Protein AF-0000000068831706 (afdb_homodimer)

Organism: Rhodotorula toruloides (NCBI:txid5286)

Secondary structure (DSSP, 8-state):
-------TTSPP-HHHHHHHHHHHBHHHHHHHHHHHHHHHHHHHHHHH-GGG--HHHHHHHHHHHHHHHHHHHHHHHHGGGGHHHHHHHHHHHH-TTTS-SSHHHHHHHHHHHHHHHHHHHHHHHHHHHHTTSS---HHHHHHHHHHHHHHHHHHHHHHHHHHHHHHHHHHHHHHHHHHHHHHHHHTT---HHHHHHHHHHHHHHHHHHHHHHHHHHHHHHHHHHHHHHHSTT-SSSSHHHHHHHHHHHHHHHHHHHHHHT-/-------TTSPP-HHHHHHHHHHHBHHHHHHHHHHHHHHHHHHHHHHH-GGG--HHHHHHHHHHHHHHHHHHHHHHHHGGGGHHHHHHHHHHHT-TTTS-SSHHHHHHHHHHHHHHHHHHHHHHHHHHHHTTSS---HHHHHHHHHHHHHHHHHHHHHHHHHHHHHHHHHHHHHHHHHHHHHHHHHTT---HHHHHHHHHHHHHHHHHHHHHHHHHHHHHHHHHHHHHHHSTT-SSSSHHHHHHHHHHHHHHHHHHHHHHT-

InterPro domains:
  IPR008733 Peroxisomal biogenesis factor 11 [PF05648] (16-258)

Structure (mmCIF, N/CA/C/O backbone):
data_AF-0000000068831706-model_v1
#
loop_
_entity.id
_entity.type
_entity.pdbx_description
1 polymer 'Peroxisomal biogenesis factor 11'
#
loop_
_atom_site.group_PDB
_atom_site.id
_atom_site.type_symbol
_atom_site.label_atom_id
_atom_site.label_alt_id
_atom_site.label_comp_id
_atom_site.label_asym_id
_atom_site.label_entity_id
_atom_site.label_seq_id
_atom_site.pdbx_PDB_ins_code
_atom_site.Cartn_x
_atom_site.Cartn_y
_atom_site.Cartn_z
_atom_site.occupancy
_atom_site.B_iso_or_equiv
_atom_site.auth_seq_id
_atom_site.auth_comp_id
_atom_site.auth_asym_id
_atom_site.auth_atom_id
_atom_site.pdbx_PDB_model_num
ATOM 1 N N . MET A 1 1 ? -4.203 22.672 -15.922 1 45.06 1 MET A N 1
ATOM 2 C CA . MET A 1 1 ? -4.152 21.219 -15.766 1 45.06 1 MET A CA 1
ATOM 3 C C . MET A 1 1 ? -2.713 20.734 -15.617 1 45.06 1 MET A C 1
ATOM 5 O O . MET A 1 1 ? -1.87 21.016 -16.469 1 45.06 1 MET A O 1
ATOM 9 N N . SER A 1 2 ? -2.395 20.594 -14.414 1 63.03 2 SER A N 1
ATOM 10 C CA . SER A 1 2 ? -0.98 20.312 -14.203 1 63.03 2 SER A CA 1
ATOM 11 C C . SER A 1 2 ? -0.504 19.172 -15.109 1 63.03 2 SER A C 1
ATOM 13 O O . SER A 1 2 ? -1.163 18.141 -15.211 1 63.03 2 SER A O 1
ATOM 15 N N . LYS A 1 3 ? 0.271 19.469 -16.109 1 72.88 3 LYS A N 1
ATOM 16 C CA . LYS A 1 3 ? 0.772 18.609 -17.188 1 72.88 3 LYS A CA 1
ATOM 17 C C . LYS A 1 3 ? 1.496 17.391 -16.625 1 72.88 3 LYS A C 1
ATOM 19 O O . LYS A 1 3 ? 2.311 17.516 -15.703 1 72.88 3 LYS A O 1
ATOM 24 N N . LEU A 1 4 ? 0.941 16.125 -16.922 1 80.69 4 LEU A N 1
ATOM 25 C CA . LEU A 1 4 ? 1.598 14.859 -16.594 1 80.69 4 LEU A CA 1
ATOM 26 C C . LEU A 1 4 ? 2.799 14.617 -17.5 1 80.69 4 LEU A C 1
ATOM 28 O O . LEU A 1 4 ? 2.68 14.688 -18.719 1 80.69 4 LEU A O 1
ATOM 32 N N . SER A 1 5 ? 4.012 14.703 -16.906 1 82.25 5 SER A N 1
ATOM 33 C CA . SER A 1 5 ? 5.219 14.359 -17.656 1 82.25 5 SER A CA 1
ATOM 34 C C . SER A 1 5 ? 5.82 13.055 -17.156 1 82.25 5 SER A C 1
ATOM 36 O O . SER A 1 5 ? 6.141 12.914 -15.977 1 82.25 5 SER A O 1
ATOM 38 N N . LEU A 1 6 ? 6.035 12.125 -18.094 1 84.25 6 LEU A N 1
ATOM 39 C CA . LEU A 1 6 ? 6.609 10.828 -17.734 1 84.25 6 LEU A CA 1
ATOM 40 C C . LEU A 1 6 ? 8.031 10.703 -18.281 1 84.25 6 LEU A C 1
ATOM 42 O O . LEU A 1 6 ? 8.617 9.617 -18.219 1 84.25 6 LEU A O 1
ATOM 46 N N . SER A 1 7 ? 8.555 11.82 -18.719 1 86.62 7 SER A N 1
ATOM 47 C CA . SER A 1 7 ? 9.938 11.797 -19.172 1 86.62 7 SER A CA 1
ATOM 48 C C . SER A 1 7 ? 10.906 11.992 -18.016 1 86.62 7 SER A C 1
ATOM 50 O O . SER A 1 7 ? 10.797 12.969 -17.281 1 86.62 7 SER A O 1
ATOM 52 N N . PRO A 1 8 ? 11.867 11.102 -17.891 1 86.94 8 PRO A N 1
ATOM 53 C CA . PRO A 1 8 ? 12.844 11.234 -16.812 1 86.94 8 PRO A CA 1
ATOM 54 C C . PRO A 1 8 ? 13.75 12.445 -16.984 1 86.94 8 PRO A C 1
ATOM 56 O O . PRO A 1 8 ? 14.469 12.82 -16.047 1 86.94 8 PRO A O 1
ATOM 59 N N . PHE A 1 9 ? 13.656 13.086 -18.109 1 86.62 9 PHE A N 1
ATOM 60 C CA . PHE A 1 9 ? 14.547 14.211 -18.391 1 86.62 9 PHE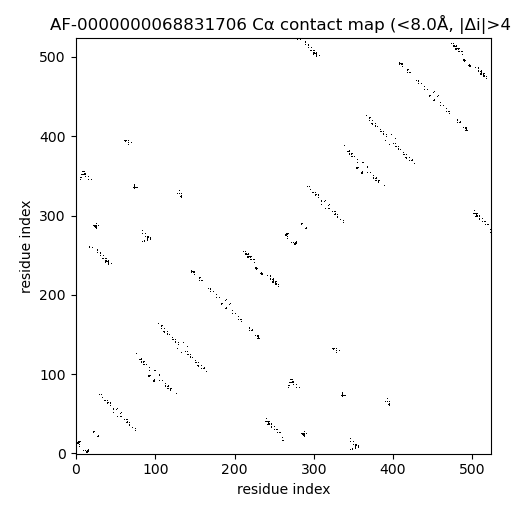 A CA 1
ATOM 61 C C . PHE A 1 9 ? 13.852 15.531 -18.094 1 86.62 9 PHE A C 1
ATOM 63 O O . PHE A 1 9 ? 14.492 16.594 -18.078 1 86.62 9 PHE A O 1
ATOM 70 N N . ASP A 1 10 ? 12.594 15.406 -17.781 1 90.12 10 ASP A N 1
ATOM 71 C CA . ASP A 1 10 ? 11.805 16.609 -17.531 1 90.12 10 ASP A CA 1
ATOM 72 C C . ASP A 1 10 ? 11.906 17.031 -16.062 1 90.12 10 ASP A C 1
ATOM 74 O O . ASP A 1 10 ? 12.531 16.328 -15.258 1 90.12 10 ASP A O 1
ATOM 78 N N . LEU A 1 11 ? 11.352 18.141 -15.781 1 88.5 11 LEU A N 1
ATOM 79 C CA . LEU A 1 11 ? 11.211 18.609 -14.406 1 88.5 11 LEU A CA 1
ATOM 80 C C . LEU A 1 11 ? 10.031 17.922 -13.719 1 88.5 11 LEU A C 1
ATOM 82 O O . LEU A 1 11 ? 9.18 17.312 -14.383 1 88.5 11 LEU A O 1
ATOM 86 N N . PRO A 1 12 ? 10.047 17.984 -12.422 1 88.25 12 PRO A N 1
ATOM 87 C CA . PRO A 1 12 ? 8.992 17.297 -11.688 1 88.25 12 PRO A CA 1
ATOM 88 C C . PRO A 1 12 ? 7.59 17.766 -12.07 1 88.25 12 PRO A C 1
ATOM 90 O O . PRO A 1 12 ? 7.375 18.969 -12.273 1 88.25 12 PRO A O 1
ATOM 93 N N . SER A 1 13 ? 6.742 16.844 -12.211 1 90.38 13 SER A N 1
ATOM 94 C CA . SER A 1 13 ? 5.348 17.094 -12.57 1 90.38 13 SER A CA 1
ATOM 95 C C . SER A 1 13 ? 4.43 16.938 -11.359 1 90.38 13 SER A C 1
ATOM 97 O O . SER A 1 13 ? 4.496 15.922 -10.656 1 90.38 13 SER A O 1
ATOM 99 N N . PRO A 1 14 ? 3.621 17.891 -11.148 1 90.44 14 PRO A N 1
ATOM 100 C CA . PRO A 1 14 ? 2.695 17.781 -10.016 1 90.44 14 PRO A CA 1
ATOM 101 C C . PRO A 1 14 ? 1.72 16.625 -10.148 1 90.44 14 PRO A C 1
ATOM 103 O O . PRO A 1 14 ? 1.352 16 -9.148 1 90.44 14 PRO A O 1
ATOM 106 N N . ALA A 1 15 ? 1.323 16.344 -11.344 1 92.44 15 ALA A N 1
ATOM 107 C CA . ALA A 1 15 ? 0.407 15.227 -11.57 1 92.44 15 ALA A CA 1
ATOM 108 C C . ALA A 1 15 ? 1.064 13.898 -11.219 1 92.44 15 ALA A C 1
ATOM 110 O O . ALA A 1 15 ? 0.427 13.016 -10.633 1 92.44 15 ALA A O 1
ATOM 111 N N . LEU A 1 16 ? 2.303 13.789 -11.562 1 93.88 16 LEU A N 1
ATOM 112 C CA . LEU A 1 16 ? 3.033 12.57 -11.242 1 93.88 16 LEU A CA 1
ATOM 113 C C . LEU A 1 16 ? 3.225 12.43 -9.742 1 93.88 16 LEU A C 1
ATOM 115 O O . LEU A 1 16 ? 3.113 11.328 -9.195 1 93.88 16 LEU A O 1
ATOM 119 N N . ALA A 1 17 ? 3.486 13.547 -9.148 1 93.94 17 ALA A N 1
ATOM 120 C CA . ALA A 1 17 ? 3.643 13.531 -7.695 1 93.94 17 ALA A CA 1
ATOM 121 C C . ALA A 1 17 ? 2.348 13.109 -7.008 1 93.94 17 ALA A C 1
ATOM 123 O O . ALA A 1 17 ? 2.371 12.336 -6.047 1 93.94 17 ALA A O 1
ATOM 124 N N . HIS A 1 18 ? 1.278 13.609 -7.531 1 94.5 18 HIS A N 1
ATOM 125 C CA . HIS A 1 18 ? -0.026 13.242 -6.992 1 94.5 18 HIS A CA 1
ATOM 126 C C . HIS A 1 18 ? -0.305 11.758 -7.195 1 94.5 18 HIS A C 1
ATOM 128 O O . HIS A 1 18 ? -0.748 11.07 -6.27 1 94.5 18 HIS A O 1
ATOM 134 N N . PHE A 1 19 ? -0.031 11.266 -8.328 1 95.31 19 PHE A N 1
ATOM 135 C CA . PHE A 1 19 ? -0.219 9.844 -8.625 1 95.31 19 PHE A CA 1
ATOM 136 C C . PHE A 1 19 ? 0.627 8.984 -7.695 1 95.31 19 PHE A C 1
ATOM 138 O O . PHE A 1 19 ? 0.165 7.949 -7.203 1 95.31 19 PHE A O 1
ATOM 145 N N . ASN A 1 20 ? 1.804 9.422 -7.449 1 95 20 ASN A N 1
ATOM 146 C CA . ASN A 1 20 ? 2.699 8.672 -6.578 1 95 20 ASN A CA 1
ATOM 147 C C . ASN A 1 20 ? 2.174 8.625 -5.145 1 95 20 ASN A C 1
ATOM 149 O O . ASN A 1 20 ? 2.359 7.629 -4.445 1 95 20 ASN A O 1
ATOM 153 N N . ARG A 1 21 ? 1.544 9.672 -4.746 1 95.38 21 ARG A N 1
ATOM 154 C CA . ARG A 1 21 ? 0.948 9.672 -3.416 1 95.38 21 ARG A CA 1
ATOM 155 C C . ARG A 1 21 ? -0.199 8.672 -3.328 1 95.38 21 ARG A C 1
ATOM 157 O O . ARG A 1 21 ? -0.336 7.961 -2.33 1 95.38 21 ARG A O 1
ATOM 164 N N . VAL A 1 22 ? -0.949 8.625 -4.355 1 95.31 22 VAL A N 1
ATOM 165 C CA . VAL A 1 22 ? -2.068 7.691 -4.398 1 95.31 22 VAL A CA 1
ATOM 166 C C . VAL A 1 22 ? -1.543 6.258 -4.438 1 95.31 22 VAL A C 1
ATOM 168 O O . VAL A 1 22 ? -1.919 5.43 -3.605 1 95.31 22 VAL A O 1
ATOM 171 N N . ALA A 1 23 ? -0.618 6.016 -5.297 1 94.62 23 ALA A N 1
ATOM 172 C CA . ALA A 1 23 ? -0.093 4.668 -5.488 1 94.62 23 ALA A CA 1
ATOM 173 C C . ALA A 1 23 ? 0.802 4.258 -4.32 1 94.62 23 ALA A C 1
ATOM 175 O O . ALA A 1 23 ? 1.089 3.07 -4.141 1 94.62 23 ALA A O 1
ATOM 176 N N . GLY A 1 24 ? 1.241 5.266 -3.566 1 93.94 24 GLY A N 1
ATOM 177 C CA . GLY A 1 24 ? 2.131 4.988 -2.449 1 93.94 24 GLY A CA 1
ATOM 178 C C . GLY A 1 24 ? 1.396 4.562 -1.192 1 93.94 24 GLY A C 1
ATOM 179 O O . GLY A 1 24 ? 2.008 4.047 -0.255 1 93.94 24 GLY A O 1
ATOM 180 N N . SER A 1 25 ? 0.139 4.695 -1.206 1 93.62 25 SER A N 1
ATOM 181 C CA . SER A 1 25 ? -0.684 4.207 -0.105 1 93.62 25 SER A CA 1
ATOM 182 C C . SER A 1 25 ? -1.293 2.848 -0.43 1 93.62 25 SER A C 1
ATOM 184 O O . SER A 1 25 ? -1.514 2.523 -1.6 1 93.62 25 SER A O 1
ATOM 186 N N . GLN A 1 26 ? -1.488 2.094 0.613 1 93.44 26 GLN A N 1
ATOM 187 C CA . GLN A 1 26 ? -2.088 0.78 0.405 1 93.44 26 GLN A CA 1
ATOM 188 C C . GLN A 1 26 ? -3.492 0.903 -0.179 1 93.44 26 GLN A C 1
ATOM 190 O O . GLN A 1 26 ? -3.85 0.179 -1.11 1 93.44 26 GLN A O 1
ATOM 195 N N . SER A 1 27 ? -4.281 1.811 0.367 1 93.38 27 SER A N 1
ATOM 196 C CA . SER A 1 27 ? -5.652 1.994 -0.092 1 93.38 27 SER A CA 1
ATOM 197 C C . SER A 1 27 ? -5.691 2.494 -1.532 1 93.38 27 SER A C 1
ATOM 199 O O . SER A 1 27 ? -6.504 2.029 -2.336 1 93.38 27 SER A O 1
ATOM 201 N N . GLY A 1 28 ? -4.84 3.42 -1.818 1 95.38 28 GLY A N 1
ATOM 202 C CA . GLY A 1 28 ? -4.789 3.947 -3.172 1 95.38 28 GLY A CA 1
ATOM 203 C C . GLY A 1 28 ? -4.391 2.91 -4.203 1 95.38 28 GLY A C 1
ATOM 204 O O . GLY A 1 28 ? -5.023 2.799 -5.258 1 95.38 28 GLY A O 1
ATOM 205 N N . GLN A 1 29 ? -3.346 2.211 -3.893 1 95.94 29 GLN A N 1
ATOM 206 C CA . GLN A 1 29 ? -2.896 1.178 -4.82 1 95.94 29 GLN A CA 1
ATOM 207 C C . GLN A 1 29 ? -3.953 0.088 -4.98 1 95.94 29 GLN A C 1
ATOM 209 O O . GLN A 1 29 ? -4.164 -0.422 -6.082 1 95.94 29 GLN A O 1
ATOM 214 N N . ASP A 1 30 ? -4.574 -0.257 -3.938 1 96.19 30 ASP A N 1
ATOM 215 C CA . ASP A 1 30 ? -5.645 -1.25 -3.99 1 96.19 30 ASP A CA 1
ATOM 216 C C . ASP A 1 30 ? -6.77 -0.797 -4.918 1 96.19 30 ASP A C 1
ATOM 218 O O . ASP A 1 30 ? -7.289 -1.591 -5.707 1 96.19 30 ASP A O 1
ATOM 222 N N . LYS A 1 31 ? -7.125 0.476 -4.836 1 97.06 31 LYS A N 1
ATOM 223 C CA . LYS A 1 31 ? -8.211 0.981 -5.672 1 97.06 31 LYS A CA 1
ATOM 224 C C . LYS A 1 31 ? -7.809 0.987 -7.145 1 97.06 31 LYS A C 1
ATOM 226 O O . LYS A 1 31 ? -8.648 0.76 -8.023 1 97.06 31 LYS A O 1
ATOM 231 N N . LEU A 1 32 ? -6.582 1.266 -7.387 1 97.19 32 LEU A N 1
ATOM 232 C CA . LEU A 1 32 ? -6.105 1.218 -8.766 1 97.19 32 LEU A CA 1
ATOM 233 C C . LEU A 1 32 ? -6.238 -0.189 -9.336 1 97.19 32 LEU A C 1
ATOM 235 O O . LEU A 1 32 ? -6.734 -0.365 -10.453 1 97.19 32 LEU A O 1
ATOM 239 N N . PHE A 1 33 ? -5.848 -1.152 -8.539 1 97.88 33 PHE A N 1
ATOM 240 C CA . PHE A 1 33 ? -5.957 -2.543 -8.969 1 97.88 33 PHE A CA 1
ATOM 241 C C . PHE A 1 33 ? -7.414 -2.971 -9.055 1 97.88 33 PHE A C 1
ATOM 243 O O . PHE A 1 33 ? -7.785 -3.752 -9.93 1 97.88 33 PHE A O 1
ATOM 250 N N . MET A 1 34 ? -8.172 -2.4 -8.164 1 97.88 34 MET A N 1
ATOM 251 C CA . MET A 1 34 ? -9.594 -2.734 -8.141 1 97.88 34 MET A CA 1
ATOM 252 C C . MET A 1 34 ? -10.289 -2.277 -9.422 1 97.88 34 MET A C 1
ATOM 254 O O . MET A 1 34 ? -11.148 -2.982 -9.953 1 97.88 34 MET A O 1
ATOM 258 N N . VAL A 1 35 ? -9.961 -1.185 -9.906 1 97.88 35 VAL A N 1
ATOM 259 C CA . VAL A 1 35 ? -10.539 -0.67 -11.141 1 97.88 35 VAL A CA 1
ATOM 260 C C . VAL A 1 35 ? -10.242 -1.629 -12.289 1 97.88 35 VAL A C 1
ATOM 262 O O . VAL A 1 35 ? -11.141 -1.997 -13.047 1 97.88 35 VAL A O 1
ATOM 265 N N . TYR A 1 36 ? -9 -2.049 -12.391 1 97.5 36 TYR A N 1
ATOM 266 C CA . TYR A 1 36 ? -8.656 -2.992 -13.445 1 97.5 36 TYR A CA 1
ATOM 267 C C . TYR A 1 36 ? -9.406 -4.309 -13.273 1 97.5 36 TYR A C 1
ATOM 269 O O . TYR A 1 36 ? -9.953 -4.852 -14.234 1 97.5 36 TYR A O 1
ATOM 277 N N . GLN A 1 37 ? -9.391 -4.773 -12.102 1 97.38 37 GLN A N 1
ATOM 278 C CA . GLN A 1 37 ? -9.969 -6.082 -11.812 1 97.38 37 GLN A CA 1
ATOM 279 C C . GLN A 1 37 ? -11.422 -6.156 -12.273 1 97.38 37 GLN A C 1
ATOM 281 O O . GLN A 1 37 ? -11.812 -7.105 -12.953 1 97.38 37 GLN A O 1
ATOM 286 N N . TYR A 1 38 ? -12.18 -5.164 -11.977 1 97.56 38 TYR A N 1
ATOM 287 C CA . TYR A 1 38 ? -13.602 -5.227 -12.273 1 97.56 38 TYR A CA 1
ATOM 288 C C . TYR A 1 38 ? -13.891 -4.754 -13.695 1 97.56 38 TYR A C 1
ATOM 290 O O . TYR A 1 38 ? -14.766 -5.297 -14.375 1 97.56 38 TYR A O 1
ATOM 298 N N . ALA A 1 39 ? -13.172 -3.775 -14.148 1 97.69 39 ALA A N 1
ATOM 299 C CA . ALA A 1 39 ? -13.336 -3.336 -15.531 1 97.69 39 ALA A CA 1
ATOM 300 C C . ALA A 1 39 ? -12.992 -4.461 -16.5 1 97.69 39 ALA A C 1
ATOM 302 O O . ALA A 1 39 ? -13.562 -4.539 -17.594 1 97.69 39 ALA A O 1
ATOM 303 N N . ALA A 1 40 ? -12.078 -5.285 -16.078 1 97.5 40 ALA A N 1
ATOM 304 C CA . ALA A 1 40 ? -11.641 -6.395 -16.938 1 97.5 40 ALA A CA 1
ATOM 305 C C . ALA A 1 40 ? -12.812 -7.305 -17.281 1 97.5 40 ALA A C 1
ATOM 307 O O . ALA A 1 40 ? -12.898 -7.809 -18.406 1 97.5 40 ALA A O 1
ATOM 308 N N . TYR A 1 41 ? -13.766 -7.492 -16.328 1 96.25 41 TYR A N 1
ATOM 309 C CA . TYR A 1 41 ? -14.93 -8.328 -16.609 1 96.25 41 TYR A CA 1
ATOM 310 C C . TYR A 1 41 ? -15.727 -7.773 -17.781 1 96.25 41 TYR A C 1
ATOM 312 O O . TYR A 1 41 ? -16.172 -8.531 -18.656 1 96.25 41 TYR A O 1
ATOM 320 N N . VAL A 1 42 ? -15.867 -6.527 -17.828 1 96 42 VAL A N 1
ATOM 321 C CA . VAL A 1 42 ? -16.656 -5.871 -18.875 1 96 42 VAL A CA 1
ATOM 322 C C . VAL A 1 42 ? -15.914 -5.934 -20.203 1 96 42 VAL A C 1
ATOM 324 O O . VAL A 1 42 ? -16.516 -6.227 -21.234 1 96 42 VAL A O 1
ATOM 327 N N . VAL A 1 43 ? -14.609 -5.695 -20.188 1 95.62 43 VAL A N 1
ATOM 328 C CA . VAL A 1 43 ? -13.797 -5.711 -21.391 1 95.62 43 VAL A CA 1
ATOM 329 C C . VAL A 1 43 ? -13.781 -7.117 -21.984 1 95.62 43 VAL A C 1
ATOM 331 O O . VAL A 1 43 ? -13.891 -7.289 -23.203 1 95.62 43 VAL A O 1
ATOM 334 N N . ILE A 1 44 ? -13.656 -8.094 -21.125 1 95.12 44 ILE A N 1
ATOM 335 C CA . ILE A 1 44 ? -13.633 -9.484 -21.562 1 95.12 44 ILE A CA 1
ATOM 336 C C . ILE A 1 44 ? -14.961 -9.836 -22.234 1 95.12 44 ILE A C 1
ATOM 338 O O . ILE A 1 44 ? -14.984 -10.484 -23.281 1 95.12 44 ILE A O 1
ATOM 342 N N . ALA A 1 45 ? -16.078 -9.406 -21.656 1 92.81 45 ALA A N 1
ATOM 343 C CA . ALA A 1 45 ? -17.391 -9.648 -22.234 1 92.81 45 ALA A CA 1
ATOM 344 C C . ALA A 1 45 ? -17.531 -8.992 -23.609 1 92.81 45 ALA A C 1
ATOM 346 O O . ALA A 1 45 ? -18.078 -9.586 -24.531 1 92.81 45 ALA A O 1
ATOM 347 N N . ALA A 1 46 ? -17.031 -7.805 -23.688 1 91.94 46 ALA A N 1
ATOM 348 C CA . ALA A 1 46 ? -17.078 -7.082 -24.953 1 91.94 46 ALA A CA 1
ATOM 349 C C . ALA A 1 46 ? -16.234 -7.777 -26.016 1 91.94 46 ALA A C 1
ATOM 351 O O . ALA A 1 46 ? -16.625 -7.852 -27.188 1 91.94 46 ALA A O 1
ATOM 352 N N . LEU A 1 47 ? -15.086 -8.312 -25.609 1 92.38 47 LEU A N 1
ATOM 353 C CA . LEU A 1 47 ? -14.18 -8.977 -26.531 1 92.38 47 LEU A CA 1
ATOM 354 C C . LEU A 1 47 ? -14.734 -10.32 -26.969 1 92.38 47 LEU A C 1
ATOM 356 O O . LEU A 1 47 ? -14.492 -10.758 -28.094 1 92.38 47 LEU A O 1
ATOM 360 N N . ASN A 1 48 ? -15.469 -10.961 -26.125 1 89 48 ASN A N 1
ATOM 361 C CA . ASN A 1 48 ? -16.016 -12.281 -26.438 1 89 48 ASN A CA 1
ATOM 362 C C . ASN A 1 48 ? -17.375 -12.164 -27.125 1 89 48 ASN A C 1
ATOM 364 O O . ASN A 1 48 ? -17.953 -13.18 -27.531 1 89 48 ASN A O 1
ATOM 368 N N . SER A 1 49 ? -17.812 -10.984 -27.234 1 82.88 49 SER A N 1
ATOM 369 C CA . SER A 1 49 ? -19.109 -10.828 -27.906 1 82.88 49 SER A CA 1
ATOM 370 C C . SER A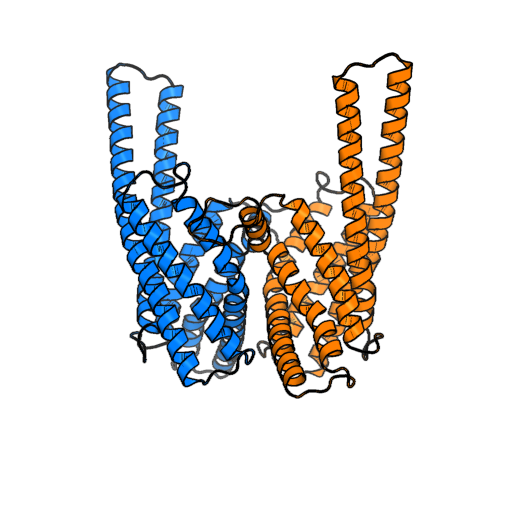 1 49 ? -19.016 -11.234 -29.375 1 82.88 49 SER A C 1
ATOM 372 O O . SER A 1 49 ? -17.969 -11.109 -30 1 82.88 49 SER A O 1
ATOM 374 N N . LYS A 1 50 ? -19.781 -12.273 -29.797 1 69.56 50 LYS A N 1
ATOM 375 C CA . LYS A 1 50 ? -19.891 -12.945 -31.094 1 69.56 50 LYS A CA 1
ATOM 376 C C . LYS A 1 50 ? -19.734 -11.961 -32.25 1 69.56 50 LYS A C 1
ATOM 378 O O . LYS A 1 50 ? -19.297 -12.328 -33.344 1 69.56 50 LYS A O 1
ATOM 383 N N . ARG A 1 51 ? -20.125 -10.82 -31.984 1 58.25 51 ARG A N 1
ATOM 384 C CA . ARG A 1 51 ? -20.203 -9.992 -33.188 1 58.25 51 ARG A CA 1
ATOM 385 C C . ARG A 1 51 ? -18.828 -9.836 -33.812 1 58.25 51 ARG A C 1
ATOM 387 O O . ARG A 1 51 ? -18.719 -9.711 -35.062 1 58.25 51 ARG A O 1
ATOM 394 N N . PHE A 1 52 ? -17.797 -10.023 -32.969 1 62.5 52 PHE A N 1
ATOM 395 C CA . PHE A 1 52 ? -16.484 -9.734 -33.531 1 62.5 52 PHE A CA 1
ATOM 396 C C . PHE A 1 52 ? -15.5 -10.859 -33.219 1 62.5 52 PHE A C 1
ATOM 398 O O . PHE A 1 52 ? -14.328 -10.617 -32.938 1 62.5 52 PHE A O 1
ATOM 405 N N . GLY A 1 53 ? -16.062 -12.141 -33.188 1 61.81 53 GLY A N 1
ATOM 406 C CA . GLY A 1 53 ? -15.312 -13.281 -32.688 1 61.81 53 GLY A CA 1
ATOM 407 C C . GLY A 1 53 ? -14.062 -13.57 -33.5 1 61.81 53 GLY A C 1
ATOM 408 O O . GLY A 1 53 ? -14.148 -13.984 -34.656 1 61.81 53 GLY A O 1
ATOM 409 N N . ASN A 1 54 ? -13.047 -12.766 -33.406 1 81.88 54 ASN A N 1
ATOM 410 C CA . ASN A 1 54 ? -11.727 -13.016 -33.969 1 81.88 54 ASN A CA 1
ATOM 411 C C . ASN A 1 54 ? -10.766 -13.594 -32.969 1 81.88 54 ASN A C 1
ATOM 413 O O . ASN A 1 54 ? -10.914 -13.367 -31.75 1 81.88 54 ASN A O 1
ATOM 417 N N . LYS A 1 55 ? -10.07 -14.57 -33.344 1 86.38 55 LYS A N 1
ATOM 418 C CA . LYS A 1 55 ? -9.102 -15.297 -32.531 1 86.38 55 LYS A CA 1
ATOM 419 C C . LYS A 1 55 ? -8.234 -14.328 -31.734 1 86.38 55 LYS A C 1
ATOM 421 O O . LYS A 1 55 ? -7.938 -14.586 -30.562 1 86.38 55 LYS A O 1
ATOM 426 N N . ALA A 1 56 ? -7.824 -13.273 -32.344 1 88 56 ALA A N 1
ATOM 427 C CA . ALA A 1 56 ? -6.984 -12.281 -31.672 1 88 56 ALA A CA 1
ATOM 428 C C . ALA A 1 56 ? -7.703 -11.664 -30.484 1 88 56 ALA A C 1
ATOM 430 O O . ALA A 1 56 ? -7.09 -11.43 -29.438 1 88 56 ALA A O 1
ATOM 431 N N . ARG A 1 57 ? -8.938 -11.484 -30.594 1 90.81 57 ARG A N 1
ATOM 432 C CA . ARG A 1 57 ? -9.727 -10.898 -29.516 1 90.81 57 ARG A CA 1
ATOM 433 C C . ARG A 1 57 ? -9.883 -11.883 -28.359 1 90.81 57 ARG A C 1
ATOM 435 O O . ARG A 1 57 ? -9.828 -11.484 -27.188 1 90.81 57 ARG A O 1
ATOM 442 N N . ARG A 1 58 ? -10.055 -13.086 -28.75 1 91.56 58 ARG A N 1
ATOM 443 C CA . ARG A 1 58 ? -10.188 -14.117 -27.719 1 91.56 58 ARG A CA 1
ATOM 444 C C . ARG A 1 58 ? -8.898 -14.281 -26.938 1 91.56 58 ARG A C 1
ATOM 446 O O . ARG A 1 58 ? -8.922 -14.43 -25.703 1 91.56 58 ARG A O 1
ATOM 453 N N . ASP A 1 59 ? -7.84 -14.25 -27.656 1 92.62 59 ASP A N 1
ATOM 454 C CA . ASP A 1 59 ? -6.539 -14.352 -27 1 92.62 59 ASP A CA 1
ATOM 455 C C . ASP A 1 59 ? -6.316 -13.18 -26.047 1 92.62 59 ASP A C 1
ATOM 457 O O . ASP A 1 59 ? -5.789 -13.359 -24.953 1 92.62 59 ASP A O 1
ATOM 461 N N . LEU A 1 60 ? -6.664 -12.039 -26.5 1 93.56 60 LEU A N 1
ATOM 462 C CA . LEU A 1 60 ? -6.535 -10.852 -25.672 1 93.56 60 LEU A CA 1
ATOM 463 C C . LEU A 1 60 ? -7.41 -10.961 -24.422 1 93.56 60 LEU A C 1
ATOM 465 O O . LEU A 1 60 ? -6.996 -10.57 -23.328 1 93.56 60 LEU A O 1
ATOM 469 N N . ALA A 1 61 ? -8.578 -11.492 -24.578 1 94.94 61 ALA A N 1
ATOM 470 C CA . ALA A 1 61 ? -9.492 -11.68 -23.453 1 94.94 61 ALA A CA 1
ATOM 471 C C . ALA A 1 61 ? -8.883 -12.609 -22.406 1 94.94 61 ALA A C 1
ATOM 473 O O . ALA A 1 61 ? -8.992 -12.359 -21.203 1 94.94 61 ALA A O 1
ATOM 474 N N . VAL A 1 62 ? -8.242 -13.586 -22.891 1 94.94 62 VAL A N 1
ATOM 475 C CA . VAL A 1 62 ? -7.621 -14.555 -22 1 94.94 62 VAL A CA 1
ATOM 476 C C . VAL A 1 62 ? -6.48 -13.883 -21.219 1 94.94 62 VAL A C 1
ATOM 478 O O . VAL A 1 62 ? -6.332 -14.086 -20.016 1 94.94 62 VAL A O 1
ATOM 481 N N . ARG A 1 63 ? -5.703 -13.086 -21.922 1 95.94 63 ARG A N 1
ATOM 482 C CA . ARG A 1 63 ? -4.602 -12.367 -21.281 1 95.94 63 ARG A CA 1
ATOM 483 C C . ARG A 1 63 ? -5.109 -11.414 -20.219 1 95.94 63 ARG A C 1
ATOM 485 O O . ARG A 1 63 ? -4.547 -11.344 -19.125 1 95.94 63 ARG A O 1
ATOM 492 N N . ILE A 1 64 ? -6.152 -10.781 -20.547 1 96.88 64 ILE A N 1
ATOM 493 C CA . ILE A 1 64 ? -6.742 -9.82 -19.609 1 96.88 64 ILE A CA 1
ATOM 494 C C . ILE A 1 64 ? -7.285 -10.555 -18.391 1 96.88 64 ILE A C 1
ATOM 496 O O . ILE A 1 64 ? -7.145 -10.086 -17.266 1 96.88 64 ILE A O 1
ATOM 500 N N . ASP A 1 65 ? -7.816 -11.664 -18.594 1 96.88 65 ASP A N 1
ATOM 501 C CA . ASP A 1 65 ? -8.398 -12.445 -17.516 1 96.88 65 ASP A CA 1
ATOM 502 C C . ASP A 1 65 ? -7.312 -12.992 -16.578 1 96.88 65 ASP A C 1
ATOM 504 O O . ASP A 1 65 ? -7.504 -13.062 -15.367 1 96.88 65 ASP A O 1
ATOM 508 N N . LYS A 1 66 ? -6.238 -13.375 -17.172 1 96.75 66 LYS A N 1
ATOM 509 C CA . LYS A 1 66 ? -5.125 -13.867 -16.359 1 96.75 66 LYS A CA 1
ATOM 510 C C . LYS A 1 66 ? -4.605 -12.781 -15.422 1 96.75 66 LYS A C 1
ATOM 512 O O . LYS A 1 66 ? -4.352 -13.039 -14.242 1 96.75 66 LYS A O 1
ATOM 517 N N . LEU A 1 67 ? -4.477 -11.602 -15.977 1 97 67 LEU A N 1
ATOM 518 C CA . LEU A 1 67 ? -4.027 -10.492 -15.148 1 97 67 LEU A CA 1
ATOM 519 C C . LEU A 1 67 ? -5.07 -10.141 -14.094 1 97 67 LEU A C 1
ATOM 521 O O . LEU A 1 67 ? -4.727 -9.867 -12.945 1 97 67 LEU A O 1
ATOM 525 N N . ARG A 1 68 ? -6.277 -10.172 -14.453 1 97.5 68 ARG A N 1
ATOM 526 C CA . ARG A 1 68 ? -7.359 -9.898 -13.516 1 97.5 68 ARG A CA 1
ATOM 527 C C . ARG A 1 68 ? -7.332 -10.875 -12.344 1 97.5 68 ARG A C 1
ATOM 529 O O . ARG A 1 68 ? -7.453 -10.461 -11.188 1 97.5 68 ARG A O 1
ATOM 536 N N . ALA A 1 69 ? -7.176 -12.125 -12.664 1 96.69 69 ALA A N 1
ATOM 537 C CA . ALA A 1 69 ? -7.152 -13.164 -11.641 1 96.69 69 ALA A CA 1
ATOM 538 C C . ALA A 1 69 ? -5.957 -12.984 -10.703 1 96.69 69 ALA A C 1
ATOM 540 O O . ALA A 1 69 ? -6.082 -13.164 -9.492 1 96.69 69 ALA A O 1
ATOM 541 N N . THR A 1 70 ? -4.816 -12.625 -11.289 1 96.69 70 THR A N 1
ATOM 542 C CA . THR A 1 70 ? -3.607 -12.391 -10.508 1 96.69 70 THR A CA 1
ATOM 543 C C . THR A 1 70 ? -3.793 -11.203 -9.57 1 96.69 70 THR A C 1
ATOM 545 O O . THR A 1 70 ? -3.41 -11.266 -8.398 1 96.69 70 THR A O 1
ATOM 548 N N . ILE A 1 71 ? -4.426 -10.219 -10.078 1 97.56 71 ILE A N 1
ATOM 549 C CA . ILE A 1 71 ? -4.676 -9.016 -9.297 1 97.56 71 ILE A CA 1
ATOM 550 C C . ILE A 1 71 ? -5.648 -9.32 -8.164 1 97.56 71 ILE A C 1
ATOM 552 O O . ILE A 1 71 ? -5.43 -8.914 -7.02 1 97.56 71 ILE A O 1
ATOM 556 N N . SER A 1 72 ? -6.719 -10.008 -8.469 1 96.94 72 SER A N 1
ATOM 557 C CA . SER A 1 72 ? -7.715 -10.367 -7.465 1 96.94 72 SER A CA 1
ATOM 558 C C . SER A 1 72 ? -7.086 -11.148 -6.316 1 96.94 72 SER A C 1
ATOM 560 O O . SER A 1 72 ? -7.363 -10.867 -5.148 1 96.94 72 SER A O 1
ATOM 562 N N . ASP A 1 73 ? -6.23 -12 -6.695 1 96.62 73 ASP A N 1
ATOM 563 C CA . ASP A 1 73 ? -5.543 -12.82 -5.707 1 96.62 73 ASP A CA 1
ATOM 564 C C . ASP A 1 73 ? -4.629 -11.969 -4.824 1 96.62 73 ASP A C 1
ATOM 566 O O . ASP A 1 73 ? -4.672 -12.078 -3.598 1 96.62 73 ASP A O 1
ATOM 570 N N . ALA A 1 74 ? -3.863 -11.141 -5.43 1 96.81 74 ALA A N 1
ATOM 571 C CA . ALA A 1 74 ? -2.918 -10.297 -4.703 1 96.81 74 ALA A CA 1
ATOM 572 C C . ALA A 1 74 ? -3.648 -9.32 -3.787 1 96.81 74 ALA A C 1
ATOM 574 O O . ALA A 1 74 ? -3.207 -9.062 -2.664 1 96.81 74 ALA A O 1
ATOM 575 N N . ARG A 1 75 ? -4.707 -8.789 -4.238 1 96.56 75 ARG A N 1
ATOM 576 C CA . ARG A 1 75 ? -5.48 -7.844 -3.436 1 96.56 75 ARG A CA 1
ATOM 577 C C . ARG A 1 75 ? -6.012 -8.508 -2.17 1 96.56 75 ARG A C 1
ATOM 579 O O . ARG A 1 75 ? -6.02 -7.902 -1.099 1 96.56 75 ARG A O 1
ATOM 586 N N . THR A 1 76 ? -6.457 -9.719 -2.311 1 96.62 76 THR A N 1
ATOM 587 C CA . THR A 1 76 ? -6.984 -10.438 -1.155 1 96.62 76 THR A CA 1
ATOM 588 C C . THR A 1 76 ? -5.887 -10.68 -0.123 1 96.62 76 THR A C 1
ATOM 590 O O . THR A 1 76 ? -6.105 -10.5 1.076 1 96.62 76 THR A O 1
ATOM 593 N N . LEU A 1 77 ? -4.73 -11.023 -0.596 1 96.69 77 LEU A N 1
ATOM 594 C CA . LEU A 1 77 ? -3.617 -11.242 0.318 1 96.69 77 LEU A CA 1
ATOM 595 C C . LEU A 1 77 ? -3.25 -9.961 1.053 1 96.69 77 LEU A C 1
ATOM 597 O O . LEU A 1 77 ? -3.016 -9.977 2.264 1 96.69 77 LEU A O 1
ATOM 601 N N . TYR A 1 78 ? -3.238 -8.883 0.301 1 95.5 78 TYR A N 1
ATOM 602 C CA . TYR A 1 78 ? -2.811 -7.605 0.867 1 95.5 78 TYR A CA 1
ATOM 603 C C . TYR A 1 78 ? -3.846 -7.07 1.847 1 95.5 78 TYR A C 1
ATOM 605 O O . TYR A 1 78 ? -3.574 -6.121 2.588 1 95.5 78 TYR A O 1
ATOM 613 N N . ARG A 1 79 ? -5.008 -7.688 1.922 1 95 79 ARG A N 1
ATOM 614 C CA . ARG A 1 79 ? -6.016 -7.309 2.906 1 95 79 ARG A CA 1
ATOM 615 C C . ARG A 1 79 ? -5.801 -8.047 4.223 1 95 79 ARG A C 1
ATOM 617 O O . ARG A 1 79 ? -6.555 -7.855 5.18 1 95 79 ARG A O 1
ATOM 624 N N . LEU A 1 80 ? -4.785 -8.758 4.312 1 94.31 80 LEU A N 1
ATOM 625 C CA . LEU A 1 80 ? -4.508 -9.57 5.492 1 94.31 80 LEU A CA 1
ATOM 626 C C . LEU A 1 80 ? -4.34 -8.695 6.727 1 94.31 80 LEU A C 1
ATOM 628 O O . LEU A 1 80 ? -4.703 -9.102 7.836 1 94.31 80 LEU A O 1
ATOM 632 N N . PHE A 1 81 ? -3.83 -7.5 6.516 1 94.38 81 PHE A N 1
ATOM 633 C CA . PHE A 1 81 ? -3.596 -6.629 7.66 1 94.38 81 PHE A CA 1
ATOM 634 C C . PHE A 1 81 ? -4.777 -5.688 7.871 1 94.38 81 PHE A C 1
ATOM 636 O O . PHE A 1 81 ? -4.703 -4.766 8.688 1 94.38 81 PHE A O 1
ATOM 643 N N . GLY A 1 82 ? -5.824 -5.965 7.207 1 93.94 82 GLY A N 1
ATOM 644 C CA . GLY A 1 82 ? -6.973 -5.078 7.25 1 93.94 82 GLY A CA 1
ATOM 645 C C . GLY A 1 82 ? -7.727 -5.137 8.562 1 93.94 82 GLY A C 1
ATOM 646 O O . GLY A 1 82 ? -8.5 -4.23 8.883 1 93.94 82 GLY A O 1
ATOM 647 N N . ILE A 1 83 ? -7.445 -6.141 9.344 1 95.38 83 ILE A N 1
ATOM 648 C CA . ILE A 1 83 ? -8.172 -6.305 10.602 1 95.38 83 ILE A CA 1
ATOM 649 C C . ILE A 1 83 ? -7.664 -5.289 11.625 1 95.38 83 ILE A C 1
ATOM 651 O O . ILE A 1 83 ? -8.414 -4.859 12.5 1 95.38 83 ILE A O 1
ATOM 655 N N . PHE A 1 84 ? -6.48 -4.824 11.539 1 95.69 84 PHE A N 1
ATOM 656 C CA . PHE A 1 84 ? -5.871 -3.99 12.57 1 95.69 84 PHE A CA 1
ATOM 657 C C . PHE A 1 84 ? -6.465 -2.586 12.555 1 95.69 84 PHE A C 1
ATOM 659 O O . PHE A 1 84 ? -6.801 -2.033 13.602 1 95.69 84 PHE A O 1
ATOM 666 N N . PRO A 1 85 ? -6.641 -2.051 11.383 1 95.62 85 PRO A N 1
ATOM 667 C CA . PRO A 1 85 ? -7.348 -0.769 11.367 1 95.62 85 PRO A CA 1
ATOM 668 C C . PRO A 1 85 ? -8.773 -0.876 11.906 1 95.62 85 PRO A C 1
ATOM 670 O O . PRO A 1 85 ? -9.289 0.079 12.492 1 95.62 85 PRO A O 1
ATOM 673 N N . ILE A 1 86 ? -9.383 -1.999 11.75 1 96.62 86 ILE A N 1
ATOM 674 C CA . ILE A 1 86 ? -10.742 -2.199 12.242 1 96.62 86 ILE A CA 1
ATOM 675 C C . ILE A 1 86 ? -10.734 -2.238 13.766 1 96.62 86 ILE A C 1
ATOM 677 O O . ILE A 1 86 ? -11.609 -1.663 14.414 1 96.62 86 ILE A O 1
ATOM 681 N N . ILE A 1 87 ? -9.773 -2.885 14.305 1 96.38 87 ILE A N 1
ATOM 682 C CA . ILE A 1 87 ? -9.648 -2.92 15.758 1 96.38 87 ILE A CA 1
ATOM 683 C C . ILE A 1 87 ? -9.422 -1.508 16.297 1 96.38 87 ILE A C 1
ATOM 685 O O . ILE A 1 87 ? -10.047 -1.101 17.281 1 96.38 87 ILE A O 1
ATOM 689 N N . SER A 1 88 ? -8.562 -0.816 15.648 1 95.12 88 SER A N 1
ATOM 690 C CA . SER A 1 88 ? -8.312 0.566 16.047 1 95.12 88 SER A CA 1
ATOM 691 C C . SER A 1 88 ? -9.578 1.405 15.953 1 95.12 88 SER A C 1
ATOM 693 O O . SER A 1 88 ? -9.844 2.242 16.828 1 95.12 88 SER A O 1
ATOM 695 N N . TRP A 1 89 ? -10.32 1.179 14.945 1 94.94 89 TRP A N 1
ATOM 696 C CA . TRP A 1 89 ? -11.594 1.871 14.766 1 94.94 89 TRP A CA 1
ATOM 697 C C . TRP A 1 89 ? -12.57 1.516 15.883 1 94.94 89 TRP A C 1
ATOM 699 O O . TRP A 1 89 ? -13.188 2.398 16.484 1 94.94 89 TRP A O 1
ATOM 709 N N . ALA A 1 90 ? -12.648 0.292 16.188 1 95.56 90 ALA A N 1
ATOM 710 C CA . ALA A 1 90 ? -13.516 -0.149 17.281 1 95.56 90 ALA A CA 1
ATOM 711 C C . ALA A 1 90 ? -13.102 0.493 18.609 1 95.56 90 ALA A C 1
ATOM 713 O O . ALA A 1 90 ? -13.953 0.922 19.391 1 95.56 90 ALA A O 1
ATOM 714 N N . GLN A 1 91 ? -11.836 0.577 18.812 1 95.38 91 GLN A N 1
ATOM 715 C CA . GLN A 1 91 ? -11.328 1.209 20.016 1 95.38 91 GLN A CA 1
ATOM 716 C C . GLN A 1 91 ? -11.672 2.695 20.062 1 95.38 91 GLN A C 1
ATOM 718 O O . GLN A 1 91 ? -12.016 3.232 21.109 1 95.38 91 GLN A O 1
ATOM 723 N N . SER A 1 92 ? -11.625 3.311 18.969 1 94.62 92 SER A N 1
ATOM 724 C CA . SER A 1 92 ? -11.938 4.734 18.891 1 94.62 92 SER A CA 1
ATOM 725 C C . SER A 1 92 ? -13.406 4.996 19.203 1 94.62 92 SER A C 1
ATOM 727 O O . SER A 1 92 ? -13.758 6.059 19.719 1 94.62 92 SER A O 1
ATOM 729 N N . LEU A 1 93 ? -14.242 4.059 18.906 1 95 93 LEU A N 1
ATOM 730 C CA . LEU A 1 93 ? -15.68 4.188 19.156 1 95 93 LEU A CA 1
ATOM 731 C C . LEU A 1 93 ? -15.969 4.059 20.656 1 95 93 LEU A C 1
ATOM 733 O O . LEU A 1 93 ? -17.047 4.449 21.109 1 95 93 LEU A O 1
ATOM 737 N N . ASN A 1 94 ? -15.039 3.516 21.344 1 92.31 94 ASN A N 1
ATOM 738 C CA . ASN A 1 94 ? -15.203 3.371 22.781 1 92.31 94 ASN A CA 1
ATOM 739 C C . ASN A 1 94 ? -14.625 4.57 23.531 1 92.31 94 ASN A C 1
ATOM 741 O O . ASN A 1 94 ? -14.805 4.691 24.75 1 92.31 94 ASN A O 1
ATOM 745 N N . ASP A 1 95 ? -13.922 5.375 22.828 1 92.19 95 ASP A N 1
ATOM 746 C CA . ASP A 1 95 ? -13.32 6.57 23.422 1 92.19 95 ASP A CA 1
ATOM 747 C C . ASP A 1 95 ? -14.266 7.762 23.328 1 92.19 95 ASP A C 1
ATOM 749 O O . ASP A 1 95 ? -14.562 8.25 22.234 1 92.19 95 ASP A O 1
ATOM 753 N N . PRO A 1 96 ? -14.641 8.289 24.391 1 91.62 96 PRO A N 1
ATOM 754 C CA . PRO A 1 96 ? -15.555 9.43 24.375 1 91.62 96 PRO A CA 1
ATOM 755 C C . PRO A 1 96 ? -14.977 10.641 23.641 1 91.62 96 PRO A C 1
ATOM 757 O O . PRO A 1 96 ? -15.727 11.469 23.109 1 91.62 96 PRO A O 1
ATOM 760 N N . ALA A 1 97 ? -13.734 10.672 23.562 1 91.25 97 ALA A N 1
ATOM 761 C CA . ALA A 1 97 ? -13.078 11.812 22.922 1 91.25 97 ALA A CA 1
ATOM 762 C C . ALA A 1 97 ? -13.164 11.703 21.391 1 91.25 97 ALA A C 1
ATOM 764 O O . ALA A 1 97 ? -13.18 12.719 20.703 1 91.25 97 ALA A O 1
ATOM 765 N N . SER A 1 98 ? -13.281 10.492 20.922 1 90.75 98 SER A N 1
ATOM 766 C CA . SER A 1 98 ? -13.18 10.305 19.484 1 90.75 98 SER A CA 1
ATOM 767 C C . SER A 1 98 ? -14.492 9.805 18.891 1 90.75 98 SER A C 1
ATOM 769 O O . SER A 1 98 ? -14.719 9.906 17.688 1 90.75 98 SER A O 1
ATOM 771 N N . GLN A 1 99 ? -15.375 9.383 19.703 1 91.5 99 GLN A N 1
ATOM 772 C CA . GLN A 1 99 ? -16.609 8.789 19.188 1 91.5 99 GLN A CA 1
ATOM 773 C C . GLN A 1 99 ? -17.516 9.852 18.609 1 91.5 99 GLN A C 1
ATOM 775 O O . GLN A 1 99 ? -17.453 11.023 18.984 1 91.5 99 GLN A O 1
ATOM 780 N N . PRO A 1 100 ? -18.297 9.414 17.625 1 92.88 100 PRO A N 1
ATOM 781 C CA . PRO A 1 100 ? -19.266 10.359 17.047 1 92.88 100 PRO A CA 1
ATOM 782 C C . PRO A 1 100 ? -20.25 10.898 18.078 1 92.88 100 PRO A C 1
ATOM 784 O O . PRO A 1 100 ? -20.672 10.164 18.969 1 92.88 100 PRO A O 1
ATOM 787 N N . LYS A 1 101 ? -20.656 12.086 17.938 1 92.38 101 LYS A N 1
ATOM 788 C CA . LYS A 1 101 ? -21.578 12.742 18.875 1 92.38 101 LYS A CA 1
ATOM 789 C C . LYS A 1 101 ? -23 12.258 18.688 1 92.38 101 LYS A C 1
ATOM 791 O O . LYS A 1 101 ? -23.766 12.141 19.641 1 92.38 101 LYS A O 1
ATOM 796 N N . ASP A 1 102 ? -23.312 12 17.406 1 95.5 102 ASP A N 1
ATOM 797 C CA . ASP A 1 102 ? -24.656 11.492 17.125 1 95.5 102 ASP A CA 1
ATOM 798 C C . ASP A 1 102 ? -24.797 10.039 17.562 1 95.5 102 ASP A C 1
ATOM 800 O O . ASP A 1 102 ? -24.062 9.164 17.094 1 95.5 102 ASP A O 1
ATOM 804 N N . LYS A 1 103 ? -25.75 9.789 18.406 1 95.62 103 LYS A N 1
ATOM 805 C CA . LYS A 1 103 ? -25.922 8.469 19 1 95.62 103 LYS A CA 1
ATOM 806 C C . LYS A 1 103 ? -26.297 7.438 17.953 1 95.62 103 LYS A C 1
ATOM 808 O O . LYS A 1 103 ? -25.922 6.27 18.047 1 95.62 103 LYS A O 1
ATOM 813 N N . GLN A 1 104 ? -27.078 7.812 17.031 1 96.69 104 GLN A N 1
ATOM 814 C CA . GLN A 1 104 ? -27.469 6.879 15.984 1 96.69 104 GLN A CA 1
ATOM 815 C C . GLN A 1 104 ? -26.281 6.453 15.148 1 96.69 104 GLN A C 1
ATOM 817 O O . GLN A 1 104 ? -26.109 5.27 14.844 1 96.69 104 GLN A O 1
ATOM 822 N N . ILE A 1 105 ? -25.438 7.387 14.797 1 97.25 105 ILE A N 1
ATOM 823 C CA . ILE A 1 105 ? -24.234 7.086 14.023 1 97.25 105 ILE A CA 1
ATOM 824 C C . ILE A 1 105 ? -23.312 6.191 14.844 1 97.25 105 ILE A C 1
ATOM 826 O O . ILE A 1 105 ? -22.703 5.258 14.305 1 97.25 105 ILE A O 1
ATOM 830 N N . LEU A 1 106 ? -23.188 6.492 16.094 1 97.31 106 LEU A N 1
ATOM 831 C CA . LEU A 1 106 ? -22.344 5.688 16.969 1 97.31 106 LEU A CA 1
ATOM 832 C C . LEU A 1 106 ? -22.812 4.238 16.984 1 97.31 106 LEU A C 1
ATOM 834 O O . LEU A 1 106 ? -22 3.32 16.859 1 97.31 106 LEU A O 1
ATOM 838 N N . ARG A 1 107 ? -24.078 4.062 17.141 1 97.19 107 ARG A N 1
ATOM 839 C CA . ARG A 1 107 ? -24.625 2.709 17.172 1 97.19 107 ARG A CA 1
ATOM 840 C C . ARG A 1 107 ? -24.391 1.995 15.844 1 97.19 107 ARG A C 1
ATOM 842 O O . ARG A 1 107 ? -24 0.826 15.828 1 97.19 107 ARG A O 1
ATOM 849 N N . LEU A 1 108 ? -24.625 2.68 14.781 1 97.69 108 LEU A N 1
ATOM 850 C CA . LEU A 1 108 ? -24.422 2.1 13.461 1 97.69 108 LEU A CA 1
ATOM 851 C C . LEU A 1 108 ? -22.969 1.727 13.242 1 97.69 108 LEU A C 1
ATOM 853 O O . LEU A 1 108 ? -22.656 0.636 12.75 1 97.69 108 LEU A O 1
ATOM 857 N N . GLN A 1 109 ? -22.062 2.57 13.648 1 97.5 109 GLN A N 1
ATOM 858 C CA . GLN A 1 109 ? -20.641 2.332 13.445 1 97.5 109 GLN A CA 1
ATOM 859 C C . GLN A 1 109 ? -20.141 1.198 14.336 1 97.5 109 GLN A C 1
ATOM 861 O O . GLN A 1 109 ? -19.25 0.438 13.938 1 97.5 109 GLN A O 1
ATOM 866 N N . LYS A 1 110 ? -20.656 1.112 15.5 1 97.06 110 LYS A N 1
ATOM 867 C CA . LYS A 1 110 ? -20.312 -0.014 16.359 1 97.06 110 LYS A CA 1
ATOM 868 C C . LYS A 1 110 ? -20.719 -1.34 15.727 1 97.06 110 LYS A C 1
ATOM 870 O O . LYS A 1 110 ? -19.953 -2.309 15.742 1 97.06 110 LYS A O 1
ATOM 875 N N . LEU A 1 111 ? -21.891 -1.357 15.18 1 97.75 111 LEU A N 1
ATOM 876 C CA . LEU A 1 111 ? -22.359 -2.559 14.492 1 97.75 111 LEU A CA 1
ATOM 877 C C . LEU A 1 111 ? -21.516 -2.855 13.266 1 97.75 111 LEU A C 1
ATOM 879 O O . LEU A 1 111 ? -21.219 -4.016 12.977 1 97.75 111 LEU A O 1
ATOM 883 N N . GLN A 1 112 ? -21.125 -1.834 12.609 1 97.94 112 GLN A N 1
ATOM 884 C CA . GLN A 1 112 ? -20.266 -1.991 11.445 1 97.94 112 GLN A CA 1
ATOM 885 C C . GLN A 1 112 ? -18.906 -2.568 11.852 1 97.94 112 GLN A C 1
ATOM 887 O O . GLN A 1 112 ? -18.359 -3.426 11.156 1 97.94 112 GLN A O 1
ATOM 892 N N . ALA A 1 113 ? -18.391 -2.051 12.891 1 97.31 113 ALA A N 1
ATOM 893 C CA . ALA A 1 113 ? -17.109 -2.549 13.383 1 97.31 113 ALA A CA 1
ATOM 894 C C . ALA A 1 113 ? -17.172 -4.039 13.703 1 97.31 113 ALA A C 1
ATOM 896 O O . ALA A 1 113 ? -16.281 -4.801 13.344 1 97.31 113 ALA A O 1
ATOM 897 N N . TRP A 1 114 ? -18.281 -4.422 14.273 1 97.06 114 TRP A N 1
ATOM 898 C CA . TRP A 1 114 ? -18.453 -5.832 14.602 1 97.06 114 TRP A CA 1
ATOM 899 C C . TRP A 1 114 ? -18.578 -6.676 13.336 1 97.06 114 TRP A C 1
ATOM 901 O O . TRP A 1 114 ? -18.031 -7.777 13.266 1 97.06 114 TRP A O 1
ATOM 911 N N . SER A 1 115 ? -19.297 -6.164 12.461 1 98.06 115 SER A N 1
ATOM 912 C CA . SER A 1 115 ? -19.422 -6.867 11.188 1 98.06 115 SER A CA 1
ATOM 913 C C . SER A 1 115 ? -18.078 -7.094 10.531 1 98.06 115 SER A C 1
ATOM 915 O O . SER A 1 115 ? -17.766 -8.195 10.086 1 98.06 115 SER A O 1
ATOM 917 N N . MET A 1 116 ? -17.234 -6.129 10.57 1 97.56 116 MET A N 1
ATOM 918 C CA . MET A 1 116 ? -15.922 -6.215 9.93 1 97.56 116 MET A CA 1
ATOM 919 C C . MET A 1 116 ? -14.977 -7.102 10.734 1 97.56 116 MET A C 1
ATOM 921 O O . MET A 1 116 ? -14.125 -7.789 10.172 1 97.56 116 MET A O 1
ATOM 925 N N . LEU A 1 117 ? -15.117 -7.125 12.062 1 97.38 117 LEU A N 1
ATOM 926 C CA . LEU A 1 117 ? -14.289 -7.961 12.922 1 97.38 117 LEU A CA 1
ATOM 927 C C . LEU A 1 117 ? -14.562 -9.438 12.672 1 97.38 117 LEU A C 1
ATOM 929 O O . LEU A 1 117 ? -13.695 -10.281 12.883 1 97.38 117 LEU A O 1
ATOM 933 N N . LEU A 1 118 ? -15.734 -9.688 12.188 1 97.56 118 LEU A N 1
ATOM 934 C CA . LEU A 1 118 ? -16.094 -11.062 11.859 1 97.56 118 LEU A CA 1
ATOM 935 C C . LEU A 1 118 ? -15.75 -11.367 10.398 1 97.56 118 LEU A C 1
ATOM 937 O O . LEU A 1 118 ? -15.352 -12.492 10.078 1 97.56 118 LEU A O 1
ATOM 941 N N . TYR A 1 119 ? -15.805 -10.43 9.617 1 97.81 119 TYR A N 1
ATOM 942 C CA . TYR A 1 119 ? -15.539 -10.57 8.188 1 97.81 119 TYR A CA 1
ATOM 943 C C . TYR A 1 119 ? -14.078 -10.945 7.945 1 97.81 119 TYR A C 1
ATOM 945 O O . TYR A 1 119 ? -13.789 -11.906 7.23 1 97.81 119 TYR A O 1
ATOM 953 N N . TYR A 1 120 ? -13.156 -10.258 8.531 1 97.25 120 TYR A N 1
ATOM 954 C CA . TYR A 1 120 ? -11.742 -10.352 8.18 1 97.25 120 TYR A CA 1
ATOM 955 C C . TYR A 1 120 ? -11.18 -11.719 8.547 1 97.25 120 TYR A C 1
ATOM 957 O O . TYR A 1 120 ? -10.531 -12.367 7.727 1 97.25 120 TYR A O 1
ATOM 965 N N . PRO A 1 121 ? -11.43 -12.234 9.758 1 97.25 121 PRO A N 1
ATOM 966 C CA . PRO A 1 121 ? -10.906 -13.57 10.062 1 97.25 121 PRO A CA 1
ATOM 967 C C . PRO A 1 121 ? -11.453 -14.648 9.125 1 97.25 121 PRO A C 1
ATOM 969 O O . PRO A 1 121 ? -10.727 -15.57 8.75 1 97.25 121 PRO A O 1
ATOM 972 N N . LEU A 1 122 ? -12.68 -14.484 8.766 1 97.38 122 LEU A N 1
ATOM 973 C CA . LEU A 1 122 ? -13.273 -15.453 7.844 1 97.38 122 LEU A CA 1
ATOM 974 C C . LEU A 1 122 ? -12.641 -15.352 6.461 1 97.38 122 LEU A C 1
ATOM 976 O O . LEU A 1 122 ? -12.352 -16.359 5.828 1 97.38 122 LEU A O 1
ATOM 980 N N . GLU A 1 123 ? -12.453 -14.141 6.035 1 96.75 123 GLU A N 1
ATOM 981 C CA . GLU A 1 123 ? -11.805 -13.953 4.742 1 96.75 123 GLU A CA 1
ATOM 982 C C . GLU A 1 123 ? -10.383 -14.508 4.754 1 96.75 123 GLU A C 1
ATOM 984 O O . GLU A 1 123 ? -9.953 -15.156 3.795 1 96.75 123 GLU A O 1
ATOM 989 N N . HIS A 1 124 ? -9.648 -14.289 5.812 1 96.88 124 HIS A N 1
ATOM 990 C CA . HIS A 1 124 ? -8.289 -14.805 5.93 1 96.88 124 HIS A CA 1
ATOM 991 C C . HIS A 1 124 ? -8.281 -16.328 5.91 1 96.88 124 HIS A C 1
ATOM 993 O O . HIS A 1 124 ? -7.445 -16.938 5.238 1 96.88 124 HIS A O 1
ATOM 999 N N . LEU A 1 125 ? -9.227 -16.844 6.547 1 96.69 125 LEU A N 1
ATOM 1000 C CA . LEU A 1 125 ? -9.273 -18.281 6.691 1 96.69 125 LEU A CA 1
ATOM 1001 C C . LEU A 1 125 ? -9.57 -18.953 5.355 1 96.69 125 LEU A C 1
ATOM 1003 O O . LEU A 1 125 ? -8.844 -19.859 4.934 1 96.69 125 LEU A O 1
ATOM 1007 N N . TYR A 1 126 ? -10.594 -18.578 4.699 1 96.25 126 TYR A N 1
ATOM 1008 C CA . TYR A 1 126 ? -10.93 -19.266 3.459 1 96.25 126 TYR A CA 1
ATOM 1009 C C . TYR A 1 126 ? -9.891 -18.984 2.381 1 96.25 126 TYR A C 1
ATOM 1011 O O . TYR A 1 126 ? -9.617 -19.844 1.536 1 96.25 126 TYR A O 1
ATOM 1019 N N . TYR A 1 127 ? -9.328 -17.812 2.389 1 97.25 127 TYR A N 1
ATOM 1020 C CA . TYR A 1 127 ? -8.305 -17.5 1.402 1 97.25 127 TYR A CA 1
ATOM 1021 C C . TYR A 1 127 ? -7.066 -18.359 1.6 1 97.25 127 TYR A C 1
ATOM 1023 O O . TYR A 1 127 ? -6.59 -19 0.658 1 97.25 127 TYR A O 1
ATOM 1031 N N . LEU A 1 128 ? -6.551 -18.391 2.828 1 96.81 128 LEU A N 1
ATOM 1032 C CA . LEU A 1 128 ? -5.348 -19.156 3.133 1 96.81 128 LEU A CA 1
ATOM 1033 C C . LEU A 1 128 ? -5.598 -20.656 2.949 1 96.81 128 LEU A C 1
ATOM 1035 O O . LEU A 1 128 ? -4.703 -21.391 2.531 1 96.81 128 LEU A O 1
ATOM 1039 N N . ALA A 1 129 ? -6.777 -21.047 3.281 1 97 129 ALA A N 1
ATOM 1040 C CA . ALA A 1 129 ? -7.129 -22.438 3.043 1 97 129 ALA A CA 1
ATOM 1041 C C . ALA A 1 129 ? -7.168 -22.75 1.55 1 97 129 ALA A C 1
ATOM 1043 O O . ALA A 1 129 ? -6.766 -23.828 1.122 1 97 129 ALA A O 1
ATOM 1044 N N . GLY A 1 130 ? -7.66 -21.828 0.829 1 95.75 130 GLY A N 1
ATOM 1045 C CA . GLY A 1 130 ? -7.684 -21.984 -0.617 1 95.75 130 GLY A CA 1
ATOM 1046 C C . GLY A 1 130 ? -6.301 -22.094 -1.229 1 95.75 130 GLY A C 1
ATOM 1047 O O . GLY A 1 130 ? -6.117 -22.719 -2.268 1 95.75 130 GLY A O 1
ATOM 1048 N N . LYS A 1 131 ? -5.34 -21.484 -0.587 1 95.81 131 LYS A N 1
ATOM 1049 C CA . LYS A 1 131 ? -3.959 -21.531 -1.057 1 95.81 131 LYS A CA 1
ATOM 1050 C C . LYS A 1 131 ? -3.236 -22.766 -0.532 1 95.81 131 LYS A C 1
ATOM 1052 O O . LYS A 1 131 ? -2.053 -22.953 -0.809 1 95.81 131 LYS A O 1
ATOM 1057 N N . GLY A 1 132 ? -3.889 -23.562 0.261 1 94.12 132 GLY A N 1
ATOM 1058 C CA . GLY A 1 132 ? -3.328 -24.797 0.772 1 94.12 132 GLY A CA 1
ATOM 1059 C C . GLY A 1 132 ? -2.564 -24.625 2.07 1 94.12 132 GLY A C 1
ATOM 1060 O O . GLY A 1 132 ? -1.824 -25.516 2.49 1 94.12 132 GLY A O 1
ATOM 1061 N N . VAL A 1 133 ? -2.668 -23.516 2.719 1 94.31 133 VAL A N 1
ATOM 1062 C CA . VAL A 1 133 ? -1.979 -23.25 3.977 1 94.31 133 VAL A CA 1
ATOM 1063 C C . VAL A 1 133 ? -2.654 -24.031 5.105 1 94.31 133 VAL A C 1
ATOM 1065 O O . VAL A 1 133 ? -1.979 -24.578 5.973 1 94.31 133 VAL A O 1
ATOM 1068 N N . PHE A 1 134 ? -3.965 -24.031 5.055 1 94.12 134 PHE A N 1
ATOM 1069 C CA . PHE A 1 134 ? -4.73 -24.812 6.016 1 94.12 134 PHE A CA 1
ATOM 1070 C C . PHE A 1 134 ? -5.445 -25.969 5.328 1 94.12 134 PHE A C 1
ATOM 1072 O O . PHE A 1 134 ? -5.934 -25.828 4.203 1 94.12 134 PHE A O 1
ATOM 1079 N N . LYS A 1 135 ? -5.496 -27.031 6.008 1 92.25 135 LYS A N 1
ATOM 1080 C CA . LYS A 1 135 ? -6.18 -28.203 5.469 1 92.25 135 LYS A CA 1
ATOM 1081 C C . LYS A 1 135 ? -7.664 -28.188 5.824 1 92.25 135 LYS A C 1
ATOM 1083 O O . LYS A 1 135 ? -8.055 -28.672 6.891 1 92.25 135 LYS A O 1
ATOM 1088 N N . ILE A 1 136 ? -8.414 -27.609 5.016 1 94.5 136 ILE A N 1
ATOM 1089 C CA . ILE A 1 136 ? -9.859 -27.531 5.16 1 94.5 136 ILE A CA 1
ATOM 1090 C C . ILE A 1 136 ? -10.539 -28.047 3.893 1 94.5 136 ILE A C 1
ATOM 1092 O O . ILE A 1 136 ? -10.031 -27.844 2.785 1 94.5 136 ILE A O 1
ATOM 1096 N N . SER A 1 137 ? -11.594 -28.719 4 1 95.81 137 SER A N 1
ATOM 1097 C CA . SER A 1 137 ? -12.305 -29.266 2.855 1 95.81 137 SER A CA 1
ATOM 1098 C C . SER A 1 137 ? -12.859 -28.172 1.962 1 95.81 137 SER A C 1
ATOM 1100 O O . SER A 1 137 ? -13.227 -27.094 2.447 1 95.81 137 SER A O 1
ATOM 1102 N N . PRO A 1 138 ? -12.914 -28.406 0.726 1 94.81 138 PRO A N 1
ATOM 1103 C CA . PRO A 1 138 ? -13.43 -27.406 -0.208 1 94.81 138 PRO A CA 1
ATOM 1104 C C . PRO A 1 138 ? -14.852 -26.969 0.131 1 94.81 138 PRO A C 1
ATOM 1106 O O . PRO A 1 138 ? -15.188 -25.781 -0.019 1 94.81 138 PRO A O 1
ATOM 1109 N N . LYS A 1 139 ? -15.672 -27.859 0.542 1 95 139 LYS A N 1
ATOM 1110 C CA . LYS A 1 139 ? -17.031 -27.516 0.92 1 95 139 LYS A CA 1
ATOM 1111 C C . LYS A 1 139 ? -17.047 -26.516 2.068 1 95 139 LYS A C 1
ATOM 1113 O O . LYS A 1 139 ? -17.781 -25.531 2.021 1 95 139 LYS A O 1
ATOM 1118 N N . ARG A 1 140 ? -16.25 -26.766 3.051 1 96.5 140 ARG A N 1
ATOM 1119 C CA . ARG A 1 140 ? -16.188 -25.875 4.211 1 96.5 140 ARG A CA 1
ATOM 1120 C C . ARG A 1 140 ? -15.602 -24.516 3.83 1 96.5 140 ARG A C 1
ATOM 1122 O O . ARG A 1 140 ? -16.016 -23.484 4.363 1 96.5 140 ARG A O 1
ATOM 1129 N N . ILE A 1 141 ? -14.617 -24.562 2.951 1 96.19 141 ILE A N 1
ATOM 1130 C CA . ILE A 1 141 ? -14.039 -23.312 2.463 1 96.19 141 ILE A CA 1
ATOM 1131 C C . ILE A 1 141 ? -15.133 -22.453 1.822 1 96.19 141 ILE A C 1
ATOM 1133 O O . ILE A 1 141 ? -15.211 -21.25 2.072 1 96.19 141 ILE A O 1
ATOM 1137 N N . GLY A 1 142 ? -15.953 -23.078 1.037 1 94.75 142 GLY A N 1
ATOM 1138 C CA . GLY A 1 142 ? -17.047 -22.359 0.4 1 94.75 142 GLY A CA 1
ATOM 1139 C C . GLY A 1 142 ? -18.031 -21.766 1.393 1 94.75 142 GLY A C 1
ATOM 1140 O O . GLY A 1 142 ? -18.484 -20.641 1.223 1 94.75 142 GLY A O 1
ATOM 1141 N N . GLU A 1 143 ? -18.297 -22.484 2.416 1 96.19 143 GLU A N 1
ATOM 1142 C CA . GLU A 1 143 ? -19.219 -22.016 3.449 1 96.19 143 GLU A CA 1
ATOM 1143 C C . GLU A 1 143 ? -18.641 -20.812 4.188 1 96.19 143 GLU A C 1
ATOM 1145 O O . GLU A 1 143 ? -19.375 -19.844 4.457 1 96.19 143 GLU A O 1
ATOM 1150 N N . ILE A 1 144 ? -17.391 -20.922 4.512 1 97.19 144 ILE A N 1
ATOM 1151 C CA . ILE A 1 144 ? -16.734 -19.828 5.215 1 97.19 144 ILE A CA 1
ATOM 1152 C C . ILE A 1 144 ? -16.719 -18.594 4.332 1 97.19 144 ILE A C 1
ATOM 1154 O O . ILE A 1 144 ? -16.922 -17.469 4.816 1 97.19 144 ILE A O 1
ATOM 1158 N N . ALA A 1 145 ? -16.516 -18.797 3.09 1 95.69 145 ALA A N 1
ATOM 1159 C CA . ALA A 1 145 ? -16.5 -17.688 2.143 1 95.69 145 ALA A CA 1
ATOM 1160 C C . ALA A 1 145 ? -17.859 -17 2.088 1 95.69 145 ALA A C 1
ATOM 1162 O O . ALA A 1 145 ? -17.922 -15.766 2.068 1 95.69 145 ALA A O 1
ATOM 1163 N N . VAL A 1 146 ? -18.922 -17.766 2.1 1 96.31 146 VAL A N 1
ATOM 1164 C CA . VAL A 1 146 ? -20.266 -17.219 2.037 1 96.31 146 VAL A CA 1
ATOM 1165 C C . VAL A 1 146 ? -20.547 -16.391 3.291 1 96.31 146 VAL A C 1
ATOM 1167 O O . VAL A 1 146 ? -21.094 -15.289 3.209 1 96.31 146 VAL A O 1
ATOM 1170 N N . TRP A 1 147 ? -20.156 -16.891 4.371 1 97 147 TRP A N 1
ATOM 1171 C CA . TRP A 1 147 ? -20.391 -16.172 5.621 1 97 147 TRP A CA 1
ATOM 1172 C C . TRP A 1 147 ? -19.562 -14.891 5.676 1 97 147 TRP A C 1
ATOM 1174 O O . TRP A 1 147 ? -20.016 -13.867 6.199 1 97 147 TRP A O 1
ATOM 1184 N N . SER A 1 148 ? -18.328 -14.969 5.211 1 97.06 148 SER A N 1
ATOM 1185 C CA . SER A 1 148 ? -17.531 -13.75 5.113 1 97.06 148 SER A CA 1
ATOM 1186 C C . SER A 1 148 ? -18.25 -12.688 4.281 1 97.06 148 SER A C 1
ATOM 1188 O O . SER A 1 148 ? -18.312 -11.523 4.68 1 97.06 148 SER A O 1
ATOM 1190 N N . CYS A 1 149 ? -18.844 -13.102 3.238 1 96.44 149 CYS A N 1
ATOM 1191 C CA . CYS A 1 149 ? -19.531 -12.18 2.346 1 96.44 149 CYS A CA 1
ATOM 1192 C C . CYS A 1 149 ? -20.797 -11.625 3.008 1 96.44 149 CYS A C 1
ATOM 1194 O O . CYS A 1 149 ? -21.156 -10.469 2.791 1 96.44 149 CYS A O 1
ATOM 1196 N N . ARG A 1 150 ? -21.422 -12.453 3.77 1 97.56 150 ARG A N 1
ATOM 1197 C CA . ARG A 1 150 ? -22.625 -12 4.461 1 97.56 150 ARG A CA 1
ATOM 1198 C C . ARG A 1 150 ? -22.297 -10.906 5.473 1 97.56 150 ARG A C 1
ATOM 1200 O O . ARG A 1 150 ? -23.062 -9.953 5.641 1 97.56 150 ARG A O 1
ATOM 1207 N N . PHE A 1 151 ? -21.188 -11.055 6.102 1 98.25 151 PHE A N 1
ATOM 1208 C CA . PHE A 1 151 ? -20.781 -10.008 7.031 1 98.25 151 PHE A CA 1
ATOM 1209 C C . PHE A 1 151 ? -20.391 -8.742 6.285 1 98.25 151 PHE A C 1
ATOM 1211 O O . PHE A 1 151 ? -20.625 -7.633 6.766 1 98.25 151 PHE A O 1
ATOM 1218 N N . TRP A 1 152 ? -19.781 -8.906 5.184 1 97.88 152 TRP A N 1
ATOM 1219 C CA . TRP A 1 152 ? -19.5 -7.754 4.336 1 97.88 152 TRP A CA 1
ATOM 1220 C C . TRP A 1 152 ? -20.797 -7.078 3.887 1 97.88 152 TRP A C 1
ATOM 1222 O O . TRP A 1 152 ? -20.906 -5.852 3.906 1 97.88 152 TRP A O 1
ATOM 1232 N N . ALA A 1 153 ? -21.781 -7.852 3.512 1 97.69 153 ALA A N 1
ATOM 1233 C CA . ALA A 1 153 ? -23.094 -7.328 3.113 1 97.69 153 ALA A CA 1
ATOM 1234 C C . ALA A 1 153 ? -23.75 -6.555 4.258 1 97.69 153 ALA A C 1
ATOM 1236 O O . ALA A 1 153 ? -24.328 -5.492 4.039 1 97.69 153 ALA A O 1
ATOM 1237 N N . ALA A 1 154 ? -23.641 -7.133 5.383 1 98.12 154 ALA A N 1
ATOM 1238 C CA . ALA A 1 154 ? -24.172 -6.445 6.551 1 98.12 154 ALA A CA 1
ATOM 1239 C C . ALA A 1 154 ? -23.531 -5.074 6.73 1 98.12 154 ALA A C 1
ATOM 1241 O O . ALA A 1 154 ? -24.219 -4.09 7.023 1 98.12 154 ALA A O 1
ATOM 1242 N N . TYR A 1 155 ? -22.25 -5.023 6.566 1 98.31 155 TYR A N 1
ATOM 1243 C CA . TYR A 1 155 ? -21.547 -3.746 6.648 1 98.31 155 TYR A CA 1
ATOM 1244 C C . TYR A 1 155 ? -22.094 -2.756 5.629 1 98.31 155 TYR A C 1
ATOM 1246 O O . TYR A 1 155 ? -22.328 -1.589 5.949 1 98.31 155 TYR A O 1
ATOM 1254 N N . VAL A 1 156 ? -22.297 -3.207 4.434 1 98.12 156 VAL A N 1
ATOM 1255 C CA . VAL A 1 156 ? -22.734 -2.342 3.346 1 98.12 156 VAL A CA 1
ATOM 1256 C C . VAL A 1 156 ? -24.125 -1.772 3.664 1 98.12 156 VAL A C 1
ATOM 1258 O O . VAL A 1 156 ? -24.359 -0.574 3.496 1 98.12 156 VAL A O 1
ATOM 1261 N N . VAL A 1 157 ? -25.016 -2.566 4.117 1 98.06 157 VAL A N 1
ATOM 1262 C CA . VAL A 1 157 ? -26.359 -2.131 4.461 1 98.06 157 VAL A CA 1
ATOM 1263 C C . VAL A 1 157 ? -26.297 -1.1 5.586 1 98.06 157 VAL A C 1
ATOM 1265 O O . VAL A 1 157 ? -26.938 -0.05 5.508 1 98.06 157 VAL A O 1
ATOM 1268 N N . LEU A 1 158 ? -25.516 -1.406 6.547 1 98.31 158 LEU A N 1
ATOM 1269 C CA . LEU A 1 158 ? -25.375 -0.477 7.664 1 98.31 158 LEU A CA 1
ATOM 1270 C C . LEU A 1 158 ? -24.75 0.838 7.199 1 98.31 158 LEU A C 1
ATOM 1272 O O . LEU A 1 158 ? -25.094 1.905 7.711 1 98.31 158 LEU A O 1
ATOM 1276 N N . GLN A 1 159 ? -23.859 0.729 6.262 1 98.19 159 GLN A N 1
ATOM 1277 C CA . GLN A 1 159 ? -23.219 1.93 5.738 1 98.19 159 GLN A CA 1
ATOM 1278 C C . GLN A 1 159 ? -24.219 2.816 5.008 1 98.19 159 GLN A C 1
ATOM 1280 O O . GLN A 1 159 ? -24.125 4.043 5.059 1 98.19 159 GLN A O 1
ATOM 1285 N N . ILE A 1 160 ? -25.125 2.217 4.352 1 97.94 160 ILE A N 1
ATOM 1286 C CA . ILE A 1 160 ? -26.156 2.98 3.666 1 97.94 160 ILE A CA 1
ATOM 1287 C C . ILE A 1 160 ? -26.969 3.779 4.684 1 97.94 160 ILE A C 1
ATOM 1289 O O . ILE A 1 160 ? -27.266 4.957 4.469 1 97.94 160 ILE A O 1
ATOM 1293 N N . PHE A 1 161 ? -27.234 3.223 5.812 1 97.88 161 PHE A N 1
ATOM 1294 C CA . PHE A 1 161 ? -27.969 3.926 6.863 1 97.88 161 PHE A CA 1
ATOM 1295 C C . PHE A 1 161 ? -27.109 5.031 7.469 1 97.88 161 PHE A C 1
ATOM 1297 O O . PHE A 1 161 ? -27.609 6.098 7.816 1 97.88 161 PHE A O 1
ATOM 1304 N N . THR A 1 162 ? -25.891 4.734 7.598 1 97.88 162 THR A N 1
ATOM 1305 C CA . THR A 1 162 ? -24.969 5.742 8.125 1 97.88 162 THR A CA 1
ATOM 1306 C C . THR A 1 162 ? -24.906 6.941 7.18 1 97.88 162 THR A C 1
ATOM 1308 O O . THR A 1 162 ? -24.922 8.094 7.629 1 97.88 162 THR A O 1
ATOM 1311 N N . ILE A 1 163 ? -24.812 6.641 5.918 1 97.88 163 ILE A N 1
ATOM 1312 C CA . ILE A 1 163 ? -24.766 7.703 4.918 1 97.88 163 ILE A CA 1
ATOM 1313 C C . ILE A 1 163 ? -26.047 8.523 4.969 1 97.88 163 ILE A C 1
ATOM 1315 O O . ILE A 1 163 ? -26 9.758 4.934 1 97.88 163 ILE A O 1
ATOM 1319 N N . ARG A 1 164 ? -27.156 7.855 5.066 1 97.5 164 ARG A N 1
ATOM 1320 C CA . ARG A 1 164 ? -28.438 8.539 5.148 1 97.5 164 ARG A CA 1
ATOM 1321 C C . ARG A 1 164 ? -28.484 9.477 6.352 1 97.5 164 ARG A C 1
ATOM 1323 O O . ARG A 1 164 ? -28.875 10.641 6.23 1 97.5 164 ARG A O 1
ATOM 1330 N N . ARG A 1 165 ? -28.094 8.961 7.438 1 97.56 165 ARG A N 1
ATOM 1331 C CA . ARG A 1 165 ? -28.078 9.773 8.648 1 97.56 165 ARG A CA 1
ATOM 1332 C C . ARG A 1 165 ? -27.094 10.922 8.531 1 97.56 165 ARG A C 1
ATOM 1334 O O . ARG A 1 165 ? -27.359 12.039 8.977 1 97.56 165 ARG A O 1
ATOM 1341 N N . SER A 1 166 ? -25.984 10.68 7.98 1 97.12 166 SER A N 1
ATOM 1342 C CA . SER A 1 166 ? -24.969 11.711 7.805 1 97.12 166 SER A CA 1
ATOM 1343 C C . SER A 1 166 ? -25.469 12.836 6.91 1 97.12 166 SER A C 1
ATOM 1345 O O . SER A 1 166 ? -25.188 14.008 7.16 1 97.12 166 SER A O 1
ATOM 1347 N N . PHE A 1 167 ? -26.25 12.469 5.891 1 96.81 167 PHE A N 1
ATOM 1348 C CA . PHE A 1 167 ? -26.844 13.484 5.035 1 96.81 167 PHE A CA 1
ATOM 1349 C C . PHE A 1 167 ? -27.797 14.375 5.828 1 96.81 167 PHE A C 1
ATOM 1351 O O . PHE A 1 167 ? -27.812 15.594 5.645 1 96.81 167 PHE A O 1
ATOM 1358 N N . GLN A 1 168 ? -28.531 13.82 6.699 1 97.06 168 GLN A N 1
ATOM 1359 C CA . GLN A 1 168 ? -29.453 14.578 7.535 1 97.06 168 GLN A CA 1
ATOM 1360 C C . GLN A 1 168 ? -28.703 15.547 8.445 1 97.06 168 GLN A C 1
ATOM 1362 O O . GLN A 1 168 ? -29.109 16.703 8.586 1 97.06 168 GLN A O 1
ATOM 1367 N N . LEU A 1 169 ? -27.672 15.047 8.977 1 96.12 169 LEU A N 1
ATOM 1368 C CA . LEU A 1 169 ? -26.891 15.875 9.883 1 96.12 169 LEU A CA 1
ATOM 1369 C C . LEU A 1 169 ? -26.25 17.047 9.141 1 96.12 169 LEU A C 1
ATOM 1371 O O . LEU A 1 169 ? -26.203 18.156 9.656 1 96.12 169 LEU A O 1
ATOM 1375 N N . VAL A 1 170 ? -25.766 16.766 7.926 1 96 170 VAL A N 1
ATOM 1376 C CA . VAL A 1 170 ? -25.141 17.812 7.125 1 96 170 VAL A CA 1
ATOM 1377 C C . VAL A 1 170 ? -26.188 18.844 6.73 1 96 170 VAL A C 1
ATOM 1379 O O . VAL A 1 170 ? -25.906 20.047 6.742 1 96 170 VAL A O 1
ATOM 1382 N N . ARG A 1 171 ? -27.344 18.453 6.441 1 95.38 171 ARG A N 1
ATOM 1383 C CA . ARG A 1 171 ? -28.438 19.359 6.098 1 95.38 171 ARG A CA 1
ATOM 1384 C C . ARG A 1 171 ? -28.828 20.219 7.293 1 95.38 171 ARG A C 1
ATOM 1386 O O . ARG A 1 171 ? -29.047 21.422 7.148 1 95.38 171 ARG A O 1
ATOM 1393 N N . GLU A 1 172 ? -28.859 19.609 8.43 1 95.62 172 GLU A N 1
ATOM 1394 C CA . GLU A 1 172 ? -29.172 20.344 9.648 1 95.62 172 GLU A CA 1
ATOM 1395 C C . GLU A 1 172 ? -28.094 21.375 9.977 1 95.62 172 GLU A C 1
ATOM 1397 O O . GLU A 1 172 ? -28.406 22.5 10.375 1 95.62 172 GLU A O 1
ATOM 1402 N N . GLU A 1 173 ? -26.922 20.875 9.836 1 94.75 173 GLU A N 1
ATOM 1403 C CA . GLU A 1 173 ? -25.797 21.797 10.086 1 94.75 173 GLU A CA 1
ATOM 1404 C C . GLU A 1 173 ? -25.797 22.953 9.086 1 94.75 173 GLU A C 1
ATOM 1406 O O . GLU A 1 173 ? -25.516 24.094 9.453 1 94.75 173 GLU A O 1
ATOM 1411 N N . ARG A 1 174 ? -26.094 22.672 7.871 1 94.5 174 ARG A N 1
ATOM 1412 C CA . ARG A 1 174 ? -26.172 23.703 6.84 1 94.5 174 ARG A CA 1
ATOM 1413 C C . ARG A 1 174 ? -27.281 24.703 7.156 1 94.5 174 ARG A C 1
ATOM 1415 O O . ARG A 1 174 ? -27.062 25.922 7.039 1 94.5 174 ARG A O 1
ATOM 1422 N N . ALA A 1 175 ? -28.359 24.266 7.598 1 94.62 175 ALA A N 1
ATOM 1423 C CA . ALA A 1 175 ? -29.469 25.141 7.977 1 94.62 175 ALA A CA 1
ATOM 1424 C C . ALA A 1 175 ? -29.094 26.016 9.156 1 94.62 175 ALA A C 1
ATOM 1426 O O . ALA A 1 175 ? -29.438 27.203 9.195 1 94.62 175 ALA A O 1
ATOM 1427 N N . SER A 1 176 ? -28.406 25.422 10.047 1 94.19 176 SER A N 1
ATOM 1428 C CA . SER A 1 176 ? -27.984 26.172 11.219 1 94.19 176 SER A CA 1
ATOM 1429 C C . SER A 1 176 ? -27 27.281 10.836 1 94.19 176 SER A C 1
ATOM 1431 O O . SER A 1 176 ? -27.094 28.406 11.344 1 94.19 176 SER A O 1
ATOM 1433 N N . VAL A 1 177 ? -26.094 26.938 9.953 1 93.19 177 VAL A N 1
ATOM 1434 C CA . VAL A 1 177 ? -25.109 27.906 9.508 1 93.19 177 VAL A CA 1
ATOM 1435 C C . VAL A 1 177 ? -25.781 29.031 8.742 1 93.19 177 VAL A C 1
ATOM 1437 O O . VAL A 1 177 ? -25.469 30.203 8.938 1 93.19 177 VAL A O 1
ATOM 1440 N N . LEU A 1 178 ? -26.766 28.766 7.938 1 92.5 178 LEU A N 1
ATOM 1441 C CA . LEU A 1 178 ? -27.484 29.766 7.16 1 92.5 178 LEU A CA 1
ATOM 1442 C C . LEU A 1 178 ? -28.328 30.656 8.07 1 92.5 178 LEU A C 1
ATOM 1444 O O . LEU A 1 178 ? -28.438 31.859 7.84 1 92.5 178 LEU A O 1
ATOM 1448 N N . ARG A 1 179 ? -28.891 30.094 9.07 1 93.5 179 ARG A N 1
ATOM 1449 C CA . ARG A 1 179 ? -29.672 30.859 10.047 1 93.5 179 ARG A CA 1
ATOM 1450 C C . ARG A 1 179 ? -28.766 31.812 10.82 1 93.5 179 ARG A C 1
ATOM 1452 O O . ARG A 1 179 ? -29.141 32.969 11.031 1 93.5 179 ARG A O 1
ATOM 1459 N N . ALA A 1 180 ? -27.672 31.25 11.188 1 91.44 180 ALA A N 1
ATOM 1460 C CA . ALA A 1 180 ? -26.703 32.094 11.898 1 91.44 180 ALA A CA 1
ATOM 1461 C C . ALA A 1 180 ? -26.234 33.25 11.031 1 91.44 180 ALA A C 1
ATOM 1463 O O . ALA A 1 180 ? -26.047 34.375 11.523 1 91.44 180 ALA A O 1
ATOM 1464 N N . ASN A 1 181 ? -26.047 32.969 9.766 1 90.06 181 ASN A N 1
ATOM 1465 C CA . ASN A 1 181 ? -25.641 34 8.82 1 90.06 181 ASN A CA 1
ATOM 1466 C C . ASN A 1 181 ? -26.719 35.062 8.641 1 90.06 181 ASN A C 1
ATOM 1468 O O . ASN A 1 181 ? -26.422 36.25 8.578 1 90.06 181 ASN A O 1
ATOM 1472 N N . ARG A 1 182 ? -27.938 34.656 8.547 1 90.56 182 ARG A N 1
ATOM 1473 C CA . ARG A 1 182 ? -29.062 35.594 8.398 1 90.56 182 ARG A CA 1
ATOM 1474 C C . ARG A 1 182 ? -29.172 36.5 9.617 1 90.56 182 ARG A C 1
ATOM 1476 O O . ARG A 1 182 ? -29.453 37.688 9.484 1 90.56 182 ARG A O 1
ATOM 1483 N N . GLU A 1 183 ? -28.984 35.906 10.75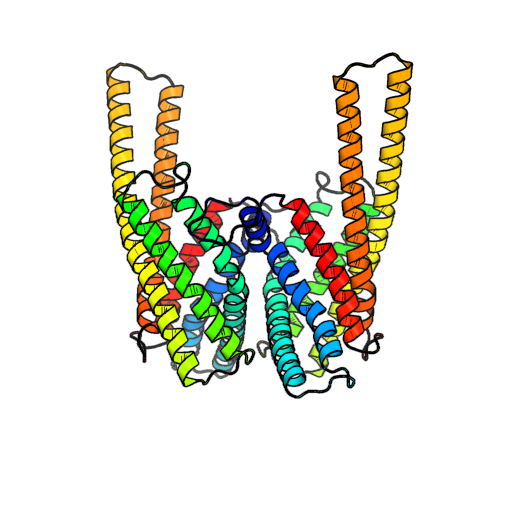8 1 91.56 183 GLU A N 1
ATOM 1484 C CA . GLU A 1 183 ? -29.031 36.688 12 1 91.56 183 GLU A CA 1
ATOM 1485 C C . GLU A 1 183 ? -27.875 37.688 12.078 1 91.56 183 GLU A C 1
ATOM 1487 O O . GLU A 1 183 ? -28.031 38.812 12.57 1 91.56 183 GLU A O 1
ATOM 1492 N N . ARG A 1 184 ? -26.75 37.156 11.625 1 89.44 184 ARG A N 1
ATOM 1493 C CA . ARG A 1 184 ? -25.578 38.031 11.594 1 89.44 184 ARG A CA 1
ATOM 1494 C C . ARG A 1 184 ? -25.812 39.219 10.672 1 89.44 184 ARG A C 1
ATOM 1496 O O . ARG A 1 184 ? -25.5 40.375 11.039 1 89.44 184 ARG A O 1
ATOM 1503 N N . ILE A 1 185 ? -26.281 39.062 9.516 1 88.75 185 ILE A N 1
ATOM 1504 C CA . ILE A 1 185 ? -26.562 40.125 8.547 1 88.75 185 ILE A CA 1
ATOM 1505 C C . ILE A 1 185 ? -27.625 41.062 9.109 1 88.75 185 ILE A C 1
ATOM 1507 O O . ILE A 1 185 ? -27.531 42.281 8.953 1 88.75 185 ILE A O 1
ATOM 1511 N N . ARG A 1 186 ? -28.594 40.531 9.789 1 91.62 186 ARG A N 1
ATOM 1512 C CA . ARG A 1 186 ? -29.656 41.344 10.391 1 91.62 186 ARG A CA 1
ATOM 1513 C C . ARG A 1 186 ? -29.109 42.25 11.477 1 91.62 186 ARG A C 1
ATOM 1515 O O . ARG A 1 186 ? -29.578 43.375 11.633 1 91.62 186 ARG A O 1
ATOM 1522 N N . LYS A 1 187 ? -28.125 41.781 12.133 1 92.31 187 LYS A N 1
ATOM 1523 C CA . LYS A 1 187 ? -27.5 42.562 13.188 1 92.31 187 LYS A CA 1
ATOM 1524 C C . LYS A 1 187 ? -26.516 43.562 12.609 1 92.31 187 LYS A C 1
ATOM 1526 O O . LYS A 1 187 ? -25.906 44.344 13.352 1 92.31 187 LYS A O 1
ATOM 1531 N N . GLY A 1 188 ? -26.234 43.594 11.273 1 88.31 188 GLY A N 1
ATOM 1532 C CA . GLY A 1 188 ? -25.438 44.594 10.586 1 88.31 188 GLY A CA 1
ATOM 1533 C C . GLY A 1 188 ? -23.969 44.25 10.516 1 88.31 188 GLY A C 1
ATOM 1534 O O . GLY A 1 188 ? -23.125 45.094 10.203 1 88.31 188 GLY A O 1
ATOM 1535 N N . ASP A 1 189 ? -23.609 43 10.891 1 85.62 189 ASP A N 1
ATOM 1536 C CA . ASP A 1 189 ? -22.219 42.562 10.852 1 85.62 189 ASP A CA 1
ATOM 1537 C C . ASP A 1 189 ? -21.828 42.125 9.438 1 85.62 189 ASP A C 1
ATOM 1539 O O . ASP A 1 189 ? -22.188 41.031 9 1 85.62 189 ASP A O 1
ATOM 1543 N N . THR A 1 190 ? -21.188 42.906 8.602 1 83.62 190 THR A N 1
ATOM 1544 C CA . THR A 1 190 ? -20.75 42.594 7.25 1 83.62 190 THR A CA 1
ATOM 1545 C C . THR A 1 190 ? -19.219 42.594 7.176 1 83.62 190 THR A C 1
ATOM 1547 O O . THR A 1 190 ? -18.641 42.844 6.113 1 83.62 190 THR A O 1
ATOM 1550 N N . ALA A 1 191 ? -18.625 42.344 8.367 1 90.25 191 ALA A N 1
ATOM 1551 C CA . ALA A 1 191 ? -17.172 42.312 8.398 1 90.25 191 ALA A CA 1
ATOM 1552 C C . ALA A 1 191 ? -16.625 41.25 7.469 1 90.25 191 ALA A C 1
ATOM 1554 O O . ALA A 1 191 ? -17.188 40.156 7.375 1 90.25 191 ALA A O 1
ATOM 1555 N N . PRO A 1 192 ? -15.617 41.5 6.777 1 90.44 192 PRO A N 1
ATOM 1556 C CA . PRO A 1 192 ? -15.023 40.562 5.828 1 90.44 192 PRO A CA 1
ATOM 1557 C C . PRO A 1 192 ? -14.617 39.25 6.484 1 90.44 192 PRO A C 1
ATOM 1559 O O . PRO A 1 192 ? -14.734 38.188 5.867 1 90.44 192 PRO A O 1
ATOM 1562 N N . GLU A 1 193 ? -14.156 39.281 7.703 1 90.25 193 GLU A N 1
ATOM 1563 C CA . GLU A 1 193 ? -13.75 38.094 8.422 1 90.25 193 GLU A CA 1
ATOM 1564 C C . GLU A 1 193 ? -14.945 37.188 8.672 1 90.25 193 GLU A C 1
ATOM 1566 O O . GLU A 1 193 ? -14.82 35.938 8.578 1 90.25 193 GLU A O 1
ATOM 1571 N N . SER A 1 194 ? -16.047 37.844 9.023 1 88.81 194 SER A N 1
ATOM 1572 C CA . SER A 1 194 ? -17.266 37.062 9.281 1 88.81 194 SER A CA 1
ATOM 1573 C C . SER A 1 194 ? -17.781 36.406 8.008 1 88.81 194 SER A C 1
ATOM 1575 O O . SER A 1 194 ? -18.25 35.281 8.039 1 88.81 194 SER A O 1
ATOM 1577 N N . VAL A 1 195 ? -17.688 37.125 6.98 1 89.31 195 VAL A N 1
ATOM 1578 C CA . VAL A 1 195 ? -18.141 36.625 5.691 1 89.31 195 VAL A CA 1
ATOM 1579 C C . VAL A 1 195 ? -17.25 35.469 5.254 1 89.31 195 VAL A C 1
ATOM 1581 O O . VAL A 1 195 ? -17.734 34.438 4.754 1 89.31 195 VAL A O 1
ATOM 1584 N N . LYS A 1 196 ? -15.953 35.625 5.422 1 92.44 196 LYS A N 1
ATOM 1585 C CA . LYS A 1 196 ? -15 34.594 5.078 1 92.44 196 LYS A CA 1
ATOM 1586 C C . LYS A 1 196 ? -15.258 33.312 5.902 1 92.44 196 LYS A C 1
ATOM 1588 O O . LYS A 1 196 ? -15.203 32.219 5.375 1 92.44 196 LYS A O 1
ATOM 1593 N N . HIS A 1 197 ? -15.461 33.5 7.184 1 91.44 197 HIS A N 1
ATOM 1594 C CA . HIS A 1 197 ? -15.75 32.375 8.062 1 91.44 197 HIS A CA 1
ATOM 1595 C C . HIS A 1 197 ? -16.984 31.609 7.594 1 91.44 197 HIS A C 1
ATOM 1597 O O . HIS A 1 197 ? -16.984 30.375 7.609 1 91.44 197 HIS A O 1
ATOM 1603 N N . GLU A 1 198 ? -17.969 32.344 7.191 1 90.06 198 GLU A N 1
ATOM 1604 C CA . GLU A 1 198 ? -19.188 31.719 6.676 1 90.06 198 GLU A CA 1
ATOM 1605 C C . GLU A 1 198 ? -18.906 30.922 5.406 1 90.06 198 GLU A C 1
ATOM 1607 O O . GLU A 1 198 ? -19.375 29.797 5.262 1 90.06 198 GLU A O 1
ATOM 1612 N N . LYS A 1 199 ? -18.172 31.516 4.598 1 91.81 199 LYS A N 1
ATOM 1613 C CA . LYS A 1 199 ? -17.859 30.844 3.34 1 91.81 199 LYS A CA 1
ATOM 1614 C C . LYS A 1 199 ? -17.047 29.578 3.586 1 91.81 199 LYS A C 1
ATOM 1616 O O . LYS A 1 199 ? -17.25 28.562 2.918 1 91.81 199 LYS A O 1
ATOM 1621 N N . ASP A 1 200 ? -16.156 29.625 4.492 1 93.94 200 ASP A N 1
ATOM 1622 C CA . ASP A 1 200 ? -15.336 28.469 4.832 1 93.94 200 ASP A CA 1
ATOM 1623 C C . ASP A 1 200 ? -16.188 27.359 5.426 1 93.94 200 ASP A C 1
ATOM 1625 O O . ASP A 1 200 ? -15.977 26.172 5.113 1 93.94 200 ASP A O 1
ATOM 1629 N N . GLN A 1 201 ? -17.078 27.734 6.215 1 93.44 201 GLN A N 1
ATOM 1630 C CA . GLN A 1 201 ? -17.953 26.734 6.816 1 93.44 201 GLN A CA 1
ATOM 1631 C C . GLN A 1 201 ? -18.797 26.047 5.754 1 93.44 201 GLN A C 1
ATOM 1633 O O . GLN A 1 201 ? -18.953 24.828 5.781 1 93.44 201 GLN A O 1
ATOM 1638 N N . LEU A 1 202 ? -19.266 26.828 4.891 1 93.75 202 LEU A N 1
ATOM 1639 C CA . LEU A 1 202 ? -20.094 26.266 3.83 1 93.75 202 LEU A CA 1
ATOM 1640 C C . LEU A 1 202 ? -19.266 25.375 2.902 1 93.75 202 LEU A C 1
ATOM 1642 O O . LEU A 1 202 ? -19.766 24.375 2.389 1 93.75 202 LEU A O 1
ATOM 1646 N N . ARG A 1 203 ? -18.062 25.766 2.703 1 94.06 203 ARG A N 1
ATOM 1647 C CA . ARG A 1 203 ? -17.172 24.969 1.881 1 94.06 203 ARG A CA 1
ATOM 1648 C C . ARG A 1 203 ? -16.906 23.609 2.535 1 94.06 203 ARG A C 1
ATOM 1650 O O . ARG A 1 203 ? -16.891 22.578 1.858 1 94.06 203 ARG A O 1
ATOM 1657 N N . VAL A 1 204 ? -16.688 23.625 3.768 1 94.44 204 VAL A N 1
ATOM 1658 C CA . VAL A 1 204 ? -16.438 22.391 4.516 1 94.44 204 VAL A CA 1
ATOM 1659 C C . VAL A 1 204 ? 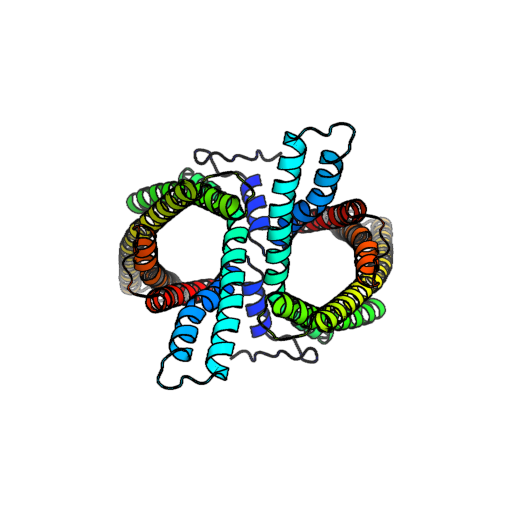-17.641 21.469 4.395 1 94.44 204 VAL A C 1
ATOM 1661 O O . VAL A 1 204 ? -17.484 20.266 4.176 1 94.44 204 VAL A O 1
ATOM 1664 N N . LEU A 1 205 ? -18.781 22.047 4.531 1 95 205 LEU A N 1
ATOM 1665 C CA . LEU A 1 205 ? -20 21.25 4.445 1 95 205 LEU A CA 1
ATOM 1666 C C . LEU A 1 205 ? -20.188 20.703 3.031 1 95 205 LEU A C 1
ATOM 1668 O O . LEU A 1 205 ? -20.656 19.578 2.855 1 95 205 LEU A O 1
ATOM 1672 N N . ALA A 1 206 ? -19.875 21.484 2.084 1 94.69 206 ALA A N 1
ATOM 1673 C CA . ALA A 1 206 ? -19.984 21.047 0.694 1 94.69 206 ALA A CA 1
ATOM 1674 C C . ALA A 1 206 ? -19.047 19.875 0.419 1 94.69 206 ALA A C 1
ATOM 1676 O O . ALA A 1 206 ? -19.406 18.922 -0.289 1 94.69 206 ALA A O 1
ATOM 1677 N N . ASN A 1 207 ? -17.875 19.938 0.933 1 94.75 207 ASN A N 1
ATOM 1678 C CA . ASN A 1 207 ? -16.906 18.859 0.782 1 94.75 207 ASN A CA 1
ATOM 1679 C C . ASN A 1 207 ? -17.406 17.578 1.462 1 94.75 207 ASN A C 1
ATOM 1681 O O . ASN A 1 207 ? -17.234 16.484 0.93 1 94.75 207 ASN A O 1
ATOM 1685 N N . LYS A 1 208 ? -17.969 17.781 2.562 1 95 208 LYS A N 1
ATOM 1686 C CA . LYS A 1 208 ? -18.547 16.641 3.26 1 95 208 LYS A CA 1
ATOM 1687 C C . LYS A 1 208 ? -19.641 15.977 2.43 1 95 208 LYS A C 1
ATOM 1689 O O . LYS A 1 208 ? -19.719 14.75 2.354 1 95 208 LYS A O 1
ATOM 1694 N N . GLU A 1 209 ? -20.469 16.75 1.897 1 96 209 GLU A N 1
ATOM 1695 C CA . GLU A 1 209 ? -21.547 16.234 1.06 1 96 209 GLU A CA 1
ATOM 1696 C C . GLU A 1 209 ? -21 15.492 -0.157 1 96 209 GLU A C 1
ATOM 1698 O O . GLU A 1 209 ? -21.531 14.461 -0.554 1 96 209 GLU A O 1
ATOM 1703 N N . ARG A 1 210 ? -20.016 16.047 -0.704 1 95.69 210 ARG A N 1
ATOM 1704 C CA . ARG A 1 210 ? -19.391 15.398 -1.855 1 95.69 210 ARG A CA 1
ATOM 1705 C C . ARG A 1 210 ? -18.812 14.039 -1.476 1 95.69 210 ARG A C 1
ATOM 1707 O O . ARG A 1 210 ? -18.953 13.07 -2.223 1 95.69 210 ARG A O 1
ATOM 1714 N N . ASP A 1 211 ? -18.203 13.969 -0.393 1 95.81 211 ASP A N 1
ATOM 1715 C CA . ASP A 1 211 ? -17.656 12.711 0.09 1 95.81 211 ASP A CA 1
ATOM 1716 C C . ASP A 1 211 ? -18.766 11.68 0.326 1 95.81 211 ASP A C 1
ATOM 1718 O O . ASP A 1 211 ? -18.594 10.5 0.033 1 95.81 211 ASP A O 1
ATOM 1722 N N . LEU A 1 212 ? -19.828 12.156 0.87 1 96.94 212 LEU A N 1
ATOM 1723 C CA . LEU A 1 212 ? -20.953 11.273 1.12 1 96.94 212 LEU A CA 1
ATOM 1724 C C . LEU A 1 212 ? -21.531 10.75 -0.189 1 96.94 212 LEU A C 1
ATOM 1726 O O . LEU A 1 212 ? -21.922 9.586 -0.281 1 96.94 212 LEU A O 1
ATOM 1730 N N . LYS A 1 213 ? -21.609 11.609 -1.124 1 97.25 213 LYS A N 1
ATOM 1731 C CA . LYS A 1 213 ? -22.109 11.188 -2.428 1 97.25 213 LYS A CA 1
ATOM 1732 C C . LYS A 1 213 ? -21.219 10.125 -3.049 1 97.25 213 LYS A C 1
ATOM 1734 O O . LYS A 1 213 ? -21.703 9.156 -3.633 1 97.25 213 LYS A O 1
ATOM 1739 N N . LEU A 1 214 ? -19.969 10.305 -2.967 1 96.94 214 LEU A N 1
ATOM 1740 C CA . LEU A 1 214 ? -19.031 9.297 -3.465 1 96.94 214 LEU A CA 1
ATOM 1741 C C . LEU A 1 214 ? -19.219 7.977 -2.73 1 96.94 214 LEU A C 1
ATOM 1743 O O . LEU A 1 214 ? -19.188 6.91 -3.35 1 96.94 214 LEU A O 1
ATOM 1747 N N . ASP A 1 215 ? -19.391 8.117 -1.479 1 97.25 215 ASP A N 1
ATOM 1748 C CA . ASP A 1 215 ? -19.609 6.918 -0.68 1 97.25 215 ASP A CA 1
ATOM 1749 C C . ASP A 1 215 ? -20.906 6.211 -1.091 1 97.25 215 ASP A C 1
ATOM 1751 O O . ASP A 1 215 ? -20.984 4.98 -1.058 1 97.25 215 ASP A O 1
ATOM 1755 N N . CYS A 1 216 ? -21.891 6.98 -1.398 1 97.44 216 CYS A N 1
ATOM 1756 C CA . CYS A 1 216 ? -23.141 6.41 -1.895 1 97.44 216 CYS A CA 1
ATOM 1757 C C . CYS A 1 216 ? -22.891 5.57 -3.145 1 97.44 216 CYS A C 1
ATOM 1759 O O . CYS A 1 216 ? -23.406 4.461 -3.264 1 97.44 216 CYS A O 1
ATOM 1761 N N . TRP A 1 217 ? -22.109 6.066 -3.984 1 97.5 217 TRP A N 1
ATOM 1762 C CA . TRP A 1 217 ? -21.797 5.352 -5.219 1 97.5 217 TRP A CA 1
ATOM 1763 C C . TRP A 1 217 ? -21 4.086 -4.93 1 97.5 217 TRP A C 1
ATOM 1765 O O . TRP A 1 217 ? -21.203 3.055 -5.574 1 97.5 217 TRP A O 1
ATOM 1775 N N . VAL A 1 218 ? -20.109 4.168 -4.047 1 97.62 218 VAL A N 1
ATOM 1776 C CA . VAL A 1 218 ? -19.344 2.992 -3.656 1 97.62 218 VAL A CA 1
ATOM 1777 C C . VAL A 1 218 ? -20.281 1.893 -3.164 1 97.62 218 VAL A C 1
ATOM 1779 O O . VAL A 1 218 ? -20.203 0.749 -3.619 1 97.62 218 VAL A O 1
ATOM 1782 N N . GLN A 1 219 ? -21.188 2.301 -2.293 1 98 219 GLN A N 1
ATOM 1783 C CA . GLN A 1 219 ? -22.094 1.312 -1.718 1 98 219 GLN A CA 1
ATOM 1784 C C . GLN A 1 219 ? -23.094 0.819 -2.754 1 98 219 GLN A C 1
ATOM 1786 O O . GLN A 1 219 ? -23.516 -0.34 -2.717 1 98 219 GLN A O 1
ATOM 1791 N N . ALA A 1 220 ? -23.484 1.71 -3.682 1 96.88 220 ALA A N 1
ATOM 1792 C CA . ALA A 1 220 ? -24.391 1.303 -4.762 1 96.88 220 ALA A CA 1
ATOM 1793 C C . ALA A 1 220 ? -23.766 0.182 -5.594 1 96.88 220 ALA A C 1
ATOM 1795 O O . ALA A 1 220 ? -24.484 -0.688 -6.102 1 96.88 220 ALA A O 1
ATOM 1796 N N . GLY A 1 221 ? -22.469 0.234 -5.715 1 97.31 221 GLY A N 1
ATOM 1797 C CA . GLY A 1 221 ? -21.766 -0.827 -6.418 1 97.31 221 GLY A CA 1
ATOM 1798 C C . GLY A 1 221 ? -21.609 -2.086 -5.586 1 97.31 221 GLY A C 1
ATOM 1799 O O . GLY A 1 221 ? -21.766 -3.197 -6.098 1 97.31 221 GLY A O 1
ATOM 1800 N N . TYR A 1 222 ? -21.375 -1.917 -4.336 1 97.31 222 TYR A N 1
ATOM 1801 C CA . TYR A 1 222 ? -21.062 -3.047 -3.465 1 97.31 222 TYR A CA 1
ATOM 1802 C C . TYR A 1 222 ? -22.344 -3.809 -3.102 1 97.31 222 TYR A C 1
ATOM 1804 O O . TYR A 1 222 ? -22.297 -5.023 -2.898 1 97.31 222 TYR A O 1
ATOM 1812 N N . LEU A 1 223 ? -23.453 -3.131 -2.994 1 96.81 223 LEU A N 1
ATOM 1813 C CA . LEU A 1 223 ? -24.672 -3.75 -2.496 1 96.81 223 LEU A CA 1
ATOM 1814 C C . LEU A 1 223 ? -25.062 -4.949 -3.355 1 96.81 223 LEU A C 1
ATOM 1816 O O . LEU A 1 223 ? -25.203 -6.062 -2.846 1 96.81 223 LEU A O 1
ATOM 1820 N N . PRO A 1 224 ? -25.172 -4.766 -4.645 1 96.31 224 PRO A N 1
ATOM 1821 C CA . PRO A 1 224 ? -25.516 -5.93 -5.461 1 96.31 224 PRO A CA 1
ATOM 1822 C C . PRO A 1 224 ? -24.422 -7 -5.461 1 96.31 224 PRO A C 1
ATOM 1824 O O . PRO A 1 224 ? -24.734 -8.195 -5.559 1 96.31 224 PRO A O 1
ATOM 1827 N N . LEU A 1 225 ? -23.203 -6.617 -5.348 1 95.31 225 LEU A N 1
ATOM 1828 C CA . LEU A 1 225 ? -22.094 -7.559 -5.359 1 95.31 225 LEU A CA 1
ATOM 1829 C C . LEU A 1 225 ? -22.109 -8.445 -4.117 1 95.31 225 LEU A C 1
ATOM 1831 O O . LEU A 1 225 ? -21.969 -9.664 -4.215 1 95.31 225 LEU A O 1
ATOM 1835 N N . THR A 1 226 ? -22.25 -7.793 -2.986 1 95.44 226 THR A N 1
ATOM 1836 C CA . THR A 1 226 ? -22.25 -8.547 -1.735 1 95.44 226 THR A CA 1
ATOM 1837 C C . THR A 1 226 ? -23.469 -9.453 -1.656 1 95.44 226 THR A C 1
ATOM 1839 O O . THR A 1 226 ? -23.391 -10.578 -1.15 1 95.44 226 THR A O 1
ATOM 1842 N N . ALA A 1 227 ? -24.609 -8.992 -2.143 1 94.25 227 ALA A N 1
ATOM 1843 C CA . ALA A 1 227 ? -25.797 -9.844 -2.199 1 94.25 227 ALA A CA 1
ATOM 1844 C C . ALA A 1 227 ? -25.562 -11.055 -3.096 1 94.25 227 ALA A C 1
ATOM 1846 O O . ALA A 1 227 ? -25.969 -12.172 -2.762 1 94.25 227 ALA A O 1
ATOM 1847 N N . HIS A 1 228 ? -24.891 -10.812 -4.172 1 93.62 228 HIS A N 1
ATOM 1848 C CA . HIS A 1 228 ? -24.594 -11.859 -5.141 1 93.62 228 HIS A CA 1
ATOM 1849 C C . HIS A 1 228 ? -23.703 -12.938 -4.523 1 93.62 228 HIS A C 1
ATOM 1851 O O . HIS A 1 228 ? -23.984 -14.133 -4.676 1 93.62 228 HIS A O 1
ATOM 1857 N N . TRP A 1 229 ? -22.703 -12.562 -3.756 1 92.94 229 TRP A N 1
ATOM 1858 C CA . TRP A 1 229 ? -21.719 -13.508 -3.234 1 92.94 229 TRP A CA 1
ATOM 1859 C C . TRP A 1 229 ? -22.188 -14.109 -1.914 1 92.94 229 TRP A C 1
ATOM 1861 O O . TRP A 1 229 ? -21.641 -15.094 -1.438 1 92.94 229 TRP A O 1
ATOM 1871 N N . SER A 1 230 ? -23.25 -13.547 -1.296 1 93.62 230 SER A N 1
ATOM 1872 C CA . SER A 1 230 ? -23.781 -14.062 -0.041 1 93.62 230 SER A CA 1
ATOM 1873 C C . SER A 1 230 ? -24.703 -15.25 -0.281 1 93.62 230 SER A C 1
ATOM 1875 O O . SER A 1 230 ? -25.047 -15.984 0.653 1 93.62 230 SER A O 1
ATOM 1877 N N . LEU A 1 231 ? -25.141 -15.422 -1.492 1 90.56 231 LEU A N 1
ATOM 1878 C CA . LEU A 1 231 ? -26.047 -16.5 -1.841 1 90.56 231 LEU A CA 1
ATOM 1879 C C . LEU A 1 231 ? -25.359 -17.531 -2.734 1 90.56 231 LEU A C 1
ATOM 1881 O O . LEU A 1 231 ? -24.734 -17.156 -3.729 1 90.56 231 LEU A O 1
ATOM 1885 N N . PRO A 1 232 ? -25.609 -18.797 -2.252 1 86.25 232 PRO A N 1
ATOM 1886 C CA . PRO A 1 232 ? -25.062 -19.828 -3.154 1 86.25 232 PRO A CA 1
ATOM 1887 C C . PRO A 1 232 ? -25.688 -19.766 -4.547 1 86.25 232 PRO A C 1
ATOM 1889 O O . PRO A 1 232 ? -26.922 -19.703 -4.672 1 86.25 232 PRO A O 1
ATOM 1892 N N . GLY A 1 233 ? -24.969 -19.656 -5.609 1 84.19 233 GLY A N 1
ATOM 1893 C CA . GLY A 1 233 ? -25.469 -19.547 -6.969 1 84.19 233 GLY A CA 1
ATOM 1894 C C . GLY A 1 233 ? -25.562 -18.125 -7.465 1 84.19 233 GLY A C 1
ATOM 1895 O O . GLY A 1 233 ? -25.734 -17.875 -8.656 1 84.19 233 GLY A O 1
ATOM 1896 N N . GLY A 1 234 ? -25.531 -17.141 -6.602 1 84.56 234 GLY A N 1
ATOM 1897 C CA . GLY A 1 234 ? -25.484 -15.719 -6.938 1 84.56 234 GLY A CA 1
ATOM 1898 C C . GLY A 1 234 ? -26.812 -15.172 -7.422 1 84.56 234 GLY A C 1
ATOM 1899 O O . GLY A 1 234 ? -27.75 -15.938 -7.668 1 84.56 234 GLY A O 1
ATOM 1900 N N . ILE A 1 235 ? -27 -13.883 -7.48 1 88.31 235 ILE A N 1
ATOM 1901 C CA . ILE A 1 235 ? -28.203 -13.227 -7.949 1 88.31 235 ILE A CA 1
ATOM 1902 C C . ILE A 1 235 ? -27.953 -12.57 -9.305 1 88.31 235 ILE A C 1
ATOM 1904 O O . ILE A 1 235 ? -28.891 -12.352 -10.078 1 88.31 235 ILE A O 1
ATOM 1908 N N . LEU A 1 236 ? -26.688 -12.273 -9.562 1 90.12 236 LEU A N 1
ATOM 1909 C CA . LEU A 1 236 ? -26.344 -11.633 -10.828 1 90.12 236 LEU A CA 1
ATOM 1910 C C . LEU A 1 236 ? -26.203 -12.664 -11.938 1 90.12 236 LEU A C 1
ATOM 1912 O O . LEU A 1 236 ? -25.625 -13.734 -11.734 1 90.12 236 LEU A O 1
ATOM 1916 N N . PRO A 1 237 ? -26.688 -12.352 -13.07 1 86 237 PRO A N 1
ATOM 1917 C CA . PRO A 1 237 ? -26.781 -13.344 -14.141 1 86 237 PRO A CA 1
ATOM 1918 C C . PRO A 1 237 ? -25.422 -13.734 -14.711 1 86 237 PRO A C 1
ATOM 1920 O O . PRO A 1 237 ? -25.219 -14.875 -15.141 1 86 237 PRO A O 1
ATOM 1923 N N . ASN A 1 238 ? -24.609 -12.797 -14.867 1 89.06 238 ASN A N 1
ATOM 1924 C CA . ASN A 1 238 ? -23.312 -13.102 -15.453 1 89.06 238 ASN A CA 1
ATOM 1925 C C . ASN A 1 238 ? -22.219 -12.211 -14.875 1 89.06 238 ASN A C 1
ATOM 1927 O O . ASN A 1 238 ? -22.484 -11.344 -14.039 1 89.06 238 ASN A O 1
ATOM 1931 N N . ASN A 1 239 ? -21.031 -12.422 -15.281 1 91.19 239 ASN A N 1
ATOM 1932 C CA . ASN A 1 239 ? -19.859 -11.734 -14.742 1 91.19 239 ASN A CA 1
ATOM 1933 C C . ASN A 1 239 ? -19.797 -10.289 -15.227 1 91.19 239 ASN A C 1
ATOM 1935 O O . ASN A 1 239 ? -19.094 -9.469 -14.633 1 91.19 239 ASN A O 1
ATOM 1939 N N . THR A 1 240 ? -20.484 -9.992 -16.234 1 93.38 240 THR A N 1
ATOM 1940 C CA . THR A 1 240 ? -20.516 -8.625 -16.734 1 93.38 240 THR A CA 1
ATOM 1941 C C . THR A 1 240 ? -21.125 -7.676 -15.703 1 93.38 240 THR A C 1
ATOM 1943 O O . THR A 1 240 ? -20.609 -6.578 -15.484 1 93.38 240 THR A O 1
ATOM 1946 N N . TRP A 1 241 ? -22.156 -8.141 -15.062 1 94.25 241 TRP A N 1
ATOM 1947 C CA . TRP A 1 241 ? -22.812 -7.328 -14.039 1 94.25 241 TRP A CA 1
ATOM 1948 C C . TRP A 1 241 ? -21.922 -7.18 -12.812 1 94.25 241 TRP A C 1
ATOM 1950 O O . TRP A 1 241 ? -21.922 -6.133 -12.164 1 94.25 241 TRP A O 1
ATOM 1960 N N . VAL A 1 242 ? -21.203 -8.211 -12.523 1 95.12 242 VAL A N 1
ATOM 1961 C CA . VAL A 1 242 ? -20.219 -8.133 -11.445 1 95.12 242 VAL A CA 1
ATOM 1962 C C . VAL A 1 242 ? -19.188 -7.059 -11.766 1 95.12 242 VAL A C 1
ATOM 1964 O O . VAL A 1 242 ? -18.844 -6.242 -10.906 1 95.12 242 VAL A O 1
ATOM 1967 N N . GLY A 1 243 ? -18.75 -7.047 -13.023 1 97.38 243 GLY A N 1
ATOM 1968 C CA . GLY A 1 243 ? -17.781 -6.062 -13.469 1 97.38 243 GLY A CA 1
ATOM 1969 C C . GLY A 1 243 ? -18.312 -4.641 -13.43 1 97.38 243 GLY A C 1
ATOM 1970 O O . GLY A 1 243 ? -17.609 -3.719 -13.023 1 97.38 243 GLY A O 1
ATOM 1971 N N . ILE A 1 244 ? -19.516 -4.477 -13.812 1 97.12 244 ILE A N 1
ATOM 1972 C CA . ILE A 1 244 ? -20.109 -3.146 -13.867 1 97.12 244 ILE A CA 1
ATOM 1973 C C . ILE A 1 244 ? -20.25 -2.59 -12.453 1 97.12 244 ILE A C 1
ATOM 1975 O O . ILE A 1 244 ? -19.812 -1.473 -12.172 1 97.12 244 ILE A O 1
ATOM 1979 N N . CYS A 1 245 ? -20.859 -3.393 -11.609 1 97.19 245 CYS A N 1
ATOM 1980 C CA . CYS A 1 245 ? -21.062 -2.963 -10.234 1 97.19 245 CYS A CA 1
ATOM 1981 C C . CYS A 1 245 ? -19.734 -2.715 -9.539 1 97.19 245 CYS A C 1
ATOM 1983 O O . CYS A 1 245 ? -19.562 -1.711 -8.844 1 97.19 245 CYS A O 1
ATOM 1985 N N . GLY A 1 246 ? -18.812 -3.588 -9.805 1 97.5 246 GLY A N 1
ATOM 1986 C CA . GLY A 1 246 ? -17.5 -3.432 -9.211 1 97.5 246 GLY A CA 1
ATOM 1987 C C . GLY A 1 246 ? -16.734 -2.219 -9.727 1 97.5 246 GLY A C 1
ATOM 1988 O O . GLY A 1 246 ? -16.047 -1.541 -8.961 1 97.5 246 GLY A O 1
ATOM 1989 N N . THR A 1 247 ? -16.891 -1.966 -10.953 1 98.12 247 THR A N 1
ATOM 1990 C CA . THR A 1 247 ? -16.219 -0.817 -11.547 1 98.12 247 THR A CA 1
ATOM 1991 C C . THR A 1 247 ? -16.766 0.487 -10.977 1 98.12 247 THR A C 1
ATOM 1993 O O . THR A 1 247 ? -16.016 1.42 -10.703 1 98.12 247 THR A O 1
ATOM 1996 N N . VAL A 1 248 ? -18.031 0.538 -10.781 1 98 248 VAL A N 1
ATOM 1997 C CA . VAL A 1 248 ? -18.641 1.722 -10.195 1 98 248 VAL A CA 1
ATOM 1998 C C . VAL A 1 248 ? -18.062 1.965 -8.797 1 98 248 VAL A C 1
ATOM 2000 O O . VAL A 1 248 ? -17.656 3.082 -8.477 1 98 248 VAL A O 1
ATOM 2003 N N . ALA A 1 249 ? -18.047 0.948 -8.039 1 97.69 249 ALA A N 1
ATOM 2004 C CA . ALA A 1 249 ? -17.516 1.062 -6.684 1 97.69 249 ALA A CA 1
ATOM 2005 C C . ALA A 1 249 ? -16.047 1.444 -6.703 1 97.69 249 ALA A C 1
ATOM 2007 O O . ALA A 1 249 ? -15.602 2.299 -5.93 1 97.69 249 ALA A O 1
ATOM 2008 N N . ALA A 1 250 ? -15.305 0.855 -7.621 1 97.94 250 ALA A N 1
ATOM 2009 C CA . ALA A 1 250 ? -13.867 1.076 -7.699 1 97.94 250 ALA A CA 1
ATOM 2010 C C . ALA A 1 250 ? -13.555 2.508 -8.125 1 97.94 250 ALA A C 1
ATOM 2012 O O . ALA A 1 250 ? -12.688 3.162 -7.531 1 97.94 250 ALA A O 1
ATOM 2013 N N . VAL A 1 251 ? -14.234 3 -9.062 1 98.06 251 VAL A N 1
ATOM 2014 C CA . VAL A 1 251 ? -13.984 4.34 -9.578 1 98.06 251 VAL A CA 1
ATOM 2015 C C . VAL A 1 251 ? -14.383 5.379 -8.531 1 98.06 251 VAL A C 1
ATOM 2017 O O . VAL A 1 251 ? -13.648 6.344 -8.297 1 98.06 251 VAL A O 1
ATOM 2020 N N . ALA A 1 252 ? -15.5 5.137 -7.945 1 97.62 252 ALA A N 1
ATOM 2021 C CA . ALA A 1 252 ? -15.922 6.051 -6.887 1 97.62 252 ALA A CA 1
ATOM 2022 C C . ALA A 1 252 ? -14.938 6.039 -5.723 1 97.62 252 ALA A C 1
ATOM 2024 O O . ALA A 1 252 ? -14.609 7.09 -5.168 1 97.62 252 ALA A O 1
ATOM 2025 N N . GLY A 1 253 ? -14.5 4.895 -5.422 1 96.69 253 GLY A N 1
ATOM 2026 C CA . GLY A 1 253 ? -13.5 4.781 -4.367 1 96.69 253 GLY A CA 1
ATOM 2027 C C . GLY A 1 253 ? -12.188 5.465 -4.715 1 96.69 253 GLY A C 1
ATOM 2028 O O . GLY A 1 253 ? -11.594 6.141 -3.871 1 96.69 253 GLY A O 1
ATOM 2029 N N . LEU A 1 254 ? -11.773 5.254 -5.879 1 96.88 254 LEU A N 1
ATOM 2030 C CA . LEU A 1 254 ? -10.531 5.871 -6.332 1 96.88 254 LEU A CA 1
ATOM 2031 C C . LEU A 1 254 ? -10.656 7.391 -6.34 1 96.88 254 LEU A C 1
ATOM 2033 O O . LEU A 1 254 ? -9.719 8.094 -5.957 1 96.88 254 LEU A O 1
ATOM 2037 N N . LYS A 1 255 ? -11.781 7.848 -6.781 1 96.5 255 LYS A N 1
ATOM 2038 C CA . LYS A 1 255 ? -12.016 9.289 -6.762 1 96.5 255 LYS A CA 1
ATOM 2039 C C . LYS A 1 255 ? -11.938 9.836 -5.34 1 96.5 255 LYS A C 1
ATOM 2041 O O . LYS A 1 255 ? -11.422 10.938 -5.121 1 96.5 255 LYS A O 1
ATOM 2046 N N . GLY A 1 256 ? -12.43 9.109 -4.453 1 94.44 256 GLY A N 1
ATOM 2047 C CA . GLY A 1 256 ? -12.344 9.508 -3.061 1 94.44 256 GLY A CA 1
ATOM 2048 C C . GLY A 1 256 ? -10.914 9.602 -2.555 1 94.44 256 GLY A C 1
ATOM 2049 O O . GLY A 1 256 ? -10.531 10.602 -1.946 1 94.44 256 GLY A O 1
ATOM 2050 N N . VAL A 1 257 ? -10.156 8.641 -2.891 1 93.44 257 VAL A N 1
ATOM 2051 C CA . VAL A 1 257 ? -8.766 8.617 -2.461 1 93.44 257 VAL A CA 1
ATOM 2052 C C . VAL A 1 257 ? -7.988 9.727 -3.166 1 93.44 257 VAL A C 1
ATOM 2054 O O . VAL A 1 257 ? -7.16 10.398 -2.551 1 93.44 257 VAL A O 1
ATOM 2057 N N . TRP A 1 258 ? -8.281 9.914 -4.395 1 93.94 258 TRP A N 1
ATOM 2058 C CA . TRP A 1 258 ? -7.617 10.93 -5.195 1 93.94 258 TRP A CA 1
ATOM 2059 C C . TRP A 1 258 ? -7.848 12.32 -4.605 1 93.94 258 TRP A C 1
ATOM 2061 O O . TRP A 1 258 ? -6.918 13.125 -4.512 1 93.94 258 TRP A O 1
ATOM 2071 N N . ARG A 1 259 ? -8.984 12.508 -4.129 1 92.12 259 ARG A N 1
ATOM 2072 C CA . ARG A 1 259 ? -9.344 13.812 -3.574 1 92.12 259 ARG A CA 1
ATOM 2073 C C . ARG A 1 259 ? -8.695 14.016 -2.207 1 92.12 259 ARG A C 1
ATOM 2075 O O . ARG A 1 259 ? -8.281 15.133 -1.874 1 92.12 259 ARG A O 1
ATOM 2082 N N . ARG A 1 260 ? -8.57 13.023 -1.537 1 90.12 260 ARG A N 1
ATOM 2083 C CA . ARG A 1 260 ? -8.047 13.125 -0.177 1 90.12 260 ARG A CA 1
ATOM 2084 C C . ARG A 1 260 ? -6.535 13.305 -0.181 1 90.12 260 ARG A C 1
ATOM 2086 O O . ARG A 1 260 ? -5.957 13.773 0.805 1 90.12 260 ARG A O 1
ATOM 2093 N N . THR A 1 261 ? -5.93 12.906 -1.255 1 87.56 261 THR A N 1
ATOM 2094 C CA . THR A 1 261 ? -4.477 12.992 -1.322 1 87.56 261 THR A CA 1
ATOM 2095 C C . THR A 1 261 ? -4.039 14.211 -2.127 1 87.56 261 THR A C 1
ATOM 2097 O O . THR A 1 261 ? -2.875 14.312 -2.523 1 87.56 261 THR A O 1
ATOM 2100 N N . ALA A 1 262 ? -4.852 15.133 -2.547 1 80 262 ALA A N 1
ATOM 2101 C CA . ALA A 1 262 ? -4.508 16.297 -3.35 1 80 262 ALA A CA 1
ATOM 2102 C C . ALA A 1 262 ? -3.768 17.344 -2.514 1 80 262 ALA A C 1
ATOM 2104 O O . ALA A 1 262 ? -3.941 17.406 -1.294 1 80 262 ALA A O 1
ATOM 2105 N N . MET B 1 1 ? 6.641 1.782 27.562 1 44.75 1 MET B N 1
ATOM 2106 C CA . MET B 1 1 ? 6.414 0.965 26.359 1 44.75 1 MET B CA 1
ATOM 2107 C C . MET B 1 1 ? 4.934 0.95 25.984 1 44.75 1 MET B C 1
ATOM 2109 O O . MET B 1 1 ? 4.086 0.597 26.812 1 44.75 1 MET B O 1
ATOM 2113 N N . SER B 1 2 ? 4.664 1.818 25.141 1 62.81 2 SER B N 1
ATOM 2114 C CA . SER B 1 2 ? 3.238 1.981 24.859 1 62.81 2 SER B CA 1
ATOM 2115 C C . SER B 1 2 ? 2.564 0.635 24.609 1 62.81 2 SER B C 1
ATOM 2117 O O . SER B 1 2 ? 3.076 -0.186 23.844 1 62.81 2 SER B O 1
ATOM 2119 N N . LYS B 1 3 ? 1.778 0.141 25.531 1 72.19 3 LYS B N 1
ATOM 2120 C CA . LYS B 1 3 ? 1.108 -1.154 25.594 1 72.19 3 LYS B CA 1
ATOM 2121 C C . LYS B 1 3 ? 0.267 -1.403 24.344 1 72.19 3 LYS B C 1
ATOM 2123 O O . LYS B 1 3 ? -0.478 -0.524 23.906 1 72.19 3 LYS B O 1
ATOM 2128 N N . LEU B 1 4 ? 0.629 -2.508 23.516 1 79.94 4 LEU B N 1
ATOM 2129 C CA . LEU B 1 4 ? -0.161 -2.975 22.375 1 79.94 4 LEU B CA 1
ATOM 2130 C C . LEU B 1 4 ? -1.441 -3.654 22.859 1 79.94 4 LEU B C 1
ATOM 2132 O O . LEU B 1 4 ? -1.396 -4.566 23.688 1 79.94 4 LEU B O 1
ATOM 2136 N N . SER B 1 5 ? -2.59 -2.982 22.625 1 82.06 5 SER B N 1
ATOM 2137 C CA . SER B 1 5 ? -3.875 -3.607 22.906 1 82.06 5 SER B CA 1
ATOM 2138 C C . SER B 1 5 ? -4.609 -3.992 21.625 1 82.06 5 SER B C 1
ATOM 2140 O O . SER B 1 5 ? -4.863 -3.141 20.781 1 82.06 5 SER B O 1
ATOM 2142 N N . LEU B 1 6 ? -4.992 -5.27 21.547 1 84.12 6 LEU B N 1
ATOM 2143 C CA . LEU B 1 6 ? -5.703 -5.75 20.359 1 84.12 6 LEU B CA 1
ATOM 2144 C C . LEU B 1 6 ? -7.16 -6.062 20.703 1 84.12 6 LEU B C 1
ATOM 2146 O O . LEU B 1 6 ? -7.879 -6.637 19.875 1 84.12 6 LEU B O 1
ATOM 2150 N N . SER B 1 7 ? -7.566 -5.605 21.875 1 86.38 7 SER B N 1
ATOM 2151 C CA . SER B 1 7 ? -8.969 -5.801 22.219 1 86.38 7 SER B CA 1
ATOM 2152 C C . SER B 1 7 ? -9.836 -4.672 21.672 1 86.38 7 SER B C 1
ATOM 2154 O O . SER B 1 7 ? -9.562 -3.496 21.922 1 86.38 7 SER B O 1
ATOM 2156 N N . PRO B 1 8 ? -10.883 -5.035 20.984 1 86.56 8 PRO B N 1
ATOM 2157 C CA . PRO B 1 8 ? -11.766 -4.008 20.438 1 86.56 8 PRO B CA 1
ATOM 2158 C C . PRO B 1 8 ? -12.531 -3.242 21.516 1 86.56 8 PRO B C 1
ATOM 2160 O O . PRO B 1 8 ? -13.141 -2.211 21.219 1 86.56 8 PRO B O 1
ATOM 2163 N N . PHE B 1 9 ? -12.438 -3.697 22.719 1 86.38 9 PHE B N 1
ATOM 2164 C CA . PHE B 1 9 ? -13.188 -3.076 23.797 1 86.38 9 PHE B CA 1
ATOM 2165 C C . PHE B 1 9 ? -12.32 -2.086 24.562 1 86.38 9 PHE B C 1
ATOM 2167 O O . PHE B 1 9 ? -12.812 -1.33 25.406 1 86.38 9 PHE B O 1
ATOM 2174 N N . ASP B 1 10 ? -11.055 -2.096 24.219 1 89.94 10 ASP B N 1
ATOM 2175 C CA . ASP B 1 10 ? -10.109 -1.228 24.906 1 89.94 10 ASP B CA 1
ATOM 2176 C C . ASP B 1 10 ? -10.07 0.161 24.281 1 89.94 10 ASP B C 1
ATOM 2178 O O . ASP B 1 10 ? -10.719 0.406 23.266 1 89.94 10 ASP B O 1
ATOM 2182 N N . LEU B 1 11 ? -9.367 1.017 24.891 1 88.38 11 LEU B N 1
ATOM 2183 C CA . LEU B 1 11 ? -9.078 2.336 24.344 1 88.38 11 LEU B CA 1
ATOM 2184 C C . LEU B 1 11 ? -7.965 2.262 23.312 1 88.38 11 LEU B C 1
ATOM 2186 O O . LEU B 1 11 ? -7.246 1.263 23.234 1 88.38 11 LEU B O 1
ATOM 2190 N N . PRO B 1 12 ? -7.891 3.285 22.531 1 88.19 12 PRO B N 1
ATOM 2191 C CA . PRO B 1 12 ? -6.891 3.264 21.453 1 88.19 12 PRO B CA 1
ATOM 2192 C C . PRO B 1 12 ? -5.469 3.09 21.984 1 88.19 12 PRO B C 1
ATOM 2194 O O . PRO B 1 12 ? -5.109 3.676 23.016 1 88.19 12 PRO B O 1
ATOM 2197 N N . SER B 1 13 ? -4.75 2.289 21.328 1 90.31 13 SER B N 1
ATOM 2198 C CA . SER B 1 13 ? -3.361 1.99 21.656 1 90.31 13 SER B CA 1
ATOM 2199 C C . SER B 1 13 ? -2.402 2.686 20.703 1 90.31 13 SER B C 1
ATOM 2201 O O . SER B 1 13 ? -2.553 2.582 19.484 1 90.31 13 SER B O 1
ATOM 2203 N N . PRO B 1 14 ? -1.466 3.359 21.234 1 90.44 14 PRO B N 1
ATOM 2204 C CA . PRO B 1 14 ? -0.494 4.035 20.375 1 90.44 14 PRO B CA 1
ATOM 2205 C C . PRO B 1 14 ? 0.314 3.062 19.516 1 90.44 14 PRO B C 1
ATOM 2207 O O . PRO B 1 14 ? 0.657 3.377 18.375 1 90.44 14 PRO B O 1
ATOM 2210 N N . ALA B 1 15 ? 0.602 1.931 20.062 1 92.38 15 ALA B N 1
ATOM 2211 C CA . ALA B 1 15 ? 1.355 0.928 19.312 1 92.38 15 ALA B CA 1
ATOM 2212 C C . ALA B 1 15 ? 0.557 0.425 18.109 1 92.38 15 ALA B C 1
ATOM 2214 O O . ALA B 1 15 ? 1.11 0.231 17.031 1 92.38 15 ALA B O 1
ATOM 2215 N N . LEU B 1 16 ? -0.703 0.252 18.328 1 93.88 16 LEU B N 1
ATOM 2216 C CA . LEU B 1 16 ? -1.562 -0.199 17.234 1 93.88 16 LEU B CA 1
ATOM 2217 C C . LEU B 1 16 ? -1.681 0.874 16.156 1 93.88 16 LEU B C 1
ATOM 2219 O O . LEU B 1 16 ? -1.678 0.564 14.969 1 93.88 16 LEU B O 1
ATOM 2223 N N . ALA B 1 17 ? -1.755 2.076 16.641 1 93.94 17 ALA B N 1
ATOM 2224 C CA . ALA B 1 17 ? -1.824 3.188 15.688 1 93.94 17 ALA B CA 1
ATOM 2225 C C . ALA B 1 17 ? -0.555 3.271 14.852 1 93.94 17 ALA B C 1
ATOM 2227 O O . ALA B 1 17 ? -0.619 3.506 13.641 1 93.94 17 ALA B O 1
ATOM 2228 N N . HIS B 1 18 ? 0.537 3.062 15.516 1 94.44 18 HIS B N 1
ATOM 2229 C CA . HIS B 1 18 ? 1.813 3.066 14.805 1 94.44 18 HIS B CA 1
ATOM 2230 C C . HIS B 1 18 ? 1.891 1.925 13.805 1 94.44 18 HIS B C 1
ATOM 2232 O O . HIS B 1 18 ? 2.297 2.129 12.656 1 94.44 18 HIS B O 1
ATOM 2238 N N . PHE B 1 19 ? 1.485 0.781 14.18 1 95.31 19 PHE B N 1
ATOM 2239 C CA . PHE B 1 19 ? 1.476 -0.374 13.289 1 95.31 19 PHE B CA 1
ATOM 2240 C C . PHE B 1 19 ? 0.582 -0.119 12.078 1 95.31 19 PHE B C 1
ATOM 2242 O O . PHE B 1 19 ? 0.937 -0.471 10.953 1 95.31 19 PHE B O 1
ATOM 2249 N N . ASN B 1 20 ? -0.51 0.499 12.32 1 95.06 20 ASN B N 1
ATOM 2250 C CA . ASN B 1 20 ? -1.438 0.795 11.234 1 95.06 20 ASN B CA 1
ATOM 2251 C C . ASN B 1 20 ? -0.838 1.778 10.234 1 95.06 20 ASN B C 1
ATOM 2253 O O . ASN B 1 20 ? -1.104 1.69 9.039 1 95.06 20 ASN B O 1
ATOM 2257 N N . ARG B 1 21 ? -0.06 2.678 10.734 1 95.31 21 ARG B N 1
ATOM 2258 C CA . ARG B 1 21 ? 0.61 3.609 9.836 1 95.31 21 ARG B CA 1
ATOM 2259 C C . ARG B 1 21 ? 1.624 2.887 8.953 1 95.31 21 ARG B C 1
ATOM 2261 O O . ARG B 1 21 ? 1.73 3.172 7.762 1 95.31 21 ARG B O 1
ATOM 2268 N N . VAL B 1 22 ? 2.303 1.984 9.547 1 95.38 22 VAL B N 1
ATOM 2269 C CA . VAL B 1 22 ? 3.291 1.209 8.797 1 95.38 22 VAL B CA 1
ATOM 2270 C C . VAL B 1 22 ? 2.588 0.326 7.773 1 95.38 22 VAL B C 1
ATOM 2272 O O . VAL B 1 22 ? 2.906 0.375 6.582 1 95.38 22 VAL B O 1
ATOM 2275 N N . ALA B 1 23 ? 1.582 -0.363 8.195 1 94.69 23 ALA B N 1
ATOM 2276 C CA . ALA B 1 23 ? 0.88 -1.308 7.332 1 94.69 23 ALA B CA 1
ATOM 2277 C C . ALA B 1 23 ? 0.012 -0.576 6.312 1 94.69 23 ALA B C 1
ATOM 2279 O O . ALA B 1 23 ? -0.411 -1.163 5.312 1 94.69 23 ALA B O 1
ATOM 2280 N N . GLY B 1 24 ? -0.252 0.7 6.613 1 94 24 GLY B N 1
ATOM 2281 C CA . GLY B 1 24 ? -1.104 1.48 5.727 1 94 24 GLY B CA 1
ATOM 2282 C C . GLY B 1 24 ? -0.359 2.061 4.539 1 94 24 GLY B C 1
ATOM 2283 O O . GLY B 1 24 ? -0.976 2.512 3.574 1 94 24 GLY B O 1
ATOM 2284 N N . SER B 1 25 ? 0.902 1.976 4.574 1 93.62 25 SER B N 1
ATOM 2285 C CA . SER B 1 25 ? 1.719 2.389 3.439 1 93.62 25 SER B CA 1
ATOM 2286 C C . SER B 1 25 ? 2.127 1.191 2.588 1 93.62 25 SER B C 1
ATOM 2288 O O . SER B 1 25 ? 2.234 0.072 3.092 1 93.62 25 SER B O 1
ATOM 2290 N N . GLN B 1 26 ? 2.283 1.471 1.333 1 93.38 26 GLN B N 1
ATOM 2291 C CA . GLN B 1 26 ? 2.697 0.393 0.441 1 93.38 26 GLN B CA 1
ATOM 2292 C C . GLN B 1 26 ? 4.07 -0.148 0.832 1 93.38 26 GLN B C 1
ATOM 2294 O O . GLN B 1 26 ? 4.273 -1.362 0.872 1 93.38 26 GLN B O 1
ATOM 2299 N N . SER B 1 27 ? 5.004 0.746 1.106 1 93.38 27 SER B N 1
ATOM 2300 C CA . SER B 1 27 ? 6.359 0.341 1.463 1 93.38 27 SER B CA 1
ATOM 2301 C C . SER B 1 27 ? 6.379 -0.43 2.779 1 93.38 27 SER B C 1
ATOM 2303 O O . SER B 1 27 ? 7.078 -1.438 2.904 1 93.38 27 SER B O 1
ATOM 2305 N N . GLY B 1 28 ? 5.633 0.063 3.713 1 95.44 28 GLY B N 1
ATOM 2306 C CA . GLY B 1 28 ? 5.574 -0.613 5 1 95.44 28 GLY B CA 1
ATOM 2307 C C . GLY B 1 28 ? 4.988 -2.01 4.914 1 95.44 28 GLY B C 1
ATOM 2308 O O . GLY B 1 28 ? 5.539 -2.957 5.477 1 95.44 28 GLY B O 1
ATOM 2309 N N . GLN B 1 29 ? 3.875 -2.086 4.254 1 96 29 GLN B N 1
ATOM 2310 C CA . GLN B 1 29 ? 3.246 -3.395 4.102 1 96 29 GLN B CA 1
ATOM 2311 C C . GLN B 1 29 ? 4.145 -4.348 3.322 1 96 29 GLN B C 1
ATOM 2313 O O . GLN B 1 29 ? 4.223 -5.535 3.643 1 96 29 GLN B O 1
ATOM 2318 N N . ASP B 1 30 ? 4.777 -3.871 2.346 1 96.19 30 ASP B N 1
ATOM 2319 C CA . ASP B 1 30 ? 5.703 -4.688 1.565 1 96.19 30 ASP B CA 1
ATOM 2320 C C . ASP B 1 30 ? 6.82 -5.242 2.445 1 96.19 30 ASP B C 1
ATOM 2322 O O . ASP B 1 30 ? 7.188 -6.41 2.328 1 96.19 30 ASP B O 1
ATOM 2326 N N . LYS B 1 31 ? 7.344 -4.391 3.326 1 97.06 31 LYS B N 1
ATOM 2327 C CA . LYS B 1 31 ? 8.438 -4.84 4.188 1 97.06 31 LYS B CA 1
ATOM 2328 C C . LYS B 1 31 ? 7.953 -5.898 5.18 1 97.06 31 LYS B C 1
ATOM 2330 O O . LYS B 1 31 ? 8.703 -6.809 5.531 1 97.06 31 LYS B O 1
ATOM 2335 N N . LEU B 1 32 ? 6.758 -5.742 5.617 1 97.19 32 LEU B N 1
ATOM 2336 C CA . LEU B 1 32 ? 6.203 -6.758 6.508 1 97.19 32 LEU B CA 1
ATOM 2337 C C . LEU B 1 32 ? 6.125 -8.109 5.809 1 97.19 32 LEU B C 1
ATOM 2339 O O . LEU B 1 32 ? 6.527 -9.133 6.375 1 97.19 32 LEU B O 1
ATOM 2343 N N . PHE B 1 33 ? 5.656 -8.078 4.586 1 97.88 33 PHE B N 1
ATOM 2344 C CA . PHE B 1 33 ? 5.562 -9.305 3.811 1 97.88 33 PHE B CA 1
ATOM 2345 C C . PHE B 1 33 ? 6.949 -9.836 3.457 1 97.88 33 PHE B C 1
ATOM 2347 O O . PHE B 1 33 ? 7.164 -11.047 3.416 1 97.88 33 PHE B O 1
ATOM 2354 N N . MET B 1 34 ? 7.828 -8.891 3.26 1 97.94 34 MET B N 1
ATOM 2355 C CA . MET B 1 34 ? 9.195 -9.266 2.904 1 97.94 34 MET B CA 1
ATOM 2356 C C . MET B 1 34 ? 9.859 -10.031 4.043 1 97.94 34 MET B C 1
ATOM 2358 O O . MET B 1 34 ? 10.594 -10.992 3.805 1 97.94 34 MET B O 1
ATOM 2362 N N . VAL B 1 35 ? 9.648 -9.648 5.207 1 97.94 35 VAL B N 1
ATOM 2363 C CA . VAL B 1 35 ? 10.219 -10.328 6.367 1 97.94 35 VAL B CA 1
ATOM 2364 C C . VAL B 1 35 ? 9.734 -11.773 6.41 1 97.94 35 VAL B C 1
ATOM 2366 O O . VAL B 1 35 ? 10.539 -12.703 6.57 1 97.94 35 VAL B O 1
ATOM 2369 N N . TYR B 1 36 ? 8.445 -11.961 6.223 1 97.56 36 TYR B N 1
ATOM 2370 C CA . TYR B 1 36 ? 7.918 -13.32 6.219 1 97.56 36 TYR B CA 1
ATOM 2371 C C . TYR B 1 36 ? 8.5 -14.133 5.066 1 97.56 36 TYR B C 1
ATOM 2373 O O . TYR B 1 36 ? 8.922 -15.273 5.254 1 97.56 36 TYR B O 1
ATOM 2381 N N . GLN B 1 37 ? 8.492 -13.547 3.951 1 97.44 37 GLN B N 1
ATOM 2382 C CA . GLN B 1 37 ? 8.914 -14.242 2.738 1 97.44 37 GLN B CA 1
ATOM 2383 C C . GLN B 1 37 ? 10.32 -14.828 2.898 1 97.44 37 GLN B C 1
ATOM 2385 O O . GLN B 1 37 ? 10.547 -16 2.598 1 97.44 37 GLN B O 1
ATOM 2390 N N . TYR B 1 38 ? 11.219 -14.055 3.416 1 97.56 38 TYR B N 1
ATOM 2391 C CA . TYR B 1 38 ? 12.602 -14.5 3.479 1 97.56 38 TYR B CA 1
ATOM 2392 C C . TYR B 1 38 ? 12.859 -15.305 4.746 1 97.56 38 TYR B C 1
ATOM 2394 O O . TYR B 1 38 ? 13.617 -16.281 4.727 1 97.56 38 TYR B O 1
ATOM 2402 N N . ALA B 1 39 ? 12.25 -14.93 5.824 1 97.69 39 ALA B N 1
ATOM 2403 C CA . ALA B 1 39 ? 12.383 -15.719 7.051 1 97.69 39 ALA B CA 1
ATOM 2404 C C . ALA B 1 39 ? 11.844 -17.125 6.855 1 97.69 39 ALA B C 1
ATOM 2406 O O . ALA B 1 39 ? 12.336 -18.078 7.477 1 97.69 39 ALA B O 1
ATOM 2407 N N . ALA B 1 40 ? 10.859 -17.234 6.012 1 97.5 40 ALA B N 1
ATOM 2408 C CA . ALA B 1 40 ? 10.234 -18.531 5.75 1 97.5 40 ALA B CA 1
ATOM 2409 C C . ALA B 1 40 ? 11.258 -19.531 5.223 1 97.5 40 ALA B C 1
ATOM 2411 O O . ALA B 1 40 ? 11.219 -20.703 5.57 1 97.5 40 ALA B O 1
ATOM 2412 N N . TYR B 1 41 ? 12.227 -19.047 4.398 1 96.25 41 TYR B N 1
ATOM 2413 C CA . TYR B 1 41 ? 13.258 -19.938 3.881 1 96.25 41 TYR B CA 1
ATOM 2414 C C . TYR B 1 41 ? 14.047 -20.578 5.016 1 96.25 41 TYR B C 1
ATOM 2416 O O . TYR B 1 41 ? 14.344 -21.766 4.984 1 96.25 41 TYR B O 1
ATOM 2424 N N . VAL B 1 42 ? 14.352 -19.828 5.992 1 96 42 VAL B N 1
ATOM 2425 C CA . VAL B 1 42 ? 15.156 -20.281 7.117 1 96 42 VAL B CA 1
ATOM 2426 C C . VAL B 1 42 ? 14.336 -21.234 7.984 1 96 42 VAL B C 1
ATOM 2428 O O . VAL B 1 42 ? 14.836 -22.281 8.406 1 96 42 VAL B O 1
ATOM 2431 N N . VAL B 1 43 ? 13.078 -20.906 8.234 1 95.62 43 VAL B N 1
ATOM 2432 C CA . VAL B 1 43 ? 12.203 -21.719 9.055 1 95.62 43 VAL B CA 1
ATOM 2433 C C . VAL B 1 43 ? 11.969 -23.078 8.383 1 95.62 43 VAL B C 1
ATOM 2435 O O . VAL B 1 43 ? 11.992 -24.109 9.047 1 95.62 43 VAL B O 1
ATOM 2438 N N . ILE B 1 44 ? 11.766 -23.031 7.09 1 95.12 44 ILE B N 1
ATOM 2439 C CA . ILE B 1 44 ? 11.539 -24.266 6.332 1 95.12 44 ILE B CA 1
ATOM 2440 C C . ILE B 1 44 ? 12.773 -25.156 6.422 1 95.12 44 ILE B C 1
ATOM 2442 O O . ILE B 1 44 ? 12.648 -26.375 6.617 1 95.12 44 ILE B O 1
ATOM 2446 N N . ALA B 1 45 ? 13.969 -24.594 6.305 1 92.75 45 ALA B N 1
ATOM 2447 C CA . ALA B 1 45 ? 15.211 -25.344 6.422 1 92.75 45 ALA B CA 1
ATOM 2448 C C . ALA B 1 45 ? 15.336 -25.969 7.805 1 92.75 45 ALA B C 1
ATOM 2450 O O . ALA B 1 45 ? 15.758 -27.125 7.938 1 92.75 45 ALA B O 1
ATOM 2451 N N . ALA B 1 46 ? 14.992 -25.203 8.789 1 91.88 46 ALA B N 1
ATOM 2452 C CA . ALA B 1 46 ? 15.062 -25.703 10.164 1 91.88 46 ALA B CA 1
ATOM 2453 C C . ALA B 1 46 ? 14.078 -26.844 10.383 1 91.88 46 ALA B C 1
ATOM 2455 O O . ALA B 1 46 ? 14.391 -27.828 11.07 1 91.88 46 ALA B O 1
ATOM 2456 N N . LEU B 1 47 ? 12.898 -26.734 9.773 1 92.31 47 LEU B N 1
ATOM 2457 C CA . LEU B 1 47 ? 11.859 -27.75 9.938 1 92.31 47 LEU B CA 1
ATOM 2458 C C . LEU B 1 47 ? 12.219 -29.031 9.18 1 92.31 47 LEU B C 1
ATOM 2460 O O . LEU B 1 47 ? 11.852 -30.125 9.594 1 92.31 47 LEU B O 1
ATOM 2464 N N . ASN B 1 48 ? 12.906 -28.891 8.086 1 88.94 48 ASN B N 1
ATOM 2465 C CA . ASN B 1 48 ? 13.273 -30.047 7.262 1 88.94 48 ASN B CA 1
ATOM 2466 C C . ASN B 1 48 ? 14.578 -30.672 7.727 1 88.94 48 ASN B C 1
ATOM 2468 O O . ASN B 1 48 ? 15.008 -31.688 7.188 1 88.94 48 ASN B O 1
ATOM 2472 N N . SER B 1 49 ? 15.164 -30.047 8.672 1 82.81 49 SER B N 1
ATOM 2473 C CA . SER B 1 49 ? 16.422 -30.609 9.148 1 82.81 49 SER B CA 1
ATOM 2474 C C . SER B 1 49 ? 16.203 -31.969 9.805 1 82.81 49 SER B C 1
ATOM 2476 O O . SER B 1 49 ? 15.141 -32.25 10.367 1 82.81 49 SER B O 1
ATOM 2478 N N . LYS B 1 50 ? 16.781 -33.062 9.227 1 69.88 50 LYS B N 1
ATOM 2479 C CA . LYS B 1 50 ? 16.734 -34.5 9.547 1 69.88 50 LYS B CA 1
ATOM 2480 C C . LYS B 1 50 ? 16.641 -34.719 11.055 1 69.88 50 LYS B C 1
ATOM 2482 O O . LYS B 1 50 ? 16.094 -35.719 11.508 1 69.88 50 LYS B O 1
ATOM 2487 N N . ARG B 1 51 ? 17.203 -33.812 11.734 1 58.94 51 ARG B N 1
ATOM 2488 C CA . ARG B 1 51 ? 17.312 -34.188 13.148 1 58.94 51 ARG B CA 1
ATOM 2489 C C . ARG B 1 51 ? 15.93 -34.375 13.766 1 58.94 51 ARG B C 1
ATOM 2491 O O . ARG B 1 51 ? 15.758 -35.219 14.664 1 58.94 51 ARG B O 1
ATOM 2498 N N . PHE B 1 52 ? 14.922 -33.75 13.117 1 62.62 52 PHE B N 1
ATOM 2499 C CA . PHE B 1 52 ? 13.617 -33.781 13.766 1 62.62 52 PHE B CA 1
ATOM 2500 C C . PHE B 1 52 ? 12.523 -34.156 12.773 1 62.62 52 PHE B C 1
ATOM 2502 O O . PHE B 1 52 ? 11.414 -33.625 12.844 1 62.62 52 PHE B O 1
ATOM 2509 N N . GLY B 1 53 ? 12.922 -35.062 11.766 1 61.94 53 GLY B N 1
ATOM 2510 C CA . GLY B 1 53 ? 12.062 -35.312 10.625 1 61.94 53 GLY B CA 1
ATOM 2511 C C . GLY B 1 53 ? 10.734 -35.938 11.008 1 61.94 53 GLY B C 1
ATOM 2512 O O . GLY B 1 53 ? 10.695 -37.094 11.453 1 61.94 53 GLY B O 1
ATOM 2513 N N . ASN B 1 54 ? 9.828 -35.219 11.609 1 82.12 54 ASN B N 1
ATOM 2514 C CA . ASN B 1 54 ? 8.461 -35.656 11.883 1 82.12 54 ASN B CA 1
ATOM 2515 C C . ASN B 1 54 ? 7.492 -35.125 10.828 1 82.12 54 ASN B C 1
ATOM 2517 O O . ASN B 1 54 ? 7.738 -34.094 10.203 1 82.12 54 ASN B O 1
ATOM 2521 N N . LYS B 1 55 ? 6.672 -35.969 10.406 1 86.31 55 LYS B N 1
ATOM 2522 C CA . LYS B 1 55 ? 5.672 -35.688 9.383 1 86.31 55 LYS B CA 1
ATOM 2523 C C . LYS B 1 55 ? 4.984 -34.344 9.625 1 86.31 55 LYS B C 1
ATOM 2525 O O . LYS B 1 55 ? 4.723 -33.594 8.688 1 86.31 55 LYS B O 1
ATOM 2530 N N . ALA B 1 56 ? 4.66 -34.062 10.836 1 88.06 56 ALA B N 1
ATOM 2531 C CA . ALA B 1 56 ? 3.996 -32.812 11.203 1 88.06 56 ALA B CA 1
ATOM 2532 C C . ALA B 1 56 ? 4.855 -31.625 10.844 1 88.06 56 ALA B C 1
ATOM 2534 O O . ALA B 1 56 ? 4.344 -30.594 10.383 1 88.06 56 ALA B O 1
ATOM 2535 N N . ARG B 1 57 ? 6.09 -31.75 10.992 1 90.75 57 ARG B N 1
ATOM 2536 C CA . ARG B 1 57 ? 7.02 -30.672 10.68 1 90.75 57 ARG B CA 1
ATOM 2537 C C . ARG B 1 57 ? 7.113 -30.453 9.18 1 90.75 57 ARG B C 1
ATOM 2539 O O . ARG B 1 57 ? 7.184 -29.312 8.719 1 90.75 57 ARG B O 1
ATOM 2546 N N . ARG B 1 58 ? 7.102 -31.547 8.516 1 91.5 58 ARG B N 1
ATOM 2547 C CA . ARG B 1 58 ? 7.168 -31.438 7.059 1 91.5 58 ARG B CA 1
ATOM 2548 C C . ARG B 1 58 ? 5.914 -30.797 6.496 1 91.5 58 ARG B C 1
ATOM 2550 O O . ARG B 1 58 ? 5.992 -29.969 5.578 1 91.5 58 ARG B O 1
ATOM 2557 N N . ASP B 1 59 ? 4.832 -31.172 7.047 1 92.5 59 ASP B N 1
ATOM 2558 C CA . ASP B 1 59 ? 3.57 -30.578 6.617 1 92.5 59 ASP B CA 1
ATOM 2559 C C . ASP B 1 59 ? 3.555 -29.078 6.891 1 92.5 59 ASP B C 1
ATOM 2561 O O . ASP B 1 59 ? 3.076 -28.297 6.066 1 92.5 59 ASP B O 1
ATOM 2565 N N . LEU B 1 60 ? 4.016 -28.734 8.031 1 93.62 60 LEU B N 1
ATOM 2566 C CA . LEU B 1 60 ? 4.09 -27.328 8.391 1 93.62 60 LEU B CA 1
ATOM 2567 C C . LEU B 1 60 ? 5.016 -26.578 7.438 1 93.62 60 LEU B C 1
ATOM 2569 O O . LEU B 1 60 ? 4.719 -25.438 7.043 1 93.62 60 LEU B O 1
ATOM 2573 N N . ALA B 1 61 ? 6.105 -27.188 7.078 1 94.88 61 ALA B N 1
ATOM 2574 C CA . ALA B 1 61 ? 7.047 -26.562 6.145 1 94.88 61 ALA B CA 1
ATOM 2575 C C . ALA B 1 61 ? 6.387 -26.297 4.797 1 94.88 61 ALA B C 1
ATOM 2577 O O . ALA B 1 61 ? 6.605 -25.25 4.191 1 94.88 61 ALA B O 1
ATOM 2578 N N . VAL B 1 62 ? 5.598 -27.219 4.41 1 95 62 VAL B N 1
ATOM 2579 C CA . VAL B 1 62 ? 4.91 -27.078 3.129 1 95 62 VAL B CA 1
ATOM 2580 C C . VAL B 1 62 ? 3.912 -25.922 3.201 1 95 62 VAL B C 1
ATOM 2582 O O . VAL B 1 62 ? 3.811 -25.125 2.268 1 95 62 VAL B O 1
ATOM 2585 N N . ARG B 1 63 ? 3.203 -25.828 4.297 1 96 63 ARG B N 1
ATOM 2586 C CA . ARG B 1 63 ? 2.236 -24.75 4.496 1 96 63 ARG B CA 1
ATOM 2587 C C . ARG B 1 63 ? 2.924 -23.391 4.488 1 96 63 ARG B C 1
ATOM 2589 O O . ARG B 1 63 ? 2.439 -22.453 3.859 1 96 63 ARG B O 1
ATOM 2596 N N . ILE B 1 64 ? 4.02 -23.359 5.129 1 96.88 64 ILE B N 1
ATOM 2597 C CA . ILE B 1 64 ? 4.777 -22.109 5.215 1 96.88 64 ILE B CA 1
ATOM 2598 C C . ILE B 1 64 ? 5.297 -21.734 3.828 1 96.88 64 ILE B C 1
ATOM 2600 O O . ILE B 1 64 ? 5.281 -20.562 3.457 1 96.88 64 ILE B O 1
ATOM 2604 N N . ASP B 1 65 ? 5.672 -22.672 3.09 1 96.94 65 ASP B N 1
ATOM 2605 C CA . ASP B 1 65 ? 6.215 -22.422 1.758 1 96.94 65 ASP B CA 1
ATOM 2606 C C . ASP B 1 65 ? 5.129 -21.938 0.803 1 96.94 65 ASP B C 1
ATOM 2608 O O . ASP B 1 65 ? 5.383 -21.094 -0.057 1 96.94 65 ASP B O 1
ATOM 2612 N N . LYS B 1 66 ? 3.98 -22.5 0.945 1 96.81 66 LYS B N 1
ATOM 2613 C CA . LYS B 1 66 ? 2.867 -22.062 0.107 1 96.81 66 LYS B CA 1
ATOM 2614 C C . LYS B 1 66 ? 2.543 -20.578 0.346 1 96.81 66 LYS B C 1
ATOM 2616 O O . LYS B 1 66 ? 2.326 -19.828 -0.603 1 96.81 66 LYS B O 1
ATOM 2621 N N . LEU B 1 67 ? 2.533 -20.234 1.599 1 97.06 67 LEU B N 1
ATOM 2622 C CA . LEU B 1 67 ? 2.279 -18.828 1.927 1 97.06 67 LEU B CA 1
ATOM 2623 C C . LEU B 1 67 ? 3.418 -17.953 1.438 1 97.06 67 LEU B C 1
ATOM 2625 O O . LEU B 1 67 ? 3.178 -16.859 0.915 1 97.06 67 LEU B O 1
ATOM 2629 N N . ARG B 1 68 ? 4.59 -18.391 1.597 1 97.56 68 ARG B N 1
ATOM 2630 C CA . ARG B 1 68 ? 5.75 -17.641 1.129 1 97.56 68 ARG B CA 1
ATOM 2631 C C . ARG B 1 68 ? 5.664 -17.375 -0.371 1 97.56 68 ARG B C 1
ATOM 2633 O O . ARG B 1 68 ? 5.902 -16.25 -0.826 1 97.56 68 ARG B O 1
ATOM 2640 N N . ALA B 1 69 ? 5.328 -18.406 -1.11 1 96.75 69 ALA B N 1
ATOM 2641 C CA . ALA B 1 69 ? 5.227 -18.297 -2.564 1 96.75 69 ALA B CA 1
ATOM 2642 C C . ALA B 1 69 ? 4.125 -17.328 -2.965 1 96.75 69 ALA B C 1
ATOM 2644 O O . ALA B 1 69 ? 4.297 -16.531 -3.898 1 96.75 69 ALA B O 1
ATOM 2645 N N . THR B 1 70 ? 3.012 -17.391 -2.242 1 96.75 70 THR B N 1
ATOM 2646 C CA . THR B 1 70 ? 1.891 -16.5 -2.5 1 96.75 70 THR B CA 1
ATOM 2647 C C . THR B 1 70 ? 2.283 -15.047 -2.229 1 96.75 70 THR B C 1
ATOM 2649 O O . THR B 1 70 ? 1.963 -14.148 -3.016 1 96.75 70 THR B O 1
ATOM 2652 N N . ILE B 1 71 ? 3.012 -14.883 -1.19 1 97.56 71 ILE B N 1
ATOM 2653 C CA . ILE B 1 71 ? 3.457 -13.547 -0.802 1 97.56 71 ILE B CA 1
ATOM 2654 C C . ILE B 1 71 ? 4.449 -13.008 -1.835 1 97.56 71 ILE B C 1
ATOM 2656 O O . ILE B 1 71 ? 4.352 -11.852 -2.256 1 97.56 71 ILE B O 1
ATOM 2660 N N . SER B 1 72 ? 5.398 -13.82 -2.227 1 96.94 72 SER B N 1
ATOM 2661 C CA . SER B 1 72 ? 6.398 -13.422 -3.209 1 96.94 72 SER B CA 1
ATOM 2662 C C . SER B 1 72 ? 5.746 -12.969 -4.512 1 96.94 72 SER B C 1
ATOM 2664 O O . SER B 1 72 ? 6.121 -11.945 -5.082 1 96.94 72 SER B O 1
ATOM 2666 N N . ASP B 1 73 ? 4.762 -13.695 -4.859 1 96.69 73 ASP B N 1
ATOM 2667 C CA . ASP B 1 73 ? 4.031 -13.391 -6.082 1 96.69 73 ASP B CA 1
ATOM 2668 C C . ASP B 1 73 ? 3.291 -12.062 -5.961 1 96.69 73 ASP B C 1
ATOM 2670 O O . ASP B 1 73 ? 3.391 -11.203 -6.844 1 96.69 73 ASP B O 1
ATOM 2674 N N . ALA B 1 74 ? 2.605 -11.883 -4.887 1 96.88 74 ALA B N 1
ATOM 2675 C CA . ALA B 1 74 ? 1.82 -10.672 -4.668 1 96.88 74 ALA B CA 1
ATOM 2676 C C . ALA B 1 74 ? 2.723 -9.445 -4.566 1 96.88 74 ALA B C 1
ATOM 2678 O O . ALA B 1 74 ? 2.385 -8.375 -5.078 1 96.88 74 ALA B O 1
ATOM 2679 N N . ARG B 1 75 ? 3.814 -9.586 -3.934 1 96.56 75 ARG B N 1
ATOM 2680 C CA . ARG B 1 75 ? 4.746 -8.469 -3.789 1 96.56 75 ARG B CA 1
ATOM 2681 C C . ARG B 1 75 ? 5.266 -8.008 -5.148 1 96.56 75 ARG B C 1
ATOM 2683 O O . ARG B 1 75 ? 5.414 -6.809 -5.387 1 96.56 75 ARG B O 1
ATOM 2690 N N . THR B 1 76 ? 5.543 -8.945 -5.996 1 96.69 76 THR B N 1
ATOM 2691 C CA . THR B 1 76 ? 6.043 -8.602 -7.324 1 96.69 76 THR B CA 1
ATOM 2692 C C . THR B 1 76 ? 4.988 -7.84 -8.117 1 96.69 76 THR B C 1
ATOM 2694 O O . THR B 1 76 ? 5.297 -6.844 -8.773 1 96.69 76 THR B O 1
ATOM 2697 N N . LEU B 1 77 ? 3.766 -8.266 -8 1 96.69 77 LEU B N 1
ATOM 2698 C CA . LEU B 1 77 ? 2.688 -7.578 -8.695 1 96.69 77 LEU B CA 1
ATOM 2699 C C . LEU B 1 77 ? 2.531 -6.152 -8.18 1 96.69 77 LEU B C 1
ATOM 2701 O O . LEU B 1 77 ? 2.363 -5.215 -8.969 1 96.69 77 LEU B O 1
ATOM 2705 N N . TYR B 1 78 ? 2.621 -6.023 -6.883 1 95.5 78 TYR B N 1
ATOM 2706 C CA . TYR B 1 78 ? 2.395 -4.723 -6.262 1 95.5 78 TYR B CA 1
ATOM 2707 C C . TYR B 1 78 ? 3.547 -3.77 -6.559 1 95.5 78 TYR B C 1
ATOM 2709 O O . TYR B 1 78 ? 3.445 -2.566 -6.309 1 95.5 78 TYR B O 1
ATOM 2717 N N . ARG B 1 79 ? 4.625 -4.254 -7.145 1 95 79 ARG B N 1
ATOM 2718 C CA . ARG B 1 79 ? 5.73 -3.398 -7.559 1 95 79 ARG B CA 1
ATOM 2719 C C . ARG B 1 79 ? 5.496 -2.846 -8.961 1 95 79 ARG B C 1
ATOM 2721 O O . ARG B 1 79 ? 6.32 -2.09 -9.484 1 95 79 ARG B O 1
ATOM 2728 N N . LEU B 1 80 ? 4.398 -3.117 -9.492 1 94.38 80 LEU B N 1
ATOM 2729 C CA . LEU B 1 80 ? 4.09 -2.707 -10.859 1 94.38 80 LEU B CA 1
ATOM 2730 C C . LEU B 1 80 ? 4.105 -1.187 -10.984 1 94.38 80 LEU B C 1
ATOM 2732 O O . LEU B 1 80 ? 4.48 -0.65 -12.031 1 94.38 80 LEU B O 1
ATOM 2736 N N . PHE B 1 81 ? 3.738 -0.522 -9.914 1 94.38 81 PHE B N 1
ATOM 2737 C CA . PHE B 1 81 ? 3.684 0.933 -9.977 1 94.38 81 PHE B CA 1
ATOM 2738 C C . PHE B 1 81 ? 4.984 1.546 -9.469 1 94.38 81 PHE B C 1
ATOM 2740 O O . PHE B 1 81 ? 5.078 2.764 -9.297 1 94.38 81 PHE B O 1
ATOM 2747 N N . GLY B 1 82 ? 5.953 0.741 -9.32 1 94 82 GLY B N 1
ATOM 2748 C CA . GLY B 1 82 ? 7.211 1.196 -8.75 1 94 82 GLY B CA 1
ATOM 2749 C C . GLY B 1 82 ? 8.023 2.059 -9.695 1 94 82 GLY B C 1
ATOM 2750 O O . GLY B 1 82 ? 8.914 2.787 -9.266 1 94 82 GLY B O 1
ATOM 2751 N N . ILE B 1 83 ? 7.652 2.029 -10.945 1 95.44 83 ILE B N 1
ATOM 2752 C CA . ILE B 1 83 ? 8.414 2.781 -11.938 1 95.44 83 ILE B CA 1
ATOM 2753 C C . ILE B 1 83 ? 8.102 4.27 -11.805 1 95.44 83 ILE B C 1
ATOM 2755 O O . ILE B 1 83 ? 8.953 5.117 -12.094 1 95.44 83 ILE B O 1
ATOM 2759 N N . PHE B 1 84 ? 6.988 4.664 -11.328 1 95.75 84 PHE B N 1
ATOM 2760 C CA . PHE B 1 84 ? 6.551 6.055 -11.328 1 95.75 84 PHE B CA 1
ATOM 2761 C C . PHE B 1 84 ? 7.316 6.863 -10.289 1 95.75 84 PHE B C 1
ATOM 2763 O O . PHE B 1 84 ? 7.785 7.969 -10.57 1 95.75 84 PHE B O 1
ATOM 2770 N N . PRO B 1 85 ? 7.496 6.297 -9.133 1 95.69 85 PRO B N 1
ATOM 2771 C CA . PRO B 1 85 ? 8.359 7.02 -8.195 1 95.69 85 PRO B CA 1
ATOM 2772 C C . PRO B 1 85 ? 9.789 7.172 -8.711 1 95.69 85 PRO B C 1
ATOM 2774 O O . PRO B 1 85 ? 10.461 8.156 -8.398 1 95.69 85 PRO B O 1
ATOM 2777 N N . ILE B 1 86 ? 10.227 6.254 -9.492 1 96.56 86 ILE B N 1
ATOM 2778 C CA . ILE B 1 86 ? 11.578 6.324 -10.039 1 96.56 86 ILE B CA 1
ATOM 2779 C C . ILE B 1 86 ? 11.656 7.457 -11.062 1 96.56 86 ILE B C 1
ATOM 2781 O O . ILE B 1 86 ? 12.641 8.203 -11.102 1 96.56 86 ILE B O 1
ATOM 2785 N N . ILE B 1 87 ? 10.664 7.574 -11.852 1 96.44 87 ILE B N 1
ATOM 2786 C CA . ILE B 1 87 ? 10.617 8.672 -12.812 1 96.44 87 ILE B CA 1
ATOM 2787 C C . ILE B 1 87 ? 10.602 10.008 -12.078 1 96.44 87 ILE B C 1
ATOM 2789 O O . ILE B 1 87 ? 11.336 10.93 -12.445 1 96.44 87 ILE B O 1
ATOM 2793 N N . SER B 1 88 ? 9.805 10.078 -11.086 1 95.19 88 SER B N 1
ATOM 2794 C CA . SER B 1 88 ? 9.758 11.297 -10.281 1 95.19 88 SER B CA 1
ATOM 2795 C C . SER B 1 88 ? 11.117 11.602 -9.664 1 95.19 88 SER B C 1
ATOM 2797 O O . SER B 1 88 ? 11.531 12.766 -9.609 1 95.19 88 SER B O 1
ATOM 2799 N N . TRP B 1 89 ? 11.758 10.602 -9.219 1 95 89 TRP B N 1
ATOM 2800 C CA . TRP B 1 89 ? 13.102 10.742 -8.656 1 95 89 TRP B CA 1
ATOM 2801 C C . TRP B 1 89 ? 14.086 11.234 -9.703 1 95 89 TRP B C 1
ATOM 2803 O O . TRP B 1 89 ? 14.844 12.172 -9.461 1 95 89 TRP B O 1
ATOM 2813 N N . ALA B 1 90 ? 14.016 10.68 -10.844 1 95.69 90 ALA B N 1
ATOM 2814 C CA . ALA B 1 90 ? 14.875 11.117 -11.938 1 95.69 90 ALA B CA 1
ATOM 2815 C C . ALA B 1 90 ? 14.633 12.578 -12.289 1 95.69 90 ALA B C 1
ATOM 2817 O O . ALA B 1 90 ? 15.57 13.336 -12.523 1 95.69 90 ALA B O 1
ATOM 2818 N N . GLN B 1 91 ? 13.406 12.938 -12.289 1 95.5 91 GLN B N 1
ATOM 2819 C CA . GLN B 1 91 ? 13.047 14.32 -12.57 1 95.5 91 GLN B CA 1
ATOM 2820 C C . GLN B 1 91 ? 13.586 15.258 -11.492 1 95.5 91 GLN B C 1
ATOM 2822 O O . GLN B 1 91 ? 14.055 16.359 -11.789 1 95.5 91 GLN B O 1
ATOM 2827 N N . SER B 1 92 ? 13.555 14.836 -10.297 1 94.75 92 SER B N 1
ATOM 2828 C CA . SER B 1 92 ? 14.031 15.664 -9.195 1 94.75 92 SER B CA 1
ATOM 2829 C C . SER B 1 92 ? 15.539 15.875 -9.289 1 94.75 92 SER B C 1
ATOM 2831 O O . SER B 1 92 ? 16.062 16.906 -8.844 1 94.75 92 SER B O 1
ATOM 2833 N N . LEU B 1 93 ? 16.234 14.945 -9.852 1 95 93 LEU B N 1
ATOM 2834 C CA . LEU B 1 93 ? 17.688 15.039 -10.008 1 95 93 LEU B CA 1
ATOM 2835 C C . LEU B 1 93 ? 18.047 16.047 -11.094 1 95 93 LEU B C 1
ATOM 2837 O O . LEU B 1 93 ? 19.172 16.516 -11.164 1 95 93 LEU B O 1
ATOM 2841 N N . ASN B 1 94 ? 17.094 16.344 -11.898 1 92.31 94 ASN B N 1
ATOM 2842 C CA . ASN B 1 94 ? 17.312 17.328 -12.961 1 92.31 94 ASN B CA 1
ATOM 2843 C C . ASN B 1 94 ? 16.938 18.734 -12.5 1 92.31 94 ASN B C 1
ATOM 2845 O O . ASN B 1 94 ? 17.188 19.703 -13.211 1 92.31 94 ASN B O 1
ATOM 2849 N N . ASP B 1 95 ? 16.297 18.797 -11.398 1 92.19 95 ASP B N 1
ATOM 2850 C CA . ASP B 1 95 ? 15.883 20.078 -10.836 1 92.19 95 ASP B CA 1
ATOM 2851 C C . ASP B 1 95 ? 16.969 20.656 -9.93 1 92.19 95 ASP B C 1
ATOM 2853 O O . ASP B 1 95 ? 17.266 20.094 -8.875 1 92.19 95 ASP B O 1
ATOM 2857 N N . PRO B 1 96 ? 17.469 21.75 -10.258 1 91.69 96 PRO B N 1
ATOM 2858 C CA . PRO B 1 96 ? 18.516 22.359 -9.438 1 91.69 96 PRO B CA 1
ATOM 2859 C C . PRO B 1 96 ? 18.062 22.656 -8.008 1 91.69 96 PRO B C 1
ATOM 2861 O O . PRO B 1 96 ? 18.875 22.688 -7.086 1 91.69 96 PRO B O 1
ATOM 2864 N N . ALA B 1 97 ? 16.812 22.781 -7.848 1 91.31 97 ALA B N 1
ATOM 2865 C CA . ALA B 1 97 ? 16.281 23.109 -6.527 1 91.31 97 ALA B CA 1
ATOM 2866 C C . ALA B 1 97 ? 16.266 21.875 -5.625 1 91.31 97 ALA B C 1
ATOM 2868 O O . ALA B 1 97 ? 16.375 21.984 -4.402 1 91.31 97 ALA B O 1
ATOM 2869 N N . SER B 1 98 ? 16.203 20.719 -6.242 1 90.88 98 SER B N 1
ATOM 2870 C CA . SER B 1 98 ? 16 19.516 -5.434 1 90.88 98 SER B CA 1
ATOM 2871 C C . SER B 1 98 ? 17.203 18.594 -5.508 1 90.88 98 SER B C 1
ATOM 2873 O O . SER B 1 98 ? 17.375 17.703 -4.664 1 90.88 98 SER B O 1
ATOM 2875 N N . GLN B 1 99 ? 18.062 18.812 -6.414 1 91.69 99 GLN B N 1
ATOM 2876 C CA . GLN B 1 99 ? 19.188 17.891 -6.598 1 91.69 99 GLN B CA 1
ATOM 2877 C C . GLN B 1 99 ? 20.188 18.016 -5.461 1 91.69 99 GLN B C 1
ATOM 2879 O O . GLN B 1 99 ? 20.297 19.062 -4.828 1 91.69 99 GLN B O 1
ATOM 2884 N N . PRO B 1 100 ? 20.859 16.906 -5.203 1 92.94 100 PRO B N 1
ATOM 2885 C CA . PRO B 1 100 ? 21.891 16.953 -4.164 1 92.94 100 PRO B CA 1
ATOM 2886 C C . PRO B 1 100 ? 23 17.953 -4.488 1 92.94 100 PRO B C 1
ATOM 2888 O O . PRO B 1 100 ? 23.391 18.094 -5.652 1 92.94 100 PRO B O 1
ATOM 2891 N N . LYS B 1 101 ? 23.562 18.562 -3.531 1 92.38 101 LYS B N 1
ATOM 2892 C CA . LYS B 1 101 ? 24.594 19.578 -3.699 1 92.38 101 LYS B CA 1
ATOM 2893 C C . LYS B 1 101 ? 25.938 18.938 -4.02 1 92.38 101 LYS B C 1
ATOM 2895 O O . LYS B 1 101 ? 26.734 19.484 -4.781 1 92.38 101 LYS B O 1
ATOM 2900 N N . ASP B 1 102 ? 26.141 17.766 -3.393 1 95.56 102 ASP B N 1
ATOM 2901 C CA . ASP B 1 102 ? 27.375 17.062 -3.668 1 95.56 102 ASP B CA 1
ATOM 2902 C C . ASP B 1 102 ? 27.359 16.438 -5.062 1 95.56 102 ASP B C 1
ATOM 2904 O O . ASP B 1 102 ? 26.5 15.609 -5.367 1 95.56 102 ASP B O 1
ATOM 2908 N N . LYS B 1 103 ? 28.328 16.797 -5.859 1 95.56 103 LYS B N 1
ATOM 2909 C CA . LYS B 1 103 ? 28.375 16.375 -7.258 1 95.56 103 LYS B CA 1
ATOM 2910 C C . LYS B 1 103 ? 28.547 14.867 -7.371 1 95.56 103 LYS B C 1
ATOM 2912 O O . LYS B 1 103 ? 28.031 14.25 -8.305 1 95.56 103 LYS B O 1
ATOM 2917 N N . GLN B 1 104 ? 29.312 14.32 -6.543 1 96.62 104 GLN B N 1
ATOM 2918 C CA . GLN B 1 104 ? 29.531 12.875 -6.586 1 96.62 104 GLN B CA 1
ATOM 2919 C C . GLN B 1 104 ? 28.234 12.125 -6.293 1 96.62 104 GLN B C 1
ATOM 2921 O O . GLN B 1 104 ? 27.90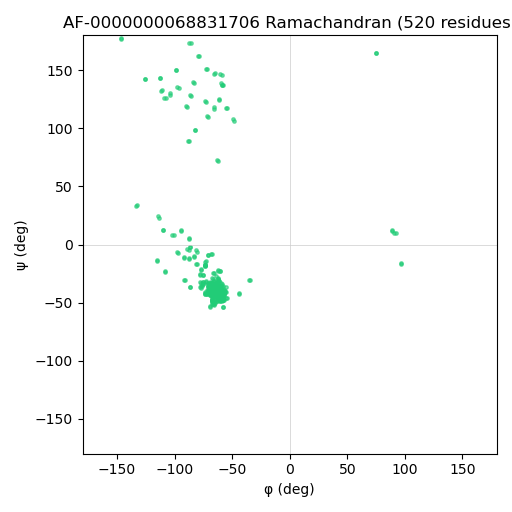6 11.156 -6.984 1 96.62 104 GLN B O 1
ATOM 2926 N N . ILE B 1 105 ? 27.516 12.57 -5.312 1 97.25 105 ILE B N 1
ATOM 2927 C CA . ILE B 1 105 ? 26.234 11.945 -4.969 1 97.25 105 ILE B CA 1
ATOM 2928 C C . ILE B 1 105 ? 25.25 12.102 -6.121 1 97.25 105 ILE B C 1
ATOM 2930 O O . ILE B 1 105 ? 24.5 11.172 -6.441 1 97.25 105 ILE B O 1
ATOM 2934 N N . LEU B 1 106 ? 25.234 13.258 -6.695 1 97.31 106 LEU B N 1
ATOM 2935 C CA . LEU B 1 106 ? 24.359 13.508 -7.824 1 97.31 106 LEU B CA 1
ATOM 2936 C C . LEU B 1 106 ? 24.625 12.531 -8.961 1 97.31 106 LEU B C 1
ATOM 2938 O O . LEU B 1 106 ? 23.703 11.953 -9.523 1 97.31 106 LEU B O 1
ATOM 2942 N N . ARG B 1 107 ? 25.875 12.367 -9.281 1 97.12 107 ARG B N 1
ATOM 2943 C CA . ARG B 1 107 ? 26.234 11.453 -10.359 1 97.12 107 ARG B CA 1
ATOM 2944 C C . ARG B 1 107 ? 25.828 10.016 -10.023 1 97.12 107 ARG B C 1
ATOM 2946 O O . ARG B 1 107 ? 25.297 9.305 -10.867 1 97.12 107 ARG B O 1
ATOM 2953 N N . LEU B 1 108 ? 26.094 9.641 -8.812 1 97.62 108 LEU B N 1
ATOM 2954 C CA . LEU B 1 108 ? 25.75 8.289 -8.375 1 97.62 108 LEU B CA 1
ATOM 2955 C C . LEU B 1 108 ? 24.25 8.07 -8.438 1 97.62 108 LEU B C 1
ATOM 2957 O O . LEU B 1 108 ? 23.781 7.039 -8.922 1 97.62 108 LEU B O 1
ATOM 2961 N N . GLN B 1 109 ? 23.484 9.031 -8.016 1 97.5 109 GLN B N 1
ATOM 2962 C CA . GLN B 1 109 ? 22.031 8.906 -7.98 1 97.5 109 GLN B CA 1
ATOM 2963 C C . GLN B 1 109 ? 21.438 8.914 -9.391 1 97.5 109 GLN B C 1
ATOM 2965 O O . GLN B 1 109 ? 20.453 8.234 -9.656 1 97.5 109 GLN B O 1
ATOM 2970 N N . LYS B 1 110 ? 22.031 9.672 -10.234 1 97.06 110 LYS B N 1
ATOM 2971 C CA . LYS B 1 110 ? 21.578 9.641 -11.625 1 97.06 110 LYS B CA 1
ATOM 2972 C C . LYS B 1 110 ? 21.781 8.258 -12.242 1 97.06 110 LYS B C 1
ATOM 2974 O O . LYS B 1 110 ? 20.906 7.746 -12.938 1 97.06 110 LYS B O 1
ATOM 2979 N N . LEU B 1 111 ? 22.906 7.684 -11.969 1 97.81 111 LEU B N 1
ATOM 2980 C CA . LEU B 1 111 ? 23.188 6.34 -12.461 1 97.81 111 LEU B CA 1
ATOM 2981 C C . LEU B 1 111 ? 22.234 5.324 -11.836 1 97.81 111 LEU B C 1
ATOM 2983 O O . LEU B 1 111 ? 21.766 4.398 -12.508 1 97.81 111 LEU B O 1
ATOM 2987 N N . GLN B 1 112 ? 21.938 5.535 -10.602 1 97.94 112 GLN B N 1
ATOM 2988 C CA . GLN B 1 112 ? 20.984 4.668 -9.914 1 97.94 112 GLN B CA 1
ATOM 2989 C C . GLN B 1 112 ? 19.594 4.773 -10.539 1 97.94 112 GLN B C 1
ATOM 2991 O O . GLN B 1 112 ? 18.906 3.764 -10.703 1 97.94 112 GLN B O 1
ATOM 2996 N N . ALA B 1 113 ? 19.219 5.957 -10.805 1 97.31 113 ALA B N 1
ATOM 2997 C CA . ALA B 1 113 ? 17.906 6.172 -11.422 1 97.31 113 ALA B CA 1
ATOM 2998 C C . ALA B 1 113 ? 17.812 5.449 -12.766 1 97.31 113 ALA B C 1
ATOM 3000 O O . ALA B 1 113 ? 16.812 4.805 -13.062 1 97.31 113 ALA B O 1
ATOM 3001 N N . TRP B 1 114 ? 18.891 5.492 -13.492 1 97.06 114 TRP B N 1
ATOM 3002 C CA . TRP B 1 114 ? 18.906 4.812 -14.781 1 97.06 114 TRP B CA 1
ATOM 3003 C C . TRP B 1 114 ? 18.844 3.299 -14.602 1 97.06 114 TRP B C 1
ATOM 3005 O O . TRP B 1 114 ? 18.156 2.605 -15.352 1 97.06 114 TRP B O 1
ATOM 3015 N N . SER B 1 115 ? 19.562 2.875 -13.68 1 98 115 SER B N 1
ATOM 3016 C CA . SER B 1 115 ? 19.547 1.445 -13.398 1 98 115 SER B CA 1
ATOM 3017 C C . SER B 1 115 ? 18.125 0.976 -13.055 1 98 115 SER B C 1
ATOM 3019 O O . SER B 1 115 ? 17.656 -0.035 -13.586 1 98 115 SER B O 1
ATOM 3021 N N . MET B 1 116 ? 17.422 1.733 -12.312 1 97.56 116 MET B N 1
ATOM 3022 C CA . MET B 1 116 ? 16.078 1.36 -11.883 1 97.56 116 MET B CA 1
ATOM 3023 C C . MET B 1 116 ? 15.078 1.519 -13.023 1 97.56 116 MET B C 1
ATOM 3025 O O . MET B 1 116 ? 14.109 0.757 -13.125 1 97.56 116 MET B O 1
ATOM 3029 N N . LEU B 1 117 ? 15.289 2.482 -13.906 1 97.38 117 LEU B N 1
ATOM 3030 C CA . LEU B 1 117 ? 14.406 2.699 -15.055 1 97.38 117 LEU B CA 1
ATOM 3031 C C . LEU B 1 117 ? 14.484 1.528 -16.031 1 97.38 117 LEU B C 1
ATOM 3033 O O . LEU B 1 117 ? 13.531 1.259 -16.75 1 97.38 117 LEU B O 1
ATOM 3037 N N . LEU B 1 118 ? 15.586 0.865 -15.969 1 97.56 118 LEU B N 1
ATOM 3038 C CA . LEU B 1 118 ? 15.742 -0.315 -16.812 1 97.56 118 LEU B CA 1
ATOM 3039 C C . LEU B 1 118 ? 15.281 -1.571 -16.078 1 97.56 118 LEU B C 1
ATOM 3041 O O . LEU B 1 118 ? 14.734 -2.488 -16.688 1 97.56 118 LEU B O 1
ATOM 3045 N N . TYR B 1 119 ? 15.414 -1.567 -14.859 1 97.81 119 TYR B N 1
ATOM 3046 C CA . TYR B 1 119 ? 15.047 -2.701 -14.016 1 97.81 119 TYR B CA 1
ATOM 3047 C C . TYR B 1 119 ? 13.539 -2.941 -14.062 1 97.81 119 TYR B C 1
ATOM 3049 O O . TYR B 1 119 ? 13.094 -4.062 -14.305 1 97.81 119 TYR B O 1
ATOM 3057 N N . TYR B 1 120 ? 12.742 -1.954 -13.859 1 97.19 120 TYR B N 1
ATOM 3058 C CA . TYR B 1 120 ? 11.312 -2.102 -13.625 1 97.19 120 TYR B CA 1
ATOM 3059 C C . TYR B 1 120 ? 10.602 -2.625 -14.867 1 97.19 120 TYR B C 1
ATOM 3061 O O . TYR B 1 120 ? 9.828 -3.58 -14.789 1 97.19 120 TYR B O 1
ATOM 3069 N N . PRO B 1 121 ? 10.859 -2.068 -16.062 1 97.25 121 PRO B N 1
ATOM 3070 C CA . PRO B 1 121 ? 10.188 -2.629 -17.234 1 97.25 121 PRO B CA 1
ATOM 3071 C C . PRO B 1 121 ? 10.531 -4.098 -17.469 1 97.25 121 PRO B C 1
ATOM 3073 O O . PRO B 1 121 ? 9.672 -4.879 -17.875 1 97.25 121 PRO B O 1
ATOM 3076 N N . LEU B 1 122 ? 11.742 -4.422 -17.172 1 97.38 122 LEU B N 1
ATOM 3077 C CA . LEU B 1 122 ? 12.156 -5.812 -17.344 1 97.38 122 LEU B CA 1
ATOM 3078 C C . LEU B 1 122 ? 11.453 -6.707 -16.328 1 97.38 122 LEU B C 1
ATOM 3080 O O . LEU B 1 122 ? 11 -7.805 -16.672 1 97.38 122 LEU B O 1
ATOM 3084 N N . GLU B 1 123 ? 11.398 -6.238 -15.141 1 96.75 123 GLU B N 1
ATOM 3085 C CA . GLU B 1 123 ? 10.703 -7.012 -14.117 1 96.75 123 GLU B CA 1
ATOM 3086 C C . GLU B 1 123 ? 9.227 -7.18 -14.461 1 96.75 123 GLU B C 1
ATOM 3088 O O . GLU B 1 123 ? 8.664 -8.266 -14.297 1 96.75 123 GLU B O 1
ATOM 3093 N N . HIS B 1 124 ? 8.586 -6.141 -14.938 1 96.88 124 HIS B N 1
ATOM 3094 C CA . HIS B 1 124 ? 7.184 -6.211 -15.328 1 96.88 124 HIS B CA 1
ATOM 3095 C C . HIS B 1 124 ? 6.98 -7.207 -16.469 1 96.88 124 HIS B C 1
ATOM 3097 O O . HIS B 1 124 ? 6.035 -8 -16.438 1 96.88 124 HIS B O 1
ATOM 3103 N N . LEU B 1 125 ? 7.891 -7.172 -17.312 1 96.62 125 LEU B N 1
ATOM 3104 C CA . LEU B 1 125 ? 7.762 -8 -18.516 1 96.62 125 LEU B CA 1
ATOM 3105 C C . LEU B 1 125 ? 7.895 -9.477 -18.172 1 96.62 125 LEU B C 1
ATOM 3107 O O . LEU B 1 125 ? 7.035 -10.289 -18.531 1 96.62 125 LEU B O 1
ATOM 3111 N N . TYR B 1 126 ? 8.93 -9.859 -17.5 1 96.25 126 TYR B N 1
ATOM 3112 C CA . TYR B 1 126 ? 9.102 -11.281 -17.234 1 96.25 126 TYR B CA 1
ATOM 3113 C C . TYR B 1 126 ? 8.039 -11.789 -16.25 1 96.25 126 TYR B C 1
ATOM 3115 O O . TYR B 1 126 ? 7.609 -12.938 -16.344 1 96.25 126 TYR B O 1
ATOM 3123 N N . TYR B 1 127 ? 7.621 -10.953 -15.344 1 97.25 127 TYR B N 1
ATOM 3124 C CA . TYR B 1 127 ? 6.59 -11.367 -14.398 1 97.25 127 TYR B CA 1
ATOM 3125 C C . TYR B 1 127 ? 5.266 -11.617 -15.109 1 97.25 127 TYR B C 1
ATOM 3127 O O . TYR B 1 127 ? 4.66 -12.68 -14.953 1 97.25 127 TYR B O 1
ATOM 3135 N N . LEU B 1 128 ? 4.824 -10.641 -15.898 1 96.75 128 LEU B N 1
ATOM 3136 C CA . LEU B 1 128 ? 3.555 -10.75 -16.609 1 96.75 128 LEU B CA 1
ATOM 3137 C C . LEU B 1 128 ? 3.605 -11.883 -17.641 1 96.75 128 LEU B C 1
ATOM 3139 O O . LEU B 1 128 ? 2.602 -12.562 -17.859 1 96.75 128 LEU B O 1
ATOM 3143 N N . ALA B 1 129 ? 4.738 -12.023 -18.219 1 96.94 129 ALA B N 1
ATOM 3144 C CA . ALA B 1 129 ? 4.902 -13.148 -19.141 1 96.94 129 ALA B CA 1
ATOM 3145 C C . ALA B 1 129 ? 4.816 -14.484 -18.406 1 96.94 129 ALA B C 1
ATOM 3147 O O . ALA B 1 129 ? 4.254 -15.453 -18.922 1 96.94 129 ALA B O 1
ATOM 3148 N N . GLY B 1 130 ? 5.375 -14.5 -17.266 1 95.75 130 GLY B N 1
ATOM 3149 C CA . GLY B 1 130 ? 5.297 -15.703 -16.453 1 95.75 130 GLY B CA 1
ATOM 3150 C C . GLY B 1 130 ? 3.879 -16.047 -16.031 1 95.75 130 GLY B C 1
ATOM 3151 O O . GLY 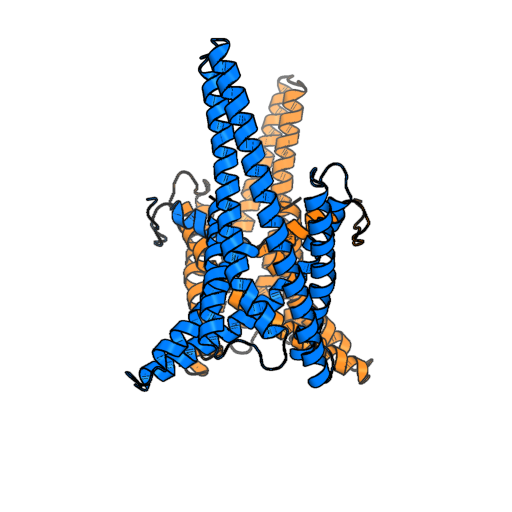B 1 130 ? 3.561 -17.219 -15.828 1 95.75 130 GLY B O 1
ATOM 3152 N N . LYS B 1 131 ? 3.045 -15.062 -15.938 1 95.81 131 LYS B N 1
ATOM 3153 C CA . LYS B 1 131 ? 1.646 -15.273 -15.578 1 95.81 131 LYS B CA 1
ATOM 3154 C C . LYS B 1 131 ? 0.803 -15.578 -16.812 1 95.81 131 LYS B C 1
ATOM 3156 O O . LYS B 1 131 ? -0.412 -15.766 -16.719 1 95.81 131 LYS B O 1
ATOM 3161 N N . GLY B 1 132 ? 1.391 -15.57 -17.984 1 94.06 132 GLY B N 1
ATOM 3162 C CA . GLY B 1 132 ? 0.708 -15.914 -19.219 1 94.06 132 GLY B CA 1
ATOM 3163 C C . GLY B 1 132 ? 0.047 -14.719 -19.891 1 94.06 132 GLY B C 1
ATOM 3164 O O . GLY B 1 132 ? -0.775 -14.883 -20.797 1 94.06 132 GLY B O 1
ATOM 3165 N N . VAL B 1 133 ? 0.324 -13.539 -19.469 1 94.25 133 VAL B N 1
ATOM 3166 C CA . VAL B 1 133 ? -0.252 -12.328 -20.062 1 94.25 133 VAL B CA 1
ATOM 3167 C C . VAL B 1 133 ? 0.385 -12.062 -21.422 1 94.25 133 VAL B C 1
ATOM 3169 O O . VAL B 1 133 ? -0.304 -11.68 -22.375 1 94.25 133 VAL B O 1
ATOM 3172 N N . PHE B 1 134 ? 1.677 -12.273 -21.469 1 94.06 134 PHE B N 1
ATOM 3173 C CA . PHE B 1 134 ? 2.395 -12.148 -22.734 1 94.06 134 PHE B CA 1
ATOM 3174 C C . PHE B 1 134 ? 2.918 -13.5 -23.203 1 94.06 134 PHE B C 1
ATOM 3176 O O . PHE B 1 134 ? 3.359 -14.312 -22.391 1 94.06 134 PHE B O 1
ATOM 3183 N N . LYS B 1 135 ? 2.869 -13.672 -24.453 1 92.25 135 LYS B N 1
ATOM 3184 C CA . LYS B 1 135 ? 3.371 -14.922 -25.031 1 92.25 135 LYS B CA 1
ATOM 3185 C C . LYS B 1 135 ? 4.863 -14.828 -25.328 1 92.25 135 LYS B C 1
ATOM 3187 O O . LYS B 1 135 ? 5.258 -14.367 -26.406 1 92.25 135 LYS B O 1
ATOM 3192 N N . ILE B 1 136 ? 5.625 -15.156 -24.406 1 94.5 136 ILE B N 1
ATOM 3193 C CA . ILE B 1 136 ? 7.082 -15.172 -24.516 1 94.5 136 ILE B CA 1
ATOM 3194 C C . ILE B 1 136 ? 7.609 -16.547 -24.125 1 94.5 136 ILE B C 1
ATOM 3196 O O . ILE B 1 136 ? 7.078 -17.188 -23.203 1 94.5 136 ILE B O 1
ATOM 3200 N N . SER B 1 137 ? 8.57 -17.016 -24.75 1 95.81 137 SER B N 1
ATOM 3201 C CA . SER B 1 137 ? 9.141 -18.328 -24.469 1 95.81 137 SER B CA 1
ATOM 3202 C C . SER B 1 137 ? 9.781 -18.375 -23.094 1 95.81 137 SER B C 1
ATOM 3204 O O . SER B 1 137 ? 10.305 -17.359 -22.609 1 95.81 137 SER B O 1
ATOM 3206 N N . PRO B 1 138 ? 9.734 -19.469 -22.469 1 94.81 138 PRO B N 1
ATOM 3207 C CA . PRO B 1 138 ? 10.32 -19.594 -21.125 1 94.81 138 PRO B CA 1
ATOM 3208 C C . PRO B 1 138 ? 11.805 -19.234 -21.094 1 94.81 138 PRO B C 1
ATOM 3210 O O . PRO B 1 138 ? 12.281 -18.641 -20.141 1 94.81 138 PRO B O 1
ATOM 3213 N N . LYS B 1 139 ? 12.531 -19.625 -22.109 1 94.88 139 LYS B N 1
ATOM 3214 C CA . LYS B 1 139 ? 13.945 -19.281 -22.172 1 94.88 139 LYS B CA 1
ATOM 3215 C C . LYS B 1 139 ? 14.156 -17.781 -22.172 1 94.88 139 LYS B C 1
ATOM 3217 O O . LYS B 1 139 ? 15 -17.266 -21.422 1 94.88 139 LYS B O 1
ATOM 3222 N N . ARG B 1 140 ? 13.375 -17.078 -22.938 1 96.44 140 ARG B N 1
ATOM 3223 C CA . ARG B 1 140 ? 13.492 -15.633 -23.031 1 96.44 140 ARG B CA 1
ATOM 3224 C C . ARG B 1 140 ? 13.07 -14.977 -21.719 1 96.44 140 ARG B C 1
ATOM 3226 O O . ARG B 1 140 ? 13.641 -13.961 -21.312 1 96.44 140 ARG B O 1
ATOM 3233 N N . ILE B 1 141 ? 12.039 -15.531 -21.125 1 96.12 141 ILE B N 1
ATOM 3234 C CA . ILE B 1 141 ? 11.602 -15.023 -19.828 1 96.12 141 ILE B CA 1
ATOM 3235 C C . ILE B 1 141 ? 12.75 -15.102 -18.828 1 96.12 141 ILE B C 1
ATOM 3237 O O . ILE B 1 141 ? 13 -14.148 -18.078 1 96.12 141 ILE B O 1
ATOM 3241 N N . GLY B 1 142 ? 13.445 -16.188 -18.828 1 94.69 142 GLY B N 1
ATOM 3242 C CA . GLY B 1 142 ? 14.586 -16.359 -17.938 1 94.69 142 GLY B CA 1
ATOM 3243 C C . GLY B 1 142 ? 15.695 -15.359 -18.188 1 94.69 142 GLY B C 1
ATOM 3244 O O . GLY B 1 142 ? 16.281 -14.812 -17.25 1 94.69 142 GLY B O 1
ATOM 3245 N N . GLU B 1 143 ? 15.922 -15.078 -19.422 1 96.12 143 GLU B N 1
ATOM 3246 C CA . GLU B 1 143 ? 16.953 -14.109 -19.797 1 96.12 143 GLU B CA 1
ATOM 3247 C C . GLU B 1 143 ? 16.594 -12.703 -19.328 1 96.12 143 GLU B C 1
ATOM 3249 O O . GLU B 1 143 ? 17.438 -11.977 -18.828 1 96.12 143 GLU B O 1
ATOM 3254 N N . ILE B 1 144 ? 15.344 -12.391 -19.562 1 97.12 144 ILE B N 1
ATOM 3255 C CA . ILE B 1 144 ? 14.867 -11.07 -19.156 1 97.12 144 ILE B CA 1
ATOM 3256 C C . ILE B 1 144 ? 14.961 -10.938 -17.625 1 97.12 144 ILE B C 1
ATOM 3258 O O . ILE B 1 144 ? 15.336 -9.875 -17.109 1 97.12 144 ILE B O 1
ATOM 3262 N N . ALA B 1 145 ? 14.664 -11.969 -16.969 1 95.62 145 ALA B N 1
ATOM 3263 C CA . ALA B 1 145 ? 14.734 -11.969 -15.516 1 95.62 145 ALA B CA 1
ATOM 3264 C C . ALA B 1 145 ? 16.156 -11.734 -15.031 1 95.62 145 ALA B C 1
ATOM 3266 O O . ALA B 1 145 ? 16.391 -10.969 -14.094 1 95.62 145 ALA B O 1
ATOM 3267 N N . VAL B 1 146 ? 17.109 -12.359 -15.688 1 96.25 146 VAL B N 1
ATOM 3268 C CA . VAL B 1 146 ? 18.516 -12.227 -15.305 1 96.25 146 VAL B CA 1
ATOM 3269 C C . VAL B 1 146 ? 18.984 -10.789 -15.523 1 96.25 146 VAL B C 1
ATOM 3271 O O . VAL B 1 146 ? 19.641 -10.211 -14.664 1 96.25 146 VAL B O 1
ATOM 3274 N N . TRP B 1 147 ? 18.578 -10.242 -16.578 1 96.94 147 TRP B N 1
ATOM 3275 C CA . TRP B 1 147 ? 18.984 -8.867 -16.859 1 96.94 147 TRP B CA 1
ATOM 3276 C C . TRP B 1 147 ? 18.328 -7.895 -15.883 1 96.94 147 TRP B C 1
ATOM 3278 O O . TRP B 1 147 ? 18.938 -6.906 -15.477 1 96.94 147 TRP B O 1
ATOM 3288 N N . SER B 1 148 ? 17.078 -8.141 -15.562 1 97.06 148 SER B N 1
ATOM 3289 C CA . SER B 1 148 ? 16.438 -7.332 -14.531 1 97.06 148 SER B CA 1
ATOM 3290 C C . SER B 1 148 ? 17.219 -7.371 -13.227 1 97.06 148 SER B C 1
ATOM 3292 O O . SER B 1 148 ? 17.469 -6.328 -12.609 1 97.06 148 SER B O 1
ATOM 3294 N N . CYS B 1 149 ? 17.703 -8.492 -12.898 1 96.31 149 CYS B N 1
ATOM 3295 C CA . CYS B 1 149 ? 18.453 -8.664 -11.656 1 96.31 149 CYS B CA 1
ATOM 3296 C C . CYS B 1 149 ? 19.812 -7.969 -11.742 1 96.31 149 CYS B C 1
ATOM 3298 O O . CYS B 1 149 ? 20.297 -7.434 -10.75 1 96.31 149 CYS B O 1
ATOM 3300 N N . ARG B 1 150 ? 20.375 -8 -12.898 1 97.56 150 ARG B N 1
ATOM 3301 C CA . ARG B 1 150 ? 21.672 -7.336 -13.078 1 97.56 150 ARG B CA 1
ATOM 3302 C C . ARG B 1 150 ? 21.531 -5.828 -12.891 1 97.56 150 ARG B C 1
ATOM 3304 O O . ARG B 1 150 ? 22.422 -5.191 -12.328 1 97.56 150 ARG B O 1
ATOM 3311 N N . PHE B 1 151 ? 20.453 -5.32 -13.352 1 98.19 151 PHE B N 1
ATOM 3312 C CA . PHE B 1 151 ? 20.234 -3.893 -13.148 1 98.19 151 PHE B CA 1
ATOM 3313 C C . PHE B 1 151 ? 19.969 -3.592 -11.68 1 98.19 151 PHE B C 1
ATOM 3315 O O . PHE B 1 151 ? 20.375 -2.545 -11.172 1 98.19 151 PHE B O 1
ATOM 3322 N N . TRP B 1 152 ? 19.266 -4.449 -11.055 1 97.88 152 TRP B N 1
ATOM 3323 C CA . TRP B 1 152 ? 19.094 -4.316 -9.609 1 97.88 152 TRP B CA 1
ATOM 3324 C C . TRP B 1 152 ? 20.438 -4.387 -8.891 1 97.88 152 TRP B C 1
ATOM 3326 O O . TRP B 1 152 ? 20.688 -3.596 -7.977 1 97.88 152 TRP B O 1
ATOM 3336 N N . ALA B 1 153 ? 21.297 -5.289 -9.281 1 97.62 153 ALA B N 1
ATOM 3337 C CA . ALA B 1 153 ? 22.625 -5.418 -8.695 1 97.62 153 ALA B CA 1
ATOM 3338 C C . ALA B 1 153 ? 23.438 -4.141 -8.898 1 97.62 153 ALA B C 1
ATOM 3340 O O . ALA B 1 153 ? 24.156 -3.697 -7.988 1 97.62 153 ALA B O 1
ATOM 3341 N N . ALA B 1 154 ? 23.344 -3.648 -10.055 1 98.06 154 ALA B N 1
ATOM 3342 C CA . ALA B 1 154 ? 24.031 -2.391 -10.328 1 98.06 154 ALA B CA 1
ATOM 3343 C C . ALA B 1 154 ? 23.578 -1.296 -9.367 1 98.06 154 ALA B C 1
ATOM 3345 O O . ALA B 1 154 ? 24.391 -0.531 -8.859 1 98.06 154 ALA B O 1
ATOM 3346 N N . TYR B 1 155 ? 22.297 -1.222 -9.148 1 98.25 155 TYR B N 1
ATOM 3347 C CA . TYR B 1 155 ? 21.781 -0.25 -8.203 1 98.25 155 TYR B CA 1
ATOM 3348 C C . TYR B 1 155 ? 22.375 -0.458 -6.816 1 98.25 155 TYR B C 1
ATOM 3350 O O . TYR B 1 155 ? 22.781 0.504 -6.156 1 98.25 155 TYR B O 1
ATOM 3358 N N . VAL B 1 156 ? 22.453 -1.677 -6.395 1 98.12 156 VAL B N 1
ATOM 3359 C CA . VAL B 1 156 ? 22.922 -2.002 -5.055 1 98.12 156 VAL B CA 1
ATOM 3360 C C . VAL B 1 156 ? 24.391 -1.571 -4.91 1 98.12 156 VAL B C 1
ATOM 3362 O O . VAL B 1 156 ? 24.766 -0.958 -3.908 1 98.12 156 VAL B O 1
ATOM 3365 N N . VAL B 1 157 ? 25.188 -1.85 -5.855 1 98 157 VAL B N 1
ATOM 3366 C CA . VAL B 1 157 ? 26.609 -1.48 -5.832 1 98 157 VAL B CA 1
ATOM 3367 C C . VAL B 1 157 ? 26.734 0.039 -5.777 1 98 157 VAL B C 1
ATOM 3369 O O . VAL B 1 157 ? 27.516 0.572 -4.973 1 98 157 VAL B O 1
ATOM 3372 N N . LEU B 1 158 ? 25.984 0.666 -6.59 1 98.31 158 LEU B N 1
ATOM 3373 C CA . LEU B 1 158 ? 26.031 2.123 -6.605 1 98.31 158 LEU B CA 1
ATOM 3374 C C . LEU B 1 158 ? 25.547 2.697 -5.273 1 98.31 158 LEU B C 1
ATOM 3376 O O . LEU B 1 158 ? 26.062 3.727 -4.82 1 98.31 158 LEU B O 1
ATOM 3380 N N . GLN B 1 159 ? 24.609 2.035 -4.691 1 98.12 159 GLN B N 1
ATOM 3381 C CA . GLN B 1 159 ? 24.094 2.49 -3.406 1 98.12 159 GLN B CA 1
ATOM 3382 C C . GLN B 1 159 ? 25.156 2.377 -2.316 1 98.12 159 GLN B C 1
ATOM 3384 O O . GLN B 1 159 ? 25.219 3.215 -1.416 1 98.12 159 GLN B O 1
ATOM 3389 N N . ILE B 1 160 ? 25.922 1.385 -2.406 1 97.94 160 ILE B N 1
ATOM 3390 C CA . ILE B 1 160 ? 27.016 1.225 -1.442 1 97.94 160 ILE B CA 1
ATOM 3391 C C . ILE B 1 160 ? 27.969 2.406 -1.548 1 97.94 160 ILE B C 1
ATOM 3393 O O . ILE B 1 160 ? 28.391 2.963 -0.532 1 97.94 160 ILE B O 1
ATOM 3397 N N . PHE B 1 161 ? 28.234 2.861 -2.711 1 97.88 161 PHE B N 1
ATOM 3398 C CA . PHE B 1 161 ? 29.109 4.016 -2.906 1 97.88 161 PHE B CA 1
ATOM 3399 C C . PHE B 1 161 ? 28.422 5.293 -2.418 1 97.88 161 PHE B C 1
ATOM 3401 O O . PHE B 1 161 ? 29.078 6.176 -1.863 1 97.88 161 PHE B O 1
ATOM 3408 N N . THR B 1 162 ? 27.188 5.355 -2.664 1 97.88 162 THR B N 1
ATOM 3409 C CA . THR B 1 162 ? 26.438 6.516 -2.188 1 97.88 162 THR B CA 1
ATOM 3410 C C . THR B 1 162 ? 26.469 6.586 -0.664 1 97.88 162 THR B C 1
ATOM 3412 O O . THR B 1 162 ? 26.656 7.66 -0.088 1 97.88 162 THR B O 1
ATOM 3415 N N . ILE B 1 163 ? 26.281 5.449 -0.055 1 97.81 163 ILE B N 1
ATOM 3416 C CA . ILE B 1 163 ? 26.297 5.379 1.401 1 97.81 163 ILE B CA 1
ATOM 3417 C C . ILE B 1 163 ? 27.672 5.781 1.917 1 97.81 163 ILE B C 1
ATOM 3419 O O . ILE B 1 163 ? 27.781 6.551 2.875 1 97.81 163 ILE B O 1
ATOM 3423 N N . ARG B 1 164 ? 28.703 5.281 1.281 1 97.44 164 ARG B N 1
ATOM 3424 C CA . ARG B 1 164 ? 30.062 5.621 1.673 1 97.44 164 ARG B CA 1
ATOM 3425 C C . ARG B 1 164 ? 30.297 7.125 1.594 1 97.44 164 ARG B C 1
ATOM 3427 O O . ARG B 1 164 ? 30.828 7.727 2.529 1 97.44 164 ARG B O 1
ATOM 3434 N N . ARG B 1 165 ? 29.906 7.668 0.521 1 97.5 165 ARG B N 1
ATOM 3435 C CA . ARG B 1 165 ? 30.062 9.109 0.348 1 97.5 165 ARG B CA 1
ATOM 3436 C C . ARG B 1 165 ? 29.219 9.883 1.353 1 97.5 165 ARG B C 1
ATOM 3438 O O . ARG B 1 165 ? 29.656 10.898 1.893 1 97.5 165 ARG B O 1
ATOM 3445 N N . SER B 1 166 ? 28.062 9.445 1.59 1 97.06 166 SER B N 1
ATOM 3446 C CA . SER B 1 166 ? 27.172 10.102 2.543 1 97.06 166 SER B CA 1
ATOM 3447 C C . SER B 1 166 ? 27.75 10.086 3.949 1 97.06 166 SER B C 1
ATOM 3449 O O . SER B 1 166 ? 27.641 11.062 4.691 1 97.06 166 SER B O 1
ATOM 3451 N N . PHE B 1 167 ? 28.438 8.977 4.289 1 96.75 167 PHE B N 1
ATOM 3452 C CA . PHE B 1 167 ? 29.094 8.906 5.582 1 96.75 167 PHE B CA 1
ATOM 3453 C C . PHE B 1 167 ? 30.203 9.953 5.684 1 96.75 167 PHE B C 1
ATOM 3455 O O . PHE B 1 167 ? 30.359 10.594 6.723 1 96.75 167 PHE B O 1
ATOM 3462 N N . GLN B 1 168 ? 30.906 10.164 4.652 1 97 168 GLN B N 1
ATOM 3463 C CA . GLN B 1 168 ? 31.969 11.164 4.621 1 97 168 GLN B CA 1
ATOM 3464 C C . GLN B 1 168 ? 31.406 12.57 4.809 1 97 168 GLN B C 1
ATOM 3466 O O . GLN B 1 168 ? 31.953 13.367 5.57 1 97 168 GLN B O 1
ATOM 3471 N N . LEU B 1 169 ? 30.344 12.781 4.145 1 96.06 169 LEU B N 1
ATOM 3472 C CA . LEU B 1 169 ? 29.734 14.102 4.223 1 96.06 169 LEU B CA 1
ATOM 3473 C C . LEU B 1 169 ? 29.203 14.367 5.625 1 96.06 169 LEU B C 1
ATOM 3475 O O . LEU B 1 169 ? 29.328 15.484 6.137 1 96.06 169 LEU B O 1
ATOM 3479 N N . VAL B 1 170 ? 28.609 13.336 6.23 1 96 170 VAL B N 1
ATOM 3480 C CA . VAL B 1 170 ? 28.062 13.484 7.582 1 96 170 VAL B CA 1
ATOM 3481 C C . VAL B 1 170 ? 29.219 13.719 8.562 1 96 170 VAL B C 1
ATOM 3483 O O . VAL B 1 170 ? 29.094 14.539 9.484 1 96 170 VAL B O 1
ATOM 3486 N N . ARG B 1 171 ? 30.312 13.094 8.383 1 95.38 171 ARG B N 1
ATOM 3487 C CA . ARG B 1 171 ? 31.469 13.281 9.234 1 95.38 171 ARG B CA 1
ATOM 3488 C C . ARG B 1 171 ? 32.031 14.688 9.086 1 95.38 171 ARG B C 1
ATOM 3490 O O . ARG B 1 171 ? 32.406 15.32 10.078 1 95.38 171 ARG B O 1
ATOM 3497 N N . GLU B 1 172 ? 32.062 15.148 7.883 1 95.5 172 GLU B N 1
ATOM 3498 C CA . GLU B 1 172 ? 32.531 16.5 7.621 1 95.5 172 GLU B CA 1
ATOM 3499 C C . GLU B 1 172 ? 31.625 17.547 8.25 1 95.5 172 GLU B C 1
ATOM 3501 O O . GLU B 1 172 ? 32.094 18.531 8.82 1 95.5 172 GLU B O 1
ATOM 3506 N N . GLU B 1 173 ? 30.375 17.266 8.047 1 94.75 173 GLU B N 1
ATOM 3507 C CA . GLU B 1 173 ? 29.406 18.172 8.633 1 94.75 173 GLU B CA 1
ATOM 3508 C C . GLU B 1 173 ? 29.5 18.172 10.156 1 94.75 173 GLU B C 1
ATOM 3510 O O 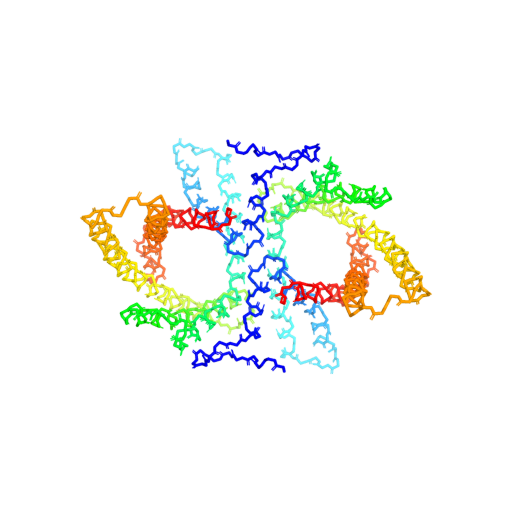. GLU B 1 173 ? 29.375 19.219 10.797 1 94.75 173 GLU B O 1
ATOM 3515 N N . ARG B 1 174 ? 29.688 17.031 10.727 1 94.44 174 ARG B N 1
ATOM 3516 C CA . ARG B 1 174 ? 29.828 16.906 12.172 1 94.44 174 ARG B CA 1
ATOM 3517 C C . ARG B 1 174 ? 31.062 17.656 12.664 1 94.44 174 ARG B C 1
ATOM 3519 O O . ARG B 1 174 ? 31 18.375 13.672 1 94.44 174 ARG B O 1
ATOM 3526 N N . ALA B 1 175 ? 32.094 17.562 11.961 1 94.5 175 ALA B N 1
ATOM 3527 C CA . ALA B 1 175 ? 33.344 18.266 12.305 1 94.5 175 ALA B CA 1
ATOM 3528 C C . ALA B 1 175 ? 33.156 19.781 12.227 1 94.5 175 ALA B C 1
ATOM 3530 O O . ALA B 1 175 ? 33.656 20.516 13.078 1 94.5 175 ALA B O 1
ATOM 3531 N N . SER B 1 176 ? 32.438 20.156 11.234 1 94.06 176 SER B N 1
ATOM 3532 C CA . SER B 1 176 ? 32.188 21.578 11.07 1 94.06 176 SER B CA 1
ATOM 3533 C C . SER B 1 176 ? 31.328 22.125 12.211 1 94.06 176 SER B C 1
ATOM 3535 O O . SER B 1 176 ? 31.594 23.219 12.719 1 94.06 176 SER B O 1
ATOM 3537 N N . VAL B 1 177 ? 30.328 21.344 12.586 1 93.12 177 VAL B N 1
ATOM 3538 C CA . VAL B 1 177 ? 29.453 21.766 13.664 1 93.12 177 VAL B CA 1
ATOM 3539 C C . VAL B 1 177 ? 30.219 21.812 14.977 1 93.12 177 VAL B C 1
ATOM 3541 O O . VAL B 1 177 ? 30.078 22.766 15.758 1 93.12 177 VAL B O 1
ATOM 3544 N N . LEU B 1 178 ? 31.109 20.922 15.242 1 92.5 178 LEU B N 1
ATOM 3545 C CA . LEU B 1 178 ? 31.922 20.891 16.469 1 92.5 178 LEU B CA 1
ATOM 3546 C C . LEU B 1 178 ? 32.938 22.031 16.484 1 92.5 178 LEU B C 1
ATOM 3548 O O . LEU B 1 178 ? 33.156 22.625 17.547 1 92.5 178 LEU B O 1
ATOM 3552 N N . ARG B 1 179 ? 33.469 22.344 15.383 1 93.38 179 ARG B N 1
ATOM 3553 C CA . ARG B 1 179 ? 34.375 23.484 15.281 1 93.38 179 ARG B CA 1
ATOM 3554 C C . ARG B 1 179 ? 33.656 24.797 15.555 1 93.38 179 ARG B C 1
ATOM 3556 O O . ARG B 1 179 ? 34.188 25.656 16.266 1 93.38 179 ARG B O 1
ATOM 3563 N N . ALA B 1 180 ? 32.5 24.844 14.953 1 91.31 180 ALA B N 1
ATOM 3564 C CA . ALA B 1 180 ? 31.719 26.047 15.172 1 91.31 180 ALA B CA 1
ATOM 3565 C C . ALA B 1 180 ? 31.344 26.203 16.641 1 91.31 180 ALA B C 1
ATOM 3567 O O . ALA B 1 180 ? 31.328 27.312 17.172 1 91.31 180 ALA B O 1
ATOM 3568 N N . ASN B 1 181 ? 31.047 25.078 17.266 1 90.06 181 ASN B N 1
ATOM 3569 C CA . ASN B 1 181 ? 30.719 25.078 18.672 1 90.06 181 ASN B CA 1
ATOM 3570 C C . ASN B 1 181 ? 31.922 25.484 19.531 1 90.06 181 ASN B C 1
ATOM 3572 O O . ASN B 1 181 ? 31.766 26.25 20.5 1 90.06 181 ASN B O 1
ATOM 3576 N N . ARG B 1 182 ? 33.062 25.016 19.234 1 90.44 182 ARG B N 1
ATOM 3577 C CA . ARG B 1 182 ? 34.281 25.344 19.953 1 90.44 182 ARG B CA 1
ATOM 3578 C C . ARG B 1 182 ? 34.594 26.844 19.844 1 90.44 182 ARG B C 1
ATOM 3580 O O . ARG B 1 182 ? 35 27.469 20.828 1 90.44 182 ARG B O 1
ATOM 3587 N N . GLU B 1 183 ? 34.375 27.344 18.688 1 91.44 183 GLU B N 1
ATOM 3588 C CA . GLU B 1 183 ? 34.594 28.766 18.453 1 91.44 183 GLU B CA 1
ATOM 3589 C C . GLU B 1 183 ? 33.594 29.609 19.219 1 91.44 183 GLU B C 1
ATOM 3591 O O . GLU B 1 183 ? 33.938 30.672 19.734 1 91.44 183 GLU B O 1
ATOM 3596 N N . ARG B 1 184 ? 32.406 29.094 19.188 1 89.44 184 ARG B N 1
ATOM 3597 C CA . ARG B 1 184 ? 31.344 29.781 19.938 1 89.44 184 ARG B CA 1
ATOM 3598 C C . ARG B 1 184 ? 31.672 29.812 21.422 1 89.44 184 ARG B C 1
ATOM 3600 O O . ARG B 1 184 ? 31.531 30.859 22.062 1 89.44 184 ARG B O 1
ATOM 3607 N N . ILE B 1 185 ? 32.062 28.781 22.031 1 88.81 185 ILE B N 1
ATOM 3608 C CA . ILE B 1 185 ? 32.406 28.688 23.438 1 88.81 185 ILE B CA 1
ATOM 3609 C C . ILE B 1 185 ? 33.625 29.578 23.719 1 88.81 185 ILE B C 1
ATOM 3611 O O . ILE B 1 185 ? 33.656 30.266 24.75 1 88.81 185 ILE B O 1
ATOM 3615 N N . ARG B 1 186 ? 34.562 29.641 22.812 1 91.62 186 ARG B N 1
ATOM 3616 C CA . ARG B 1 186 ? 35.75 30.469 22.969 1 91.62 186 ARG B CA 1
ATOM 3617 C C . ARG B 1 186 ? 35.375 31.953 23 1 91.62 186 ARG B C 1
ATOM 3619 O O . ARG B 1 186 ? 36 32.75 23.719 1 91.62 186 ARG B O 1
ATOM 3626 N N . LYS B 1 187 ? 34.375 32.25 22.266 1 91.88 187 LYS B N 1
ATOM 3627 C CA . LYS B 1 187 ? 33.906 33.656 22.203 1 91.88 187 LYS B CA 1
ATOM 3628 C C . LYS B 1 187 ? 33.031 34 23.406 1 91.88 187 LYS B C 1
ATOM 3630 O O . LYS B 1 187 ? 32.594 35.125 23.547 1 91.88 187 LYS B O 1
ATOM 3635 N N . GLY B 1 188 ? 32.656 33.031 24.312 1 88.19 188 GLY B N 1
ATOM 3636 C CA . GLY B 1 188 ? 31.969 33.25 25.562 1 88.19 188 GLY B CA 1
ATOM 3637 C C . GLY B 1 188 ? 30.453 33.156 25.422 1 88.19 188 GLY B C 1
ATOM 3638 O O . GLY B 1 188 ? 29.719 33.562 26.312 1 88.19 188 GLY B O 1
ATOM 3639 N N . ASP B 1 189 ? 29.969 32.688 24.266 1 85.75 189 ASP B N 1
ATOM 3640 C CA . ASP B 1 189 ? 28.531 32.562 24.031 1 85.75 189 ASP B CA 1
ATOM 3641 C C . ASP B 1 189 ? 28 31.266 24.641 1 85.75 189 ASP B C 1
ATOM 3643 O O . ASP B 1 189 ? 28.188 30.188 24.078 1 85.75 189 ASP B O 1
ATOM 3647 N N . THR B 1 190 ? 27.406 31.203 25.797 1 83.31 190 THR B N 1
ATOM 3648 C CA . THR B 1 190 ? 26.828 30.047 26.469 1 83.31 190 THR B CA 1
ATOM 3649 C C . THR B 1 190 ? 25.312 30.172 26.594 1 83.31 190 THR B C 1
ATOM 3651 O O . THR B 1 190 ? 24.719 29.594 27.5 1 83.31 190 THR B O 1
ATOM 3654 N N . ALA B 1 191 ? 24.781 31.016 25.672 1 90.06 191 ALA B N 1
ATOM 3655 C CA . ALA B 1 191 ? 23.328 31.203 25.703 1 90.06 191 ALA B CA 1
ATOM 3656 C C . ALA B 1 191 ? 22.594 29.875 25.516 1 90.06 191 ALA B C 1
ATOM 3658 O O . ALA B 1 191 ? 23.016 29.031 24.734 1 90.06 191 ALA B O 1
ATOM 3659 N N . PRO B 1 192 ? 21.594 29.656 26.25 1 90.31 192 PRO B N 1
ATOM 3660 C CA . PRO B 1 192 ? 20.828 28.406 26.188 1 90.31 192 PRO B CA 1
ATOM 3661 C C . PRO B 1 192 ? 20.312 28.109 24.781 1 90.31 192 PRO B C 1
ATOM 3663 O O . PRO B 1 192 ? 20.25 26.938 24.375 1 90.31 192 PRO B O 1
ATOM 3666 N N . GLU B 1 193 ? 19.922 29.109 24.062 1 90.19 193 GLU B N 1
ATOM 3667 C CA . GLU B 1 193 ? 19.422 28.938 22.703 1 90.19 193 GLU B CA 1
ATOM 3668 C C . GLU B 1 193 ? 20.5 28.391 21.781 1 90.19 193 GLU B C 1
ATOM 3670 O O . GLU B 1 193 ? 20.219 27.531 20.922 1 90.19 193 GLU B O 1
ATOM 3675 N N . SER B 1 194 ? 21.703 28.938 21.984 1 88.75 194 SER B N 1
ATOM 3676 C CA . SER B 1 194 ? 22.828 28.484 21.172 1 88.75 194 SER B CA 1
ATOM 3677 C C . SER B 1 194 ? 23.188 27.031 21.484 1 88.75 194 SER B C 1
ATOM 3679 O O . SER B 1 194 ? 23.484 26.266 20.562 1 88.75 194 SER B O 1
ATOM 3681 N N . VAL B 1 195 ? 23.125 26.719 22.703 1 89.19 195 VAL B N 1
ATOM 3682 C CA . VAL B 1 195 ? 23.422 25.359 23.125 1 89.19 195 VAL B CA 1
ATOM 3683 C C . VAL B 1 195 ? 22.359 24.391 22.594 1 89.19 195 VAL B C 1
ATOM 3685 O O . VAL B 1 195 ? 22.688 23.312 22.125 1 89.19 195 VAL B O 1
ATOM 3688 N N . LYS B 1 196 ? 21.125 24.797 22.703 1 92.38 196 LYS B N 1
ATOM 3689 C CA . LYS B 1 196 ? 20.031 23.984 22.188 1 92.38 196 LYS B CA 1
ATOM 3690 C C . LYS B 1 196 ? 20.172 23.766 20.672 1 92.38 196 LYS B C 1
ATOM 3692 O O . LYS B 1 196 ? 19.953 22.656 20.188 1 92.38 196 LYS B O 1
ATOM 3697 N N . HIS B 1 197 ? 20.469 24.828 19.969 1 91.38 197 HIS B N 1
ATOM 3698 C CA . HIS B 1 197 ? 20.656 24.719 18.516 1 91.38 197 HIS B CA 1
ATOM 3699 C C . HIS B 1 197 ? 21.75 23.719 18.172 1 91.38 197 HIS B C 1
ATOM 3701 O O . HIS B 1 197 ? 21.609 22.938 17.234 1 91.38 197 HIS B O 1
ATOM 3707 N N . GLU B 1 198 ? 22.797 23.766 18.922 1 90 198 GLU B N 1
ATOM 3708 C CA . GLU B 1 198 ? 23.906 22.828 18.719 1 90 198 GLU B CA 1
ATOM 3709 C C . GLU B 1 198 ? 23.469 21.391 18.969 1 90 198 GLU B C 1
ATOM 3711 O O . GLU B 1 198 ? 23.781 20.5 18.188 1 90 198 GLU B O 1
ATOM 3716 N N . LYS B 1 199 ? 22.766 21.25 19.984 1 91.69 199 LYS B N 1
ATOM 3717 C CA . LYS B 1 199 ? 22.281 19.922 20.328 1 91.69 199 LYS B CA 1
ATOM 3718 C C . LYS B 1 199 ? 21.328 19.391 19.266 1 91.69 199 LYS B C 1
ATOM 3720 O O . LYS B 1 199 ? 21.375 18.203 18.906 1 91.69 199 LYS B O 1
ATOM 3725 N N . ASP B 1 200 ? 20.516 20.219 18.75 1 93.94 200 ASP B N 1
ATOM 3726 C CA . ASP B 1 200 ? 19.578 19.828 17.703 1 93.94 200 ASP B CA 1
ATOM 3727 C C . ASP B 1 200 ? 20.312 19.453 16.422 1 93.94 200 ASP B C 1
ATOM 3729 O O . ASP B 1 200 ? 19.938 18.484 15.758 1 93.94 200 ASP B O 1
ATOM 3733 N N . GLN B 1 201 ? 21.281 20.188 16.156 1 93.44 201 GLN B N 1
ATOM 3734 C CA . GLN B 1 201 ? 22.047 19.891 14.953 1 93.44 201 GLN B CA 1
ATOM 3735 C C . GLN B 1 201 ? 22.734 18.531 15.07 1 93.44 201 GLN B C 1
ATOM 3737 O O . GLN B 1 201 ? 22.75 17.75 14.125 1 93.44 201 GLN B O 1
ATOM 3742 N N . LEU B 1 202 ? 23.266 18.328 16.203 1 93.69 202 LEU B N 1
ATOM 3743 C CA . LEU B 1 202 ? 23.953 17.062 16.406 1 93.69 202 LEU B CA 1
ATOM 3744 C C . LEU B 1 202 ? 22.969 15.891 16.406 1 93.69 202 LEU B C 1
ATOM 3746 O O . LEU B 1 202 ? 23.312 14.797 15.945 1 93.69 202 LEU B O 1
ATOM 3750 N N . ARG B 1 203 ? 21.812 16.141 16.891 1 94.06 203 ARG B N 1
ATOM 3751 C CA . ARG B 1 203 ? 20.781 15.117 16.875 1 94.06 203 ARG B CA 1
ATOM 3752 C C . ARG B 1 203 ? 20.375 14.781 15.445 1 94.06 203 ARG B C 1
ATOM 3754 O O . ARG B 1 203 ? 20.188 13.609 15.109 1 94.06 203 ARG B O 1
ATOM 3761 N N . VAL B 1 204 ? 20.234 15.742 14.664 1 94.44 204 VAL B N 1
ATOM 3762 C CA . VAL B 1 204 ? 19.875 15.539 13.266 1 94.44 204 VAL B CA 1
ATOM 3763 C C . VAL B 1 204 ? 20.953 14.703 12.57 1 94.44 204 VAL B C 1
ATOM 3765 O O . VAL B 1 204 ? 20.625 13.781 11.82 1 94.44 204 VAL B O 1
ATOM 3768 N N . LEU B 1 205 ? 22.156 15.039 12.844 1 94.94 205 LEU B N 1
ATOM 3769 C CA . LEU B 1 205 ? 23.25 14.312 12.227 1 94.94 205 LEU B CA 1
ATOM 3770 C C . LEU B 1 205 ? 23.297 12.875 12.727 1 94.94 205 LEU B C 1
ATOM 3772 O O . LEU B 1 205 ? 23.609 11.953 11.961 1 94.94 205 LEU B O 1
ATOM 3776 N N . ALA B 1 206 ? 23.047 12.688 13.953 1 94.69 206 ALA B N 1
ATOM 3777 C CA . ALA B 1 206 ? 23 11.344 14.516 1 94.69 206 ALA B CA 1
ATOM 3778 C C . ALA B 1 206 ? 21.906 10.5 13.867 1 94.69 206 ALA B C 1
ATOM 3780 O O . ALA B 1 206 ? 22.109 9.312 13.602 1 94.69 206 ALA B O 1
ATOM 3781 N N . ASN B 1 207 ? 20.781 11.086 13.664 1 94.62 207 ASN B N 1
ATOM 3782 C CA . ASN B 1 207 ? 19.688 10.391 12.992 1 94.62 207 ASN B CA 1
ATOM 3783 C C . ASN B 1 207 ? 20.047 10.023 11.555 1 94.62 207 ASN B C 1
ATOM 3785 O O . ASN B 1 207 ? 19.719 8.938 11.078 1 94.62 207 ASN B O 1
ATOM 3789 N N . LYS B 1 208 ? 20.703 10.922 10.961 1 95 208 LYS B N 1
ATOM 3790 C CA . LYS B 1 208 ? 21.172 10.648 9.602 1 95 208 LYS B CA 1
ATOM 3791 C C . LYS B 1 208 ? 22.125 9.461 9.578 1 95 208 LYS B C 1
ATOM 3793 O O . LYS B 1 208 ? 22.031 8.602 8.695 1 95 208 LYS B O 1
ATOM 3798 N N . GLU B 1 209 ? 23 9.438 10.461 1 95.94 209 GLU B N 1
ATOM 3799 C CA . GLU B 1 209 ? 23.969 8.344 10.555 1 95.94 209 GLU B CA 1
ATOM 3800 C C . GLU B 1 209 ? 23.25 7.016 10.82 1 95.94 209 GLU B C 1
ATOM 3802 O O . GLU B 1 209 ? 23.641 5.984 10.266 1 95.94 209 GLU B O 1
ATOM 3807 N N . ARG B 1 210 ? 22.312 7.082 11.648 1 95.62 210 ARG B N 1
ATOM 3808 C CA . ARG B 1 210 ? 21.547 5.875 11.945 1 95.62 210 ARG B CA 1
ATOM 3809 C C . ARG B 1 210 ? 20.828 5.359 10.703 1 95.62 210 ARG B C 1
ATOM 3811 O O . ARG B 1 210 ? 20.812 4.152 10.453 1 95.62 210 ARG B O 1
ATOM 3818 N N . ASP B 1 211 ? 20.281 6.207 9.992 1 95.75 211 ASP B N 1
ATOM 3819 C CA . ASP B 1 211 ? 19.609 5.828 8.75 1 95.75 211 ASP B CA 1
ATOM 3820 C C . ASP B 1 211 ? 20.594 5.211 7.758 1 95.75 211 ASP B C 1
ATOM 3822 O O . ASP B 1 211 ? 20.25 4.25 7.062 1 95.75 211 ASP B O 1
ATOM 3826 N N . LEU B 1 212 ? 21.734 5.797 7.699 1 96.94 212 LEU B N 1
ATOM 3827 C CA . LEU B 1 212 ? 22.75 5.273 6.805 1 96.94 212 LEU B CA 1
ATOM 3828 C C . LEU B 1 212 ? 23.188 3.875 7.227 1 96.94 212 LEU B C 1
ATOM 3830 O O . LEU B 1 212 ? 23.422 3.008 6.383 1 96.94 212 LEU B O 1
ATOM 3834 N N . LYS B 1 213 ? 23.312 3.715 8.484 1 97.25 213 LYS B N 1
ATOM 3835 C CA . LYS B 1 213 ? 23.688 2.395 8.984 1 97.25 213 LYS B CA 1
ATOM 3836 C C . LYS B 1 213 ? 22.625 1.354 8.633 1 97.25 213 LYS B C 1
ATOM 3838 O O . LYS B 1 213 ? 22.953 0.229 8.25 1 97.25 213 LYS B O 1
ATOM 3843 N N . LEU B 1 214 ? 21.406 1.693 8.781 1 96.94 214 LEU B N 1
ATOM 3844 C CA . LEU B 1 214 ? 20.328 0.789 8.398 1 96.94 214 LEU B CA 1
ATOM 3845 C C . LEU B 1 214 ? 20.391 0.472 6.91 1 96.94 214 LEU B C 1
ATOM 3847 O O . LEU B 1 214 ? 20.188 -0.678 6.508 1 96.94 214 LEU B O 1
ATOM 3851 N N . ASP B 1 215 ? 20.641 1.485 6.199 1 97.19 215 ASP B N 1
ATOM 3852 C CA . ASP B 1 215 ? 20.766 1.292 4.758 1 97.19 215 ASP B CA 1
ATOM 3853 C C . ASP B 1 215 ? 21.922 0.366 4.418 1 97.19 215 ASP B C 1
ATOM 3855 O O . ASP B 1 215 ? 21.844 -0.412 3.463 1 97.19 215 ASP B O 1
ATOM 3859 N N . CYS B 1 216 ? 22.984 0.5 5.137 1 97.44 216 CYS B N 1
ATOM 3860 C CA . CYS B 1 216 ? 24.109 -0.398 4.957 1 97.44 216 CYS B CA 1
ATOM 3861 C C . CYS B 1 216 ? 23.703 -1.851 5.148 1 97.44 216 CYS B C 1
ATOM 3863 O O . CYS B 1 216 ? 24.078 -2.719 4.355 1 97.44 216 CYS B O 1
ATOM 3865 N N . TRP B 1 217 ? 22.922 -2.061 6.121 1 97.5 217 TRP B N 1
ATOM 3866 C CA . TRP B 1 217 ? 22.469 -3.416 6.398 1 97.5 217 TRP B CA 1
ATOM 3867 C C . TRP B 1 217 ? 21.531 -3.908 5.297 1 97.5 217 TRP B C 1
ATOM 3869 O O . TRP B 1 217 ? 21.562 -5.082 4.922 1 97.5 217 TRP B O 1
ATOM 3879 N N . VAL B 1 218 ? 20.719 -3.078 4.832 1 97.62 218 VAL B N 1
ATOM 3880 C CA . VAL B 1 218 ? 19.828 -3.438 3.736 1 97.62 218 VAL B CA 1
ATOM 3881 C C . VAL B 1 218 ? 20.641 -3.891 2.529 1 97.62 218 VAL B C 1
ATOM 3883 O O . VAL B 1 218 ? 20.391 -4.957 1.964 1 97.62 218 VAL B O 1
ATOM 3886 N N . GLN B 1 219 ? 21.641 -3.092 2.219 1 97.94 219 GLN B N 1
ATOM 3887 C CA . GLN B 1 219 ? 22.453 -3.404 1.042 1 97.94 219 GLN B CA 1
ATOM 3888 C C . GLN B 1 219 ? 23.312 -4.633 1.283 1 97.94 219 GLN B C 1
ATOM 3890 O O . GLN B 1 219 ? 23.594 -5.402 0.358 1 97.94 219 GLN B O 1
ATOM 3895 N N . ALA B 1 220 ? 23.766 -4.805 2.539 1 96.88 220 ALA B N 1
ATOM 3896 C CA . ALA B 1 220 ? 24.547 -5.996 2.883 1 96.88 220 ALA B CA 1
ATOM 3897 C C . ALA B 1 220 ? 23.734 -7.266 2.609 1 96.88 220 ALA B C 1
ATOM 3899 O O . ALA B 1 220 ? 24.297 -8.297 2.238 1 96.88 220 ALA B O 1
ATOM 3900 N N . GLY B 1 221 ? 22.453 -7.168 2.807 1 97.31 221 GLY B N 1
ATOM 3901 C CA . GLY B 1 221 ? 21.594 -8.297 2.5 1 97.31 221 GLY B CA 1
ATOM 3902 C C . GLY B 1 221 ? 21.312 -8.453 1.017 1 97.31 221 GLY B C 1
ATOM 3903 O O . GLY B 1 221 ? 21.297 -9.57 0.499 1 97.31 221 GLY B O 1
ATOM 3904 N N . TYR B 1 222 ? 21.172 -7.359 0.353 1 97.31 222 TYR B N 1
ATOM 3905 C CA . TYR B 1 222 ? 20.781 -7.383 -1.053 1 97.31 222 TYR B CA 1
ATOM 3906 C C . TYR B 1 222 ? 21.953 -7.762 -1.94 1 97.31 222 TYR B C 1
ATOM 3908 O O . TYR B 1 222 ? 21.781 -8.383 -2.99 1 97.31 222 TYR B O 1
ATOM 3916 N N . LEU B 1 223 ? 23.156 -7.387 -1.565 1 96.69 223 LEU B N 1
ATOM 3917 C CA . LEU B 1 223 ? 24.312 -7.566 -2.43 1 96.69 223 LEU B CA 1
ATOM 3918 C C . LEU B 1 223 ? 24.5 -9.031 -2.799 1 96.69 223 LEU B C 1
ATOM 3920 O O . LEU B 1 223 ? 24.531 -9.383 -3.982 1 96.69 223 LEU B O 1
ATOM 3924 N N . PRO B 1 224 ? 24.562 -9.898 -1.831 1 96.25 224 PRO B N 1
ATOM 3925 C CA . PRO B 1 224 ? 24.703 -11.305 -2.199 1 96.25 224 PRO B CA 1
ATOM 3926 C C . PRO B 1 224 ? 23.484 -11.852 -2.943 1 96.25 224 PRO B C 1
ATOM 3928 O O . PRO B 1 224 ? 23.625 -12.734 -3.797 1 96.25 224 PRO B O 1
ATOM 3931 N N . LEU B 1 225 ? 22.328 -11.359 -2.656 1 95.31 225 LEU B N 1
ATOM 3932 C CA . LEU B 1 225 ? 21.109 -11.836 -3.295 1 95.31 225 LEU B CA 1
ATOM 3933 C C . LEU B 1 225 ? 21.094 -11.469 -4.773 1 95.31 225 LEU B C 1
ATOM 3935 O O . LEU B 1 225 ? 20.781 -12.305 -5.625 1 95.31 225 LEU B O 1
ATOM 3939 N N . THR B 1 226 ? 21.375 -10.219 -5.027 1 95.38 226 THR B N 1
ATOM 3940 C CA . THR B 1 226 ? 21.359 -9.758 -6.41 1 95.38 226 THR B CA 1
ATOM 3941 C C . THR B 1 226 ? 22.453 -10.445 -7.223 1 95.38 226 THR B C 1
ATOM 3943 O O . THR B 1 226 ? 22.266 -10.766 -8.391 1 95.38 226 THR B O 1
ATOM 3946 N N . ALA B 1 227 ? 23.609 -10.648 -6.617 1 94.12 227 ALA B N 1
ATOM 3947 C CA . ALA B 1 227 ? 24.672 -11.391 -7.293 1 94.12 227 ALA B CA 1
ATOM 3948 C C . ALA B 1 227 ? 24.234 -12.82 -7.609 1 94.12 227 ALA B C 1
ATOM 3950 O O . ALA B 1 227 ? 24.5 -13.336 -8.695 1 94.12 227 ALA B O 1
ATOM 3951 N N . HIS B 1 228 ? 23.547 -13.391 -6.688 1 93.5 228 HIS B N 1
ATOM 3952 C CA . HIS B 1 228 ? 23.047 -14.758 -6.832 1 93.5 228 HIS B CA 1
ATOM 3953 C C . HIS B 1 228 ? 22.078 -14.867 -7.996 1 93.5 228 HIS B C 1
ATOM 3955 O O . HIS B 1 228 ? 22.172 -15.789 -8.812 1 93.5 228 HIS B O 1
ATOM 3961 N N . TRP B 1 229 ? 21.172 -13.914 -8.156 1 92.81 229 TRP B N 1
ATOM 3962 C CA . TRP B 1 229 ? 20.125 -14 -9.156 1 92.81 229 TRP B CA 1
ATOM 3963 C C . TRP B 1 229 ? 20.594 -13.445 -10.5 1 92.81 229 TRP B C 1
ATOM 3965 O O . TRP B 1 229 ? 19.953 -13.648 -11.523 1 92.81 229 TRP B O 1
ATOM 3975 N N . SER B 1 230 ? 21.734 -12.75 -10.531 1 93.44 230 SER B N 1
ATOM 3976 C CA . SER B 1 230 ? 22.281 -12.203 -11.766 1 93.44 230 SER B CA 1
ATOM 3977 C C . SER B 1 230 ? 23.031 -13.266 -12.562 1 93.44 230 SER B C 1
ATOM 3979 O O . SER B 1 230 ? 23.328 -13.07 -13.75 1 93.44 230 SER B O 1
ATOM 3981 N N . LEU B 1 231 ? 23.375 -14.344 -11.93 1 90.38 231 LEU B N 1
ATOM 3982 C CA . LEU B 1 231 ? 24.109 -15.422 -12.578 1 90.38 231 LEU B CA 1
ATOM 3983 C C . LEU B 1 231 ? 23.234 -16.672 -12.727 1 90.38 231 LEU B C 1
ATOM 3985 O O . LEU B 1 231 ? 22.594 -17.094 -11.773 1 90.38 231 LEU B O 1
ATOM 3989 N N . PRO B 1 232 ? 23.344 -17.156 -14.016 1 85.81 232 PRO B N 1
ATOM 3990 C CA . PRO B 1 232 ? 22.625 -18.422 -14.164 1 85.81 232 PRO B CA 1
ATOM 3991 C C . PRO B 1 232 ? 23.172 -19.531 -13.25 1 85.81 232 PRO B C 1
ATOM 3993 O O . PRO B 1 232 ? 24.391 -19.734 -13.188 1 85.81 232 PRO B O 1
ATOM 3996 N N . GLY B 1 233 ? 22.422 -20.156 -12.43 1 84 233 GLY B N 1
ATOM 3997 C CA . GLY B 1 233 ? 22.844 -21.172 -11.492 1 84 233 GLY B CA 1
ATOM 3998 C C . GLY B 1 233 ? 23.094 -20.641 -10.094 1 84 233 GLY B C 1
ATOM 3999 O O . GLY B 1 233 ? 23.219 -21.422 -9.141 1 84 233 GLY B O 1
ATOM 4000 N N . GLY B 1 234 ? 23.234 -19.359 -9.898 1 84.06 234 GLY B N 1
ATOM 4001 C CA . GLY B 1 234 ? 23.344 -18.703 -8.609 1 84.06 234 GLY B CA 1
ATOM 4002 C C . GLY B 1 234 ? 24.703 -18.891 -7.957 1 84.06 234 GLY B C 1
ATOM 4003 O O . GLY B 1 234 ? 25.516 -19.688 -8.422 1 84.06 234 GLY B O 1
ATOM 4004 N N . ILE B 1 235 ? 25.047 -18.125 -6.961 1 88.06 235 ILE B N 1
ATOM 4005 C CA . ILE B 1 235 ? 26.312 -18.203 -6.23 1 88.06 235 ILE B CA 1
ATOM 4006 C C . ILE B 1 235 ? 26.062 -18.766 -4.832 1 88.06 235 ILE B C 1
ATOM 4008 O O . ILE B 1 235 ? 26.969 -19.328 -4.211 1 88.06 235 ILE B O 1
ATOM 4012 N N . LEU B 1 236 ? 24.812 -18.625 -4.387 1 89.81 236 LEU B N 1
ATOM 4013 C CA . LEU B 1 236 ? 24.484 -19.125 -3.055 1 89.81 236 LEU B CA 1
ATOM 4014 C C . LEU B 1 236 ? 24.156 -20.609 -3.1 1 89.81 236 LEU B C 1
ATOM 4016 O O . LEU B 1 236 ? 23.453 -21.062 -4.008 1 89.81 236 LEU B O 1
ATOM 4020 N N . PRO B 1 237 ? 24.594 -21.328 -2.156 1 85.62 237 PRO B N 1
ATOM 4021 C CA . PRO B 1 237 ? 24.5 -22.781 -2.213 1 85.62 237 PRO B CA 1
ATOM 4022 C C . PRO B 1 237 ? 23.078 -23.297 -2.053 1 85.62 237 PRO B C 1
ATOM 4024 O O . PRO B 1 237 ? 22.719 -24.328 -2.623 1 85.62 237 PRO B O 1
ATOM 4027 N N . ASN B 1 238 ? 22.375 -22.703 -1.196 1 88.81 238 ASN B N 1
ATOM 4028 C CA . ASN B 1 238 ? 21.016 -23.188 -0.96 1 88.81 238 ASN B CA 1
ATOM 4029 C C . ASN B 1 238 ? 20.078 -22.031 -0.602 1 88.81 238 ASN B C 1
ATOM 4031 O O . ASN B 1 238 ? 20.516 -20.875 -0.498 1 88.81 238 ASN B O 1
ATOM 4035 N N . ASN B 1 239 ? 18.875 -22.328 -0.434 1 91.06 239 ASN B N 1
ATOM 4036 C CA . ASN B 1 239 ? 17.828 -21.344 -0.195 1 91.06 239 ASN B CA 1
ATOM 4037 C C . ASN B 1 239 ? 17.906 -20.766 1.215 1 91.06 239 ASN B C 1
ATOM 4039 O O . ASN B 1 239 ? 17.359 -19.703 1.489 1 91.06 239 ASN B O 1
ATOM 4043 N N . THR B 1 240 ? 18.578 -21.422 2.059 1 93.25 240 THR B N 1
ATOM 4044 C CA . THR B 1 240 ? 18.75 -20.922 3.418 1 93.25 240 THR B CA 1
ATOM 4045 C C . THR B 1 240 ? 19.53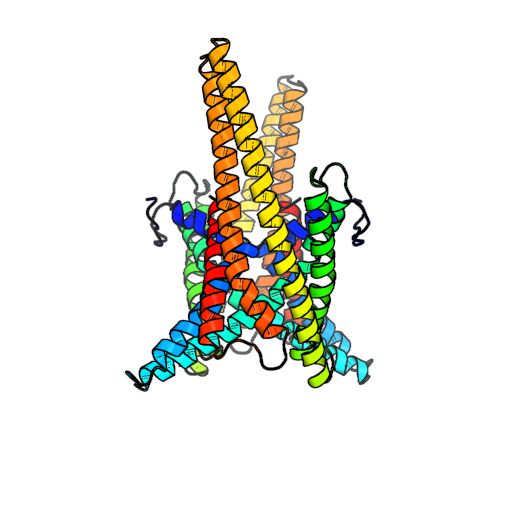1 -19.609 3.42 1 93.25 240 THR B C 1
ATOM 4047 O O . THR B 1 240 ? 19.172 -18.672 4.133 1 93.25 240 THR B O 1
ATOM 4050 N N . TRP B 1 241 ? 20.547 -19.562 2.6 1 94.06 241 TRP B N 1
ATOM 4051 C CA . TRP B 1 241 ? 21.344 -18.344 2.512 1 94.06 241 TRP B CA 1
ATOM 4052 C C . TRP B 1 241 ? 20.562 -17.203 1.871 1 94.06 241 TRP B C 1
ATOM 4054 O O . TRP B 1 241 ? 20.719 -16.047 2.238 1 94.06 241 TRP B O 1
ATOM 4064 N N . VAL B 1 242 ? 19.719 -17.562 0.938 1 95.12 242 VAL B N 1
ATOM 4065 C CA . VAL B 1 242 ? 18.828 -16.578 0.352 1 95.12 242 VAL B CA 1
ATOM 4066 C C . VAL B 1 242 ? 17.922 -15.992 1.436 1 95.12 242 VAL B C 1
ATOM 4068 O O . VAL B 1 242 ? 17.734 -14.773 1.514 1 95.12 242 VAL B O 1
ATOM 4071 N N . GLY B 1 243 ? 17.422 -16.891 2.289 1 97.38 243 GLY B N 1
ATOM 4072 C CA . GLY B 1 243 ? 16.562 -16.469 3.383 1 97.38 243 GLY B CA 1
ATOM 4073 C C . GLY B 1 243 ? 17.266 -15.594 4.402 1 97.38 243 GLY B C 1
ATOM 4074 O O . GLY B 1 243 ? 16.703 -14.602 4.875 1 97.38 243 GLY B O 1
ATOM 4075 N N . ILE B 1 244 ? 18.453 -15.93 4.699 1 97.19 244 ILE B N 1
ATOM 4076 C CA . ILE B 1 244 ? 19.203 -15.195 5.707 1 97.19 244 ILE B CA 1
ATOM 4077 C C . ILE B 1 244 ? 19.516 -13.789 5.199 1 97.19 244 ILE B C 1
ATOM 4079 O O . ILE B 1 244 ? 19.234 -12.797 5.883 1 97.19 244 ILE B O 1
ATOM 4083 N N . CYS B 1 245 ? 20.062 -13.742 4.008 1 97.19 245 CYS B N 1
ATOM 4084 C CA . CYS B 1 245 ? 20.391 -12.445 3.42 1 97.19 245 CYS B CA 1
ATOM 4085 C C . CYS B 1 245 ? 19.141 -11.594 3.23 1 97.19 245 CYS B C 1
ATOM 4087 O O . CYS B 1 245 ? 19.141 -10.398 3.545 1 97.19 245 CYS B O 1
ATOM 4089 N N . GLY B 1 246 ? 18.109 -12.242 2.803 1 97.5 246 GLY B N 1
ATOM 4090 C CA . GLY B 1 246 ? 16.859 -11.523 2.607 1 97.5 246 GLY B CA 1
ATOM 4091 C C . GLY B 1 246 ? 16.234 -11.039 3.904 1 97.5 246 GLY B C 1
ATOM 4092 O O . GLY B 1 246 ? 15.68 -9.945 3.961 1 97.5 246 GLY B O 1
ATOM 4093 N N . THR B 1 247 ? 16.344 -11.82 4.887 1 98.12 247 THR B N 1
ATOM 4094 C CA . THR B 1 247 ? 15.789 -11.445 6.18 1 98.12 247 THR B CA 1
ATOM 4095 C C . THR B 1 247 ? 16.531 -10.25 6.762 1 98.12 247 THR B C 1
ATOM 4097 O O . THR B 1 247 ? 15.922 -9.344 7.336 1 98.12 247 THR B O 1
ATOM 4100 N N . VAL B 1 248 ? 17.797 -10.227 6.602 1 98 248 VAL B N 1
ATOM 4101 C CA . VAL B 1 248 ? 18.594 -9.102 7.074 1 98 248 VAL B CA 1
ATOM 4102 C C . VAL B 1 248 ? 18.141 -7.82 6.387 1 98 248 VAL B C 1
ATOM 4104 O O . VAL B 1 248 ? 17.891 -6.809 7.043 1 98 248 VAL B O 1
ATOM 4107 N N . ALA B 1 249 ? 18.031 -7.898 5.121 1 97.69 249 ALA B N 1
ATOM 4108 C CA . ALA B 1 249 ? 17.609 -6.734 4.355 1 97.69 249 ALA B CA 1
ATOM 4109 C C . ALA B 1 249 ? 16.188 -6.316 4.742 1 97.69 249 ALA B C 1
ATOM 4111 O O . ALA B 1 249 ? 15.906 -5.125 4.91 1 97.69 249 ALA B O 1
ATOM 4112 N N . ALA B 1 250 ? 15.328 -7.289 4.945 1 98 250 ALA B N 1
ATOM 4113 C CA . ALA B 1 250 ? 13.922 -7.023 5.246 1 98 250 ALA B CA 1
ATOM 4114 C C . ALA B 1 250 ? 13.773 -6.387 6.625 1 98 250 ALA B C 1
ATOM 4116 O O . ALA B 1 250 ? 13.039 -5.41 6.785 1 98 250 ALA B O 1
ATOM 4117 N N . VAL B 1 251 ? 14.453 -6.871 7.562 1 98.06 251 VAL B N 1
ATOM 4118 C CA . VAL B 1 251 ? 14.352 -6.371 8.93 1 98.06 251 VAL B CA 1
ATOM 4119 C C . VAL B 1 251 ? 14.938 -4.965 9.016 1 98.06 251 VAL B C 1
ATOM 4121 O O . VAL B 1 251 ? 14.352 -4.074 9.633 1 98.06 251 VAL B O 1
ATOM 4124 N N . ALA B 1 252 ? 16.047 -4.816 8.375 1 97.62 252 ALA B N 1
ATOM 4125 C CA . ALA B 1 252 ? 16.656 -3.484 8.344 1 97.62 252 ALA B CA 1
ATOM 4126 C C . ALA B 1 252 ? 15.734 -2.486 7.641 1 97.62 252 ALA B C 1
ATOM 4128 O O . ALA B 1 252 ? 15.578 -1.352 8.094 1 97.62 252 ALA B O 1
ATOM 4129 N N . GLY B 1 253 ? 15.164 -2.936 6.609 1 96.69 253 GLY B N 1
ATOM 4130 C CA . GLY B 1 253 ? 14.227 -2.084 5.898 1 96.69 253 GLY B CA 1
ATOM 4131 C C . GLY B 1 253 ? 12.992 -1.742 6.719 1 96.69 253 GLY B C 1
ATOM 4132 O O . GLY B 1 253 ? 12.539 -0.596 6.719 1 96.69 253 GLY B O 1
ATOM 4133 N N . LEU B 1 254 ? 12.492 -2.693 7.344 1 96.81 254 LEU B N 1
ATOM 4134 C CA . LEU B 1 254 ? 11.312 -2.484 8.18 1 96.81 254 LEU B CA 1
ATOM 4135 C C . LEU B 1 254 ? 11.633 -1.532 9.328 1 96.81 254 LEU B C 1
ATOM 4137 O O . LEU B 1 254 ? 10.812 -0.671 9.664 1 96.81 254 LEU B O 1
ATOM 4141 N N . LYS B 1 255 ? 12.781 -1.718 9.891 1 96.44 255 LYS B N 1
ATOM 4142 C CA . LYS B 1 255 ? 13.195 -0.809 10.953 1 96.44 255 LYS B CA 1
ATOM 4143 C C . LYS B 1 255 ? 13.281 0.629 10.453 1 96.44 255 LYS B C 1
ATOM 4145 O O . LYS B 1 255 ? 12.922 1.565 11.172 1 96.44 255 LYS B O 1
ATOM 4150 N N . GLY B 1 256 ? 13.727 0.755 9.289 1 94.44 256 GLY B N 1
ATOM 4151 C CA . GLY B 1 256 ? 13.766 2.082 8.695 1 94.44 256 GLY B CA 1
ATOM 4152 C C . GLY B 1 256 ? 12.398 2.703 8.523 1 94.44 256 GLY B C 1
ATOM 4153 O O . GLY B 1 256 ? 12.18 3.854 8.906 1 94.44 256 GLY B O 1
ATOM 4154 N N . VAL B 1 257 ? 11.5 1.923 8.055 1 93.44 257 VAL B N 1
ATOM 4155 C CA . VAL B 1 257 ? 10.148 2.412 7.844 1 93.44 257 VAL B CA 1
ATOM 4156 C C . VAL B 1 257 ? 9.477 2.686 9.188 1 93.44 257 VAL B C 1
ATOM 4158 O O . VAL B 1 257 ? 8.781 3.689 9.352 1 93.44 257 VAL B O 1
ATOM 4161 N N . TRP B 1 258 ? 9.711 1.837 10.102 1 93.81 258 TRP B N 1
ATOM 4162 C CA . TRP B 1 258 ? 9.141 1.969 11.438 1 93.81 258 TRP B CA 1
ATOM 4163 C C . TRP B 1 258 ? 9.578 3.275 12.094 1 93.81 258 TRP B C 1
ATOM 4165 O O . TRP B 1 258 ? 8.766 3.979 12.695 1 93.81 258 TRP B O 1
ATOM 4175 N N . ARG B 1 259 ? 10.758 3.621 11.859 1 92.06 259 ARG B N 1
ATOM 4176 C CA . ARG B 1 259 ? 11.305 4.832 12.461 1 92.06 259 ARG B CA 1
ATOM 4177 C C . ARG B 1 259 ? 10.773 6.082 11.766 1 92.06 259 ARG B C 1
ATOM 4179 O O . ARG B 1 259 ? 10.516 7.098 12.414 1 92.06 259 ARG B O 1
ATOM 4186 N N . ARG B 1 260 ? 10.578 5.969 10.586 1 90.06 260 ARG B N 1
ATOM 4187 C CA . ARG B 1 260 ? 10.156 7.133 9.812 1 90.06 260 ARG B CA 1
ATOM 4188 C C . ARG B 1 260 ? 8.68 7.441 10.039 1 90.06 260 ARG B C 1
ATOM 4190 O O . ARG B 1 260 ? 8.227 8.555 9.781 1 90.06 260 ARG B O 1
ATOM 4197 N N . THR B 1 261 ? 7.957 6.465 10.492 1 87.31 261 THR B N 1
ATOM 4198 C CA . THR B 1 261 ? 6.523 6.656 10.68 1 87.31 261 THR B CA 1
ATOM 4199 C C . THR B 1 261 ? 6.199 6.887 12.156 1 87.31 261 THR B C 1
ATOM 4201 O O . THR B 1 261 ? 5.035 6.812 12.555 1 87.31 261 THR B O 1
ATOM 4204 N N . ALA B 1 262 ? 7.105 7.051 13.07 1 79.81 262 ALA B N 1
ATOM 4205 C CA . ALA B 1 262 ? 6.867 7.234 14.5 1 79.81 262 ALA B CA 1
ATOM 4206 C C . ALA B 1 262 ? 6.316 8.625 14.789 1 79.81 262 ALA B C 1
ATOM 4208 O O . ALA B 1 262 ? 6.582 9.578 14.047 1 79.81 262 ALA B O 1
#

Solvent-accessible surface area (backbone atoms only — not comparable to full-atom values): 26192 Å² total; per-residue (Å²): 122,73,60,74,57,87,52,48,83,36,62,69,24,66,41,48,53,43,50,41,55,36,53,44,23,36,67,36,36,50,27,57,51,37,30,50,39,18,41,41,35,40,52,34,50,62,35,61,34,69,89,60,69,40,72,69,36,46,52,49,31,50,21,49,48,41,51,28,53,52,49,53,51,33,52,57,58,70,46,66,66,53,53,56,57,45,35,49,50,34,3,33,62,66,27,80,89,66,30,63,85,50,65,68,54,39,53,45,50,52,52,33,40,52,25,49,64,54,16,45,60,30,46,51,47,30,51,41,29,70,62,54,50,38,97,63,56,70,69,58,35,52,52,39,43,25,52,21,26,40,27,48,34,51,29,46,56,45,45,53,53,44,50,53,51,48,52,51,52,52,52,51,50,48,51,51,52,51,51,51,48,51,52,37,50,72,72,66,60,77,49,66,67,61,52,50,51,49,51,49,52,51,49,53,51,50,50,51,52,52,52,48,52,35,49,49,42,24,42,63,13,42,47,62,49,27,54,17,55,41,35,93,86,43,74,61,90,49,60,46,57,51,8,50,28,37,26,45,19,20,48,29,47,38,51,52,48,53,60,71,61,105,124,72,61,74,56,85,52,48,83,35,64,70,25,66,42,47,53,44,50,41,56,37,53,45,24,36,67,36,36,48,28,58,52,37,29,49,39,18,41,41,36,39,52,33,51,63,35,61,33,70,90,59,68,38,71,69,38,48,52,49,31,49,20,49,48,41,49,28,53,53,47,53,51,31,53,56,58,70,47,68,66,53,52,57,56,45,35,48,49,33,3,34,61,65,28,83,90,65,31,64,84,51,64,68,53,39,54,45,49,53,53,34,40,52,26,48,66,55,17,44,60,30,48,50,48,29,52,41,28,71,63,55,48,38,97,60,54,70,70,57,35,52,53,37,43,26,51,20,27,42,26,48,34,52,30,45,56,46,45,51,52,43,50,54,52,50,52,52,50,51,52,51,51,50,51,51,51,51,50,51,50,54,52,37,51,71,72,66,60,76,49,66,67,61,52,48,51,50,52,50,51,50,49,52,51,50,51,51,51,50,50,49,53,35,49,49,42,23,44,64,14,42,48,62,48,28,55,18,55,40,35,92,86,42,76,60,89,49,61,44,57,52,8,49,28,37,26,46,18,19,50,30,47,36,52,51,47,52,60,72,62,106

Foldseek 3Di:
DFDDDPDPVDDDTPVVVLLCLQCVDPLSVLLVLLLLLLLLLQQLCVLCPVVVPDPVSNVVNVVSNVSSVVSVLVSLVSCLCVLVVLVVQLVLLVDPVRHDPDPLLSVLSNLLSVLVNLLNVLSVVLSCVVVVNDPDDPVVSLVSQLSSLVSVLSNLVSVVVSLVVLVVVLVVVLVVLVVVVVVCVVVVNPDPVVVVVSVVVVVVSVVVNLLSVLSVQLSQLVNQVSQQSNDDVGDDDDSNSNSVSSNSNSVSSSVNSSVVSD/DFDDDPDPVDDDTPVVVLLCLQCVDPLSVLLVLLLLLLLLLQQLCVLCPVVNPDPVSNVVNVVSNVSSVVSVLVSLVSCLCVLVVLVVQLVLLVDPVRHDPDPLLSVLSNLLSVLVNLLNVLSVVLSCVVVVNDPDDPVVSLVSQLSSLVSVLSNLVSVVVSLVVLVVVLVVVLVVLVVVVVVCVVVVNPDPVVVVVSVVVVVVSVVVNLLSVLSVQLSQLSNQVSQQSNDDVGDDDDSNSNSVSSNSNSVSSSVNSSVVSD

Nearest PDB structures (foldseek):
  7upp-assembly1_B  TM=3.241E-01  e=7.187E+00  synthetic construct
  8ii8-assembly1_A  TM=1.711E-01  e=3.501E+00  Pleurotus salmoneostramineus
  7upp-assembly1_B  TM=3.241E-01  e=5.425E+00  synthetic construct
  8ii8-assembly1_A  TM=1.718E-01  e=3.039E+00  Pleurotus salmoneostramineus

Sequence (524 aa):
MSKLSLSPFDLPSPALAHFNRVAGSQSGQDKLFMVYQYAAYVVIAALNSKRFGNKARRDLAVRIDKLRATISDARTLYRLFGIFPIISWAQSLNDPASQPKDKQILRLQKLQAWSMLLYYPLEHLYYLAGKGVFKISPKRIGEIAVWSCRFWAAYVVLQIFTIRRSFQLVREERASVLRANRERIRKGDTAPESVKHEKDQLRVLANKERDLKLDCWVQAGYLPLTAHWSLPGGILPNNTWVGICGTVAAVAGLKGVWRRTAMSKLSLSPFDLPSPALAHFNRVAGSQSGQDKLFMVYQYAAYVVIAALNSKRFGNKARRDLAVRIDKLRATISDARTLYRLFGIFPIISWAQSLNDPASQPKDKQILRLQKLQAWSMLLYYPLEHLYYLAGKGVFKISPKRIGEIAVWSCRFWAAYVVLQIFTIRRSFQLVREERASVLRANRERIRKGDTAPESVKHEKDQLRVLANKERDLKLDCWVQAGYLPLTAHWSLPGGILPNNTWVGICGTVAAVAGLKGVWRRTA

Radius of gyration: 27.18 Å; Cα contacts (8 Å, |Δi|>4): 645; chains: 2; bounding box: 65×80×60 Å

pLDDT: mean 93.48, std 6.53, range [44.75, 98.31]